Protein AF-A0A1L3LUX9-F1 (afdb_monomer)

Mean predicted aligned error: 16.47 Å

Organism: NCBI:txid194963

Nearest PDB structures (foldseek):
  7zr1-assembly1_C  TM=2.837E-01  e=5.314E-05  Thermochaetoides thermophila
  7zr1-assembly1_D  TM=2.438E-01  e=3.965E-04  Thermochaetoides thermophila
  5nnv-assembly4_D  TM=2.670E-01  e=2.788E-01  Bacillus subtilis subsp. subtilis str. 168
  8i4v-assembly1_B  TM=2.345E-01  e=3.376E-01  Saccharomyces cerevisiae S288C
  8i21-assembly1_B  TM=2.142E-01  e=3.542E-01  Saccharomyces cerevisiae S288C

Secondary structure (DSSP, 8-state):
-EETTEE--EEE-TT-TT-SS-EEETTEEE-HHHHHHHHHHHTTPPP-B--SS-GGG-----B--HHHHHHHHEE-TT--SSSSTT--HHHHHHHHHHHTT-HHHHT-HHHHHHHHHHHHHHHHHHHHHHHHHHHHHHHHTTS-HHHHTT-S-HHHHHHHHHHHHHHHHHHHHHHHHHHHHHHHHHS-HHHHHHHHHHHHHHHHHHHHHHHHHHHHHHHHHHHHHHHHHHHHHHHHHHHHHHHHHHHHHHHHS---B-TTT-PBPPS---TTB-TTT-PBPPS----TTHHHHHHHHHHHHHHHHHHHHHHHHHHHHHHHHHHHHHHHHHHHHHHHHHHHHHHHHHHHHHHHHHHHHHHHHHHHHHHHHHHHHHHHHHHHHHHHHHHHHHHHHHHHHHHHHHHHHHHHHT--HHHHHHHHHHHHHHHHHHHHHHSTTS--SPPEEEEE-SS-EEEEETTEEHHHH--THHHHHHHHHHHHHHHTTTT-TT----SEEEEE--SEETTEE-GGGHHHHHHHHHHHHTSGGGTT-EEEEE-S---S-TTS------S----

Radius of gyration: 42.06 Å; Cα contacts (8 Å, |Δi|>4): 542; chains: 1; bounding box: 92×68×116 Å

Sequence (559 aa):
MQIGEDSFRIERRWNEPGAKGKIFVGDEGLLARDFQHWLMSKLGIPVVNFPKGNPMSGQTWPELSFRSLLRHIHRQQRFWGGLVDQQPDAEFHAGLLSFLGLADRVYSEDYGTLVKLRLEAMNLKARRDQYSQTLNDLAIDLLDTDDVSLGVNEMTILGAQRRLRDAIDKLQEERVRVLEEASAKAIPYDRRSRIETLSLARAQALEALTAVNQRLEAANERLKEVLRYRKDLSDEIDRMARAADAGEILSDLRVTHCPACDQALKTAHAPDHCFVCHQHLPDEPDIEGLGAVRLRFEQDRLKAELKEADDLLDALRREVEKQVSEKRSTEEALRAIEVELGPARQAVAALAQADVSAIDVKLGQAAERAKQMGRVTAALELGKTLTSQVKALEDKIEPLAERVDESFRAIDFDGAAQWLEDGMNAYLEALNRERKHTWKHSRVEVDLTRTGVSFRIGRKKWQGALGGTDSLYFLMAYNYGLLSLSPRPQTHYPGVAIIDVPGEFSGESIGDKENFIVQPFIDLLKDEAFKGAQLIITGAAFTGLVGAHVQAMTKVHVA

pLDDT: mean 85.77, std 11.68, range [40.72, 98.69]

Structure (mmCIF, N/CA/C/O backbone):
data_AF-A0A1L3LUX9-F1
#
_entry.id   AF-A0A1L3LUX9-F1
#
loop_
_atom_site.group_PDB
_atom_site.id
_atom_site.type_symbol
_atom_site.label_atom_id
_atom_site.label_alt_id
_atom_site.label_comp_id
_atom_site.label_asym_id
_atom_site.label_entity_id
_atom_site.label_seq_id
_atom_site.pdbx_PDB_ins_code
_atom_site.Cartn_x
_atom_site.Cartn_y
_atom_site.Cartn_z
_atom_site.occupancy
_atom_site.B_iso_or_equiv
_atom_site.auth_seq_id
_atom_site.auth_comp_id
_atom_site.auth_asym_id
_atom_site.auth_atom_id
_atom_site.pdbx_PDB_model_num
ATOM 1 N N . MET A 1 1 ? 2.842 -6.587 -34.437 1.00 81.25 1 MET A N 1
ATOM 2 C CA . MET A 1 1 ? 3.886 -6.433 -33.407 1.00 81.25 1 MET A CA 1
ATOM 3 C C . MET A 1 1 ? 4.515 -7.793 -33.205 1.00 81.25 1 MET A C 1
ATOM 5 O O . MET A 1 1 ? 3.768 -8.742 -33.025 1.00 81.25 1 MET A O 1
ATOM 9 N N . GLN A 1 2 ? 5.837 -7.898 -33.281 1.00 82.81 2 GLN A N 1
ATOM 10 C CA . GLN A 1 2 ? 6.548 -9.146 -33.011 1.00 82.81 2 GLN A CA 1
ATOM 11 C C . GLN A 1 2 ? 7.146 -9.069 -31.604 1.00 82.81 2 GLN A C 1
ATOM 13 O O . GLN A 1 2 ? 7.744 -8.049 -31.265 1.00 82.81 2 GLN A O 1
ATOM 18 N N . ILE A 1 3 ? 6.936 -10.097 -30.783 1.00 82.88 3 ILE A N 1
ATOM 19 C CA . ILE A 1 3 ? 7.503 -10.208 -29.434 1.00 82.88 3 ILE A CA 1
ATOM 20 C C . ILE A 1 3 ? 8.095 -11.611 -29.319 1.00 82.88 3 ILE A C 1
ATOM 22 O O . ILE A 1 3 ? 7.358 -12.594 -29.306 1.00 82.88 3 ILE A O 1
ATOM 26 N N . GLY A 1 4 ? 9.425 -11.707 -29.284 1.00 79.75 4 GLY A N 1
ATOM 27 C CA . GLY A 1 4 ? 10.109 -12.993 -29.416 1.00 79.75 4 GLY A CA 1
ATOM 28 C C . GLY A 1 4 ? 9.791 -13.661 -30.760 1.00 79.75 4 GLY A C 1
ATOM 29 O O . GLY A 1 4 ? 9.929 -13.046 -31.821 1.00 79.75 4 GLY A O 1
ATOM 30 N N . GLU A 1 5 ? 9.352 -14.916 -30.710 1.00 83.38 5 GLU A N 1
ATOM 31 C CA . GLU A 1 5 ? 8.950 -15.692 -31.893 1.00 83.38 5 GLU A CA 1
ATOM 32 C C . GLU A 1 5 ? 7.481 -15.459 -32.293 1.00 83.38 5 GLU A C 1
ATOM 34 O O . GLU A 1 5 ? 7.079 -15.798 -33.407 1.00 83.38 5 GLU A O 1
ATOM 39 N N . ASP A 1 6 ? 6.692 -14.822 -31.424 1.00 87.69 6 ASP A N 1
ATOM 40 C CA . ASP A 1 6 ? 5.265 -14.609 -31.635 1.00 87.69 6 ASP A CA 1
ATOM 41 C C . ASP A 1 6 ? 4.985 -13.315 -32.417 1.00 87.69 6 ASP A C 1
ATOM 43 O O . ASP A 1 6 ? 5.603 -12.266 -32.202 1.00 87.69 6 ASP A O 1
ATOM 47 N N . SER A 1 7 ? 3.972 -13.356 -33.286 1.00 90.31 7 SER A N 1
ATOM 48 C CA . SER A 1 7 ? 3.455 -12.184 -33.998 1.00 90.31 7 SER A CA 1
ATOM 49 C C . SER A 1 7 ? 2.010 -11.904 -33.601 1.00 90.31 7 SER A C 1
ATOM 51 O O . SER A 1 7 ? 1.122 -12.736 -33.781 1.00 90.31 7 SER A O 1
ATOM 53 N N . PHE A 1 8 ? 1.767 -10.698 -33.091 1.00 91.12 8 PHE A N 1
ATOM 54 C CA . PHE A 1 8 ? 0.463 -10.231 -32.633 1.00 91.12 8 PHE A CA 1
ATOM 55 C C . PHE A 1 8 ? -0.046 -9.083 -33.506 1.00 91.12 8 PHE A C 1
ATOM 57 O O . PHE A 1 8 ? 0.647 -8.082 -33.733 1.00 91.12 8 PHE A O 1
ATOM 64 N N . ARG A 1 9 ? -1.296 -9.183 -33.962 1.00 92.25 9 ARG A N 1
ATOM 65 C CA . ARG A 1 9 ? -2.028 -8.063 -34.566 1.00 92.25 9 ARG A CA 1
ATOM 66 C C . ARG A 1 9 ? -2.624 -7.232 -33.437 1.00 92.25 9 ARG A C 1
ATOM 68 O O . ARG A 1 9 ? -3.453 -7.739 -32.703 1.00 92.25 9 ARG A O 1
ATOM 75 N N . ILE A 1 10 ? -2.187 -5.988 -33.272 1.00 91.62 10 ILE A N 1
ATOM 76 C CA . ILE A 1 10 ? -2.717 -5.096 -32.233 1.00 91.62 10 ILE A CA 1
ATOM 77 C C . ILE A 1 10 ? -3.428 -3.946 -32.925 1.00 91.62 10 ILE A C 1
ATOM 79 O O . ILE A 1 10 ? -2.832 -3.268 -33.762 1.00 91.62 10 ILE A O 1
ATOM 83 N N . GLU A 1 11 ? -4.692 -3.728 -32.584 1.00 91.25 11 GLU A N 1
ATOM 84 C CA . GLU A 1 11 ? -5.523 -2.704 -33.207 1.00 91.25 11 GLU A CA 1
ATOM 85 C C . GLU A 1 11 ? -6.271 -1.888 -32.169 1.00 91.25 11 GLU A C 1
ATOM 87 O O . GLU A 1 11 ? -6.692 -2.393 -31.130 1.00 91.25 11 GLU A O 1
ATOM 92 N N . ARG A 1 12 ? -6.493 -0.612 -32.487 1.00 89.25 12 ARG A N 1
ATOM 93 C CA . ARG A 1 12 ? -7.427 0.222 -31.740 1.00 89.25 12 ARG A CA 1
ATOM 94 C C . ARG A 1 12 ? -8.638 0.545 -32.606 1.00 89.25 12 ARG A C 1
ATOM 96 O O . ARG A 1 12 ? -8.556 1.373 -33.510 1.00 89.25 12 ARG A O 1
ATOM 103 N N . ARG A 1 13 ? -9.766 -0.107 -32.329 1.00 89.06 13 ARG A N 1
ATOM 104 C CA . ARG A 1 13 ? -11.002 -0.021 -33.119 1.00 89.06 13 ARG A CA 1
ATOM 105 C C . ARG A 1 13 ? -11.969 0.978 -32.482 1.00 89.06 13 ARG A C 1
ATOM 107 O O . ARG A 1 13 ? -12.920 0.618 -31.796 1.00 89.06 13 ARG A O 1
ATOM 114 N N . TRP A 1 14 ? -11.707 2.271 -32.686 1.00 83.94 14 TRP A N 1
ATOM 115 C CA . TRP A 1 14 ? -12.450 3.376 -32.055 1.00 83.94 14 TRP A CA 1
ATOM 116 C C . TRP A 1 14 ? -13.965 3.332 -32.303 1.00 83.94 14 TRP A C 1
ATOM 118 O O . TRP A 1 14 ? -14.760 3.531 -31.380 1.00 83.94 14 TRP A O 1
ATOM 128 N N . ASN A 1 15 ? -14.358 3.008 -33.534 1.00 85.88 15 ASN A N 1
ATOM 129 C CA . ASN A 1 15 ? -15.740 3.105 -34.002 1.00 85.88 15 ASN A CA 1
ATOM 130 C C . ASN A 1 15 ? -16.573 1.836 -33.759 1.00 85.88 15 ASN A C 1
ATOM 132 O O . ASN A 1 15 ? -17.743 1.822 -34.118 1.00 85.88 15 ASN A O 1
ATOM 136 N N . GLU A 1 16 ? -16.008 0.785 -33.158 1.00 82.19 16 GLU A N 1
ATOM 137 C CA . GLU A 1 16 ? -16.696 -0.501 -32.984 1.00 82.19 16 GLU A CA 1
ATOM 138 C C . GLU A 1 16 ? -17.746 -0.440 -31.857 1.00 82.19 16 GLU A C 1
ATOM 140 O O . GLU A 1 16 ? -17.369 -0.290 -30.689 1.00 82.19 16 GLU A O 1
ATOM 145 N N . PRO A 1 17 ? -19.058 -0.488 -32.150 1.00 73.62 17 PRO A N 1
ATOM 146 C CA . PRO A 1 17 ? -20.101 -0.337 -31.135 1.00 73.62 17 PRO A CA 1
ATOM 147 C C . PRO A 1 17 ? -20.049 -1.471 -30.100 1.00 73.62 17 PRO A C 1
ATOM 149 O O . PRO A 1 17 ? -19.780 -2.613 -30.444 1.00 73.62 17 PRO A O 1
ATOM 152 N N . GLY A 1 18 ? -20.298 -1.172 -28.821 1.00 73.31 18 GLY A N 1
ATOM 153 C CA . GLY A 1 18 ? -20.348 -2.183 -27.748 1.00 73.31 18 GLY A CA 1
ATOM 154 C C . GLY A 1 18 ? -18.993 -2.632 -27.173 1.00 73.31 18 GLY A C 1
ATOM 155 O O . GLY A 1 18 ? -18.939 -3.030 -26.011 1.00 73.31 18 GLY A O 1
ATOM 156 N N . ALA A 1 19 ? -17.883 -2.481 -27.904 1.00 75.31 19 ALA A N 1
ATOM 157 C CA . ALA A 1 19 ? -16.547 -2.831 -27.412 1.00 75.31 19 ALA A CA 1
ATOM 158 C C . ALA A 1 19 ? -16.025 -1.810 -26.377 1.00 75.31 19 ALA A C 1
ATOM 160 O O . ALA A 1 19 ? -15.553 -0.731 -26.740 1.00 75.31 19 ALA A O 1
ATOM 161 N N . LYS A 1 20 ? -16.086 -2.131 -25.074 1.00 73.75 20 LYS A N 1
ATOM 162 C CA . LYS A 1 20 ? -15.687 -1.214 -23.978 1.00 73.75 20 LYS A CA 1
ATOM 163 C C . LYS A 1 20 ? -14.210 -0.796 -24.021 1.00 73.75 20 LYS A C 1
ATOM 165 O O . LYS A 1 20 ? -13.901 0.360 -23.747 1.00 73.75 20 LYS A O 1
ATOM 170 N N . GLY A 1 21 ? -13.305 -1.718 -24.350 1.00 76.12 21 GLY A N 1
ATOM 171 C CA . GLY A 1 21 ? -11.857 -1.484 -24.300 1.00 76.12 21 GLY A CA 1
ATOM 172 C C . GLY A 1 21 ? -11.268 -0.822 -25.544 1.00 76.12 21 GLY A C 1
ATOM 173 O O . GLY A 1 21 ? -10.284 -0.089 -25.446 1.00 76.12 21 GLY A O 1
ATOM 174 N N . LYS A 1 22 ? -11.897 -1.034 -26.711 1.00 86.56 22 LYS A N 1
ATOM 175 C CA . LYS A 1 22 ? -11.464 -0.550 -28.039 1.00 86.56 22 LYS A CA 1
ATOM 176 C C . LYS A 1 22 ? -10.060 -0.997 -28.463 1.00 86.56 22 LYS A C 1
ATOM 178 O O . LYS A 1 22 ? -9.627 -0.595 -29.539 1.00 86.56 22 LYS A O 1
ATOM 183 N N . ILE A 1 23 ? -9.348 -1.768 -27.645 1.00 90.69 23 ILE A N 1
ATOM 184 C CA . ILE A 1 23 ? -8.020 -2.314 -27.915 1.00 90.69 23 ILE A CA 1
ATOM 185 C C . ILE A 1 23 ? -8.207 -3.798 -28.186 1.00 90.69 23 ILE A C 1
ATOM 187 O O . ILE A 1 23 ? -8.880 -4.473 -27.415 1.00 90.69 23 ILE A O 1
ATOM 191 N N . PHE A 1 24 ? -7.631 -4.282 -29.276 1.00 91.44 24 PHE A N 1
ATOM 192 C CA . PHE A 1 24 ? -7.757 -5.662 -29.711 1.00 91.44 24 PHE A CA 1
ATOM 193 C C . PHE A 1 24 ? -6.380 -6.270 -29.918 1.00 91.44 24 PHE A C 1
ATOM 195 O O . PHE A 1 24 ? -5.512 -5.638 -30.526 1.00 91.44 24 PHE A O 1
ATOM 202 N N . VAL A 1 25 ? -6.196 -7.490 -29.424 1.00 90.88 25 VAL A N 1
ATOM 203 C CA . VAL A 1 25 ? -5.034 -8.335 -29.706 1.00 90.88 25 VAL A CA 1
ATOM 204 C C . VAL A 1 25 ? -5.544 -9.544 -30.485 1.00 90.88 25 VAL A C 1
ATOM 206 O O . VAL A 1 25 ? -6.266 -10.385 -29.964 1.00 90.88 25 VAL A O 1
ATOM 209 N N . GLY A 1 26 ? -5.226 -9.597 -31.776 1.00 88.50 26 GLY A N 1
ATOM 210 C CA . GLY A 1 26 ? -5.923 -10.452 -32.728 1.00 88.50 26 GLY A CA 1
ATOM 211 C C . GLY A 1 26 ? -7.373 -9.997 -32.861 1.00 88.50 26 GLY A C 1
ATOM 212 O O . GLY A 1 26 ? -7.633 -8.863 -33.270 1.00 88.50 26 GLY A O 1
ATOM 213 N N . ASP A 1 27 ? -8.291 -10.880 -32.482 1.00 86.56 27 ASP A N 1
ATOM 214 C CA . ASP A 1 27 ? -9.730 -10.612 -32.455 1.00 86.56 27 ASP A CA 1
ATOM 215 C C . ASP A 1 27 ? -10.285 -10.473 -31.025 1.00 86.56 27 ASP A C 1
ATOM 217 O O . ASP A 1 27 ? -11.465 -10.189 -30.852 1.00 86.56 27 ASP A O 1
ATOM 221 N N . GLU A 1 28 ? -9.433 -10.592 -30.002 1.00 89.06 28 GLU A N 1
ATOM 222 C CA . GLU A 1 28 ? -9.818 -10.479 -28.594 1.00 89.06 28 GLU A CA 1
ATOM 223 C C . GLU A 1 28 ? -9.786 -9.017 -28.127 1.00 89.06 28 GLU A C 1
ATOM 225 O O . GLU A 1 28 ? -8.760 -8.339 -28.234 1.00 89.06 28 GLU A O 1
ATOM 230 N N . GLY A 1 29 ? -10.915 -8.521 -27.612 1.00 89.06 29 GLY A N 1
ATOM 231 C CA . GLY A 1 29 ? -11.050 -7.159 -27.099 1.00 89.06 29 GLY A CA 1
ATOM 232 C C . GLY A 1 29 ? -10.631 -7.043 -25.633 1.00 89.06 29 GLY A C 1
ATOM 233 O O . GLY A 1 29 ? -11.274 -7.610 -24.757 1.00 89.06 29 GLY A O 1
ATOM 234 N N . LEU A 1 30 ? -9.615 -6.229 -25.349 1.00 91.56 30 LEU A N 1
ATOM 235 C CA . LEU A 1 30 ? -9.071 -6.010 -24.007 1.00 91.56 30 LEU A CA 1
ATOM 236 C C . LEU A 1 30 ? -9.378 -4.600 -23.490 1.00 91.56 30 LEU A C 1
ATOM 238 O O . LEU A 1 30 ? -9.357 -3.618 -24.243 1.00 91.56 30 LEU A O 1
ATOM 242 N N . LEU A 1 31 ? -9.611 -4.465 -22.180 1.00 91.88 31 LEU A N 1
ATOM 243 C CA . LEU A 1 31 ? -9.580 -3.154 -21.526 1.00 91.88 31 LEU A CA 1
ATOM 244 C C . LEU A 1 31 ? -8.136 -2.636 -21.461 1.00 91.88 31 LEU A C 1
ATOM 246 O O . LEU A 1 31 ? -7.173 -3.391 -21.548 1.00 91.88 31 LEU A O 1
ATOM 250 N N . ALA A 1 32 ? -7.967 -1.327 -21.256 1.00 89.12 32 ALA A N 1
ATOM 251 C CA . ALA A 1 32 ? -6.638 -0.710 -21.224 1.00 89.12 32 ALA A CA 1
ATOM 252 C C . ALA A 1 32 ? -5.710 -1.299 -20.145 1.00 89.12 32 ALA A C 1
ATOM 254 O O . ALA A 1 32 ? -4.508 -1.415 -20.376 1.00 89.12 32 ALA A O 1
ATOM 255 N N . ARG A 1 33 ? -6.265 -1.673 -18.984 1.00 91.62 33 ARG A N 1
ATOM 256 C CA . ARG A 1 33 ? -5.507 -2.310 -17.900 1.00 91.62 33 ARG A CA 1
ATOM 257 C C . ARG A 1 33 ? -5.071 -3.725 -18.282 1.00 91.62 33 ARG A C 1
ATOM 259 O O . ARG A 1 33 ? -3.896 -4.042 -18.151 1.00 91.62 33 ARG A O 1
ATOM 266 N N . ASP A 1 34 ? -5.989 -4.520 -18.819 1.00 93.31 34 ASP A N 1
ATOM 267 C CA . ASP A 1 34 ? -5.719 -5.909 -19.204 1.00 93.31 34 ASP A CA 1
ATOM 268 C C . ASP A 1 34 ? -4.715 -5.968 -20.359 1.00 93.31 34 ASP A C 1
ATOM 270 O O . ASP A 1 34 ? -3.773 -6.753 -20.326 1.00 93.31 34 ASP A O 1
ATOM 274 N N . PHE A 1 35 ? -4.833 -5.057 -21.331 1.00 93.44 35 PHE A N 1
ATOM 275 C CA . PHE A 1 35 ? -3.841 -4.899 -22.392 1.00 93.44 35 PHE A CA 1
ATOM 276 C C . PHE A 1 35 ? -2.456 -4.532 -21.844 1.00 93.44 35 PHE A C 1
ATOM 278 O O . PHE A 1 35 ? -1.453 -5.063 -22.313 1.00 93.44 35 PHE A O 1
ATOM 285 N N . GLN A 1 36 ? -2.380 -3.640 -20.849 1.00 93.81 36 GLN A N 1
ATOM 286 C CA . GLN A 1 36 ? -1.112 -3.307 -20.198 1.00 93.81 36 GLN A CA 1
ATOM 287 C C . GLN A 1 36 ? -0.502 -4.528 -19.503 1.00 93.81 36 GLN A C 1
ATOM 289 O O . GLN A 1 36 ? 0.685 -4.781 -19.684 1.00 93.81 36 GLN A O 1
ATOM 294 N N . HIS A 1 37 ? -1.289 -5.278 -18.728 1.00 95.31 37 HIS A N 1
ATOM 295 C CA . HIS A 1 37 ? -0.815 -6.482 -18.033 1.00 95.31 37 HIS A CA 1
ATOM 296 C C . HIS A 1 37 ? -0.359 -7.551 -19.020 1.00 95.31 37 HIS A C 1
ATOM 298 O O . HIS A 1 37 ? 0.727 -8.104 -18.859 1.00 95.31 37 HIS A O 1
ATOM 304 N N . TRP A 1 38 ? -1.139 -7.777 -20.078 1.00 94.94 38 TRP A N 1
ATOM 305 C CA . TRP A 1 38 ? -0.782 -8.667 -21.177 1.00 94.94 38 TRP A CA 1
ATOM 306 C C . TRP A 1 38 ? 0.541 -8.250 -21.827 1.00 94.94 38 TRP A C 1
ATOM 308 O O . TRP A 1 38 ? 1.443 -9.074 -21.971 1.00 94.94 38 TRP A O 1
ATOM 318 N N . LEU A 1 39 ? 0.694 -6.967 -22.169 1.00 93.94 39 LEU A N 1
ATOM 319 C CA . LEU A 1 39 ? 1.897 -6.451 -22.817 1.00 93.94 39 LEU A CA 1
ATOM 320 C C . LEU A 1 39 ? 3.121 -6.575 -21.906 1.00 93.94 39 LEU A C 1
ATOM 322 O O . LEU A 1 39 ? 4.161 -7.054 -22.347 1.00 93.94 39 LEU A O 1
ATOM 326 N N . MET A 1 40 ? 3.005 -6.172 -20.639 1.00 94.50 40 MET A N 1
ATOM 327 C CA . MET A 1 40 ? 4.096 -6.279 -19.667 1.00 94.50 40 MET A CA 1
ATOM 328 C C . MET A 1 40 ? 4.498 -7.739 -19.445 1.00 94.50 40 MET A C 1
ATOM 330 O O . MET A 1 40 ? 5.682 -8.050 -19.508 1.00 94.50 40 MET A O 1
ATOM 334 N N . SER A 1 41 ? 3.526 -8.646 -19.310 1.00 94.44 41 SER A N 1
ATOM 335 C CA . SER A 1 41 ? 3.773 -10.087 -19.203 1.00 94.44 41 SER A CA 1
ATOM 336 C C . SER A 1 41 ? 4.491 -10.645 -20.436 1.00 94.44 41 SER A C 1
ATOM 338 O O . SER A 1 41 ? 5.492 -11.343 -20.291 1.00 94.44 41 SER A O 1
ATOM 340 N N . LYS A 1 42 ? 4.049 -10.288 -21.651 1.00 92.94 42 LYS A N 1
ATOM 341 C CA . LYS A 1 42 ? 4.701 -10.710 -22.903 1.00 92.94 42 LYS A CA 1
ATOM 342 C C . LYS A 1 42 ? 6.119 -10.165 -23.059 1.00 92.94 42 LYS A C 1
ATOM 344 O O . LYS A 1 42 ? 6.945 -10.820 -23.684 1.00 92.94 42 LYS A O 1
ATOM 349 N N . LEU A 1 43 ? 6.407 -9.001 -22.482 1.00 91.25 43 LEU A N 1
ATOM 350 C CA . LEU A 1 43 ? 7.746 -8.411 -22.444 1.00 91.25 43 LEU A CA 1
ATOM 351 C C . LEU A 1 43 ? 8.599 -8.912 -21.264 1.00 91.25 43 LEU A C 1
ATOM 353 O O . LEU A 1 43 ? 9.738 -8.477 -21.124 1.00 91.25 43 LEU A O 1
ATOM 357 N N . GLY A 1 44 ? 8.068 -9.789 -20.405 1.00 91.75 44 GLY A N 1
ATOM 358 C CA . GLY A 1 44 ? 8.764 -10.263 -19.207 1.00 91.75 44 GLY A CA 1
ATOM 359 C C . GLY A 1 44 ? 8.976 -9.180 -18.143 1.00 91.75 44 GLY A C 1
ATOM 360 O O . GLY A 1 44 ? 9.866 -9.316 -17.312 1.00 91.75 44 GLY A O 1
ATOM 361 N N . ILE A 1 45 ? 8.188 -8.102 -18.171 1.00 95.25 45 ILE A N 1
ATOM 362 C CA . ILE A 1 45 ? 8.270 -6.991 -17.220 1.00 95.25 45 ILE A CA 1
ATOM 363 C C . ILE A 1 45 ? 7.280 -7.253 -16.071 1.00 95.25 45 ILE A C 1
ATOM 365 O O . ILE A 1 45 ? 6.074 -7.338 -16.326 1.00 95.25 45 ILE A O 1
ATOM 369 N N . PRO A 1 46 ? 7.735 -7.349 -14.808 1.00 94.56 46 PRO A N 1
ATOM 370 C CA . PRO A 1 46 ? 6.845 -7.581 -13.678 1.00 94.56 46 PRO A CA 1
ATOM 371 C C . PRO A 1 46 ? 5.932 -6.373 -13.428 1.00 94.56 46 PRO A C 1
ATOM 373 O O . PRO A 1 46 ? 6.359 -5.217 -13.470 1.00 94.56 46 PRO A O 1
ATOM 376 N N . VAL A 1 47 ? 4.660 -6.646 -13.137 1.00 94.56 47 VAL A N 1
ATOM 377 C CA . VAL A 1 47 ? 3.700 -5.622 -12.708 1.00 94.56 47 VAL A CA 1
ATOM 378 C C . VAL A 1 47 ? 3.883 -5.398 -11.211 1.00 94.56 47 VAL A C 1
ATOM 380 O O . VAL A 1 47 ? 3.675 -6.310 -10.417 1.00 94.56 47 VAL A O 1
ATOM 383 N N . VAL A 1 48 ? 4.275 -4.183 -10.829 1.00 95.00 48 VAL A N 1
ATOM 384 C CA . VAL A 1 48 ? 4.575 -3.825 -9.436 1.00 95.00 48 VAL A CA 1
ATOM 385 C C . VAL A 1 48 ? 3.783 -2.603 -8.988 1.00 95.00 48 VAL A C 1
ATOM 387 O O . VAL A 1 48 ? 3.436 -1.732 -9.792 1.00 95.00 48 VAL A O 1
ATOM 390 N N . ASN A 1 49 ? 3.550 -2.501 -7.683 1.00 95.38 49 ASN A N 1
ATOM 391 C CA . ASN A 1 49 ? 2.989 -1.318 -7.042 1.00 95.38 49 ASN A CA 1
ATOM 392 C C . ASN A 1 49 ? 4.086 -0.608 -6.251 1.00 95.38 49 ASN A C 1
ATOM 394 O O . ASN A 1 49 ? 4.783 -1.247 -5.474 1.00 95.38 49 ASN A O 1
ATOM 398 N N . PHE A 1 50 ? 4.225 0.709 -6.402 1.00 94.19 50 PHE A N 1
ATOM 399 C CA . PHE A 1 50 ? 5.307 1.463 -5.757 1.00 94.19 50 PHE A CA 1
ATOM 400 C C . PHE A 1 50 ? 4.771 2.611 -4.886 1.00 94.19 50 PHE A C 1
ATOM 402 O O . PHE A 1 50 ? 3.752 3.220 -5.221 1.00 94.19 50 PHE A O 1
ATOM 409 N N . PRO A 1 51 ? 5.437 2.957 -3.770 1.00 92.12 51 PRO A N 1
ATOM 410 C CA . PRO A 1 51 ? 5.026 4.067 -2.921 1.00 92.12 51 PRO A CA 1
ATOM 411 C C . PRO A 1 51 ? 5.333 5.422 -3.573 1.00 92.12 51 PRO A C 1
ATOM 413 O O . PRO A 1 51 ? 6.454 5.694 -4.008 1.00 92.12 51 PRO A O 1
ATOM 416 N N . LYS A 1 52 ? 4.353 6.333 -3.566 1.00 88.31 52 LYS A N 1
ATOM 417 C CA . LYS A 1 52 ? 4.568 7.751 -3.889 1.00 88.31 52 LYS A CA 1
ATOM 418 C C . LYS A 1 52 ? 5.022 8.503 -2.635 1.00 88.31 52 LYS A C 1
ATOM 420 O O . LYS A 1 52 ? 4.216 9.088 -1.922 1.00 88.31 52 LYS A O 1
ATOM 425 N N . GLY A 1 53 ? 6.322 8.474 -2.355 1.00 86.38 53 GLY A N 1
ATOM 426 C CA . GLY A 1 53 ? 6.896 9.107 -1.165 1.00 86.38 53 GLY A CA 1
ATOM 427 C C . GLY A 1 53 ? 6.902 8.167 0.040 1.00 86.38 53 GLY A C 1
ATOM 428 O O . GLY A 1 53 ? 7.316 7.020 -0.091 1.00 86.38 53 GLY A O 1
ATOM 429 N N . ASN A 1 54 ? 6.487 8.648 1.220 1.00 87.75 54 ASN A N 1
ATOM 430 C CA . ASN A 1 54 ? 6.563 7.860 2.455 1.00 87.75 54 ASN A CA 1
ATOM 431 C C . ASN A 1 54 ? 5.586 6.659 2.414 1.00 87.75 54 ASN A C 1
ATOM 433 O O . ASN A 1 54 ? 4.369 6.883 2.413 1.00 87.75 54 ASN A O 1
ATOM 437 N N . PRO A 1 55 ? 6.083 5.406 2.470 1.00 88.81 55 PRO A N 1
ATOM 438 C CA . PRO A 1 55 ? 5.251 4.201 2.511 1.00 88.81 55 PRO A CA 1
ATOM 439 C C . PRO A 1 55 ? 4.262 4.174 3.687 1.00 88.81 55 PRO A C 1
ATOM 441 O O . PRO A 1 55 ? 3.162 3.646 3.561 1.00 88.81 55 PRO A O 1
ATOM 444 N N . MET A 1 56 ? 4.623 4.802 4.812 1.00 89.81 56 MET A N 1
ATOM 445 C CA . MET A 1 56 ? 3.824 4.865 6.043 1.00 89.81 56 MET A CA 1
ATOM 446 C C . MET A 1 56 ? 2.780 5.996 6.049 1.00 89.81 56 MET A C 1
ATOM 448 O O . MET A 1 56 ? 2.190 6.286 7.084 1.00 89.81 56 MET A O 1
ATOM 452 N N . SER A 1 57 ? 2.546 6.666 4.919 1.00 87.19 57 SER A N 1
ATOM 453 C CA . SER A 1 57 ? 1.549 7.744 4.818 1.00 87.19 57 SER A CA 1
ATOM 454 C C . SER A 1 57 ? 0.100 7.251 4.702 1.00 87.19 57 SER A C 1
ATOM 456 O O . SER A 1 57 ? -0.823 8.056 4.777 1.00 87.19 57 SER A O 1
ATOM 458 N N . GLY A 1 58 ? -0.111 5.949 4.478 1.00 82.19 58 GLY A N 1
ATOM 459 C CA . GLY A 1 58 ? -1.434 5.371 4.216 1.00 82.19 58 GLY A CA 1
ATOM 460 C C . GLY A 1 58 ? -1.946 5.582 2.785 1.00 82.19 58 GLY A C 1
ATOM 461 O O . GLY A 1 58 ? -3.051 5.147 2.466 1.00 82.19 58 GLY A O 1
ATOM 462 N N . GLN A 1 59 ? -1.162 6.217 1.907 1.00 86.62 59 GLN A N 1
ATOM 463 C CA . GLN A 1 59 ? -1.506 6.339 0.491 1.00 86.62 59 GLN A CA 1
ATOM 464 C C . GLN A 1 59 ? -1.408 4.986 -0.219 1.00 86.62 59 GLN A C 1
ATOM 466 O O . GLN A 1 59 ? -0.454 4.232 -0.023 1.00 86.62 59 GLN A O 1
ATOM 471 N N . THR A 1 60 ? -2.376 4.693 -1.088 1.00 86.56 60 THR A N 1
ATOM 472 C CA . THR A 1 60 ? -2.347 3.496 -1.935 1.00 86.56 60 THR A CA 1
ATOM 473 C C . THR A 1 60 ? -1.173 3.562 -2.904 1.00 86.56 60 THR A C 1
ATOM 475 O O . THR A 1 60 ? -0.944 4.591 -3.541 1.00 86.56 60 THR A O 1
ATOM 478 N N . TRP A 1 61 ? -0.446 2.457 -3.041 1.00 92.69 61 TRP A N 1
ATOM 479 C CA . TRP A 1 61 ? 0.668 2.359 -3.978 1.00 92.69 61 TRP A CA 1
ATOM 480 C C . TRP A 1 61 ? 0.120 2.139 -5.391 1.00 92.69 61 TRP A C 1
ATOM 482 O O . TRP A 1 61 ? -0.494 1.097 -5.642 1.00 92.69 61 TRP A O 1
ATOM 492 N N . PRO A 1 62 ? 0.268 3.103 -6.316 1.00 93.62 62 PRO A N 1
ATOM 493 C CA . PRO A 1 62 ? -0.171 2.914 -7.690 1.00 93.62 62 PRO A CA 1
ATOM 494 C C . PRO A 1 62 ? 0.633 1.818 -8.387 1.00 93.62 62 PRO A C 1
ATOM 496 O O . PRO A 1 62 ? 1.794 1.570 -8.070 1.00 93.62 62 PRO A O 1
ATOM 499 N N . GLU A 1 63 ? -0.003 1.207 -9.378 1.00 95.12 63 GLU A N 1
ATOM 500 C CA . GLU A 1 63 ? 0.631 0.267 -10.295 1.00 95.12 63 GLU A CA 1
ATOM 501 C C . GLU A 1 63 ? 1.578 1.019 -11.247 1.00 95.12 63 GLU A C 1
ATOM 503 O O . GLU A 1 63 ? 1.224 2.078 -11.783 1.00 95.12 63 GLU A O 1
ATOM 508 N N . LEU A 1 64 ? 2.783 0.487 -11.462 1.00 95.38 64 LEU A N 1
ATOM 509 C CA . LEU A 1 64 ? 3.720 1.012 -12.449 1.00 95.38 64 LEU A CA 1
ATOM 510 C C . LEU A 1 64 ? 3.214 0.689 -13.857 1.00 95.38 64 LEU A C 1
ATOM 512 O O . LEU A 1 64 ? 3.160 -0.465 -14.268 1.00 95.38 64 LEU A O 1
ATOM 516 N N . SER A 1 65 ? 2.832 1.727 -14.599 1.00 94.38 65 SER A N 1
ATOM 517 C CA . SER A 1 65 ? 2.204 1.561 -15.909 1.00 94.38 65 SER A CA 1
ATOM 518 C C . SER A 1 65 ? 3.222 1.399 -17.039 1.00 94.38 65 SER A C 1
ATOM 520 O O . SER A 1 65 ? 4.290 2.014 -17.015 1.00 94.38 65 SER A O 1
ATOM 522 N N . PHE A 1 66 ? 2.856 0.692 -18.115 1.00 94.00 66 PHE A N 1
ATOM 523 C CA . PHE A 1 66 ? 3.690 0.660 -19.325 1.00 94.00 66 PHE A CA 1
ATOM 524 C C . PHE A 1 66 ? 3.873 2.066 -19.913 1.00 94.00 66 PHE A C 1
ATOM 526 O O . PHE A 1 66 ? 4.916 2.381 -20.474 1.00 94.00 66 PHE A O 1
ATOM 533 N N . ARG A 1 67 ? 2.897 2.966 -19.729 1.00 91.88 67 ARG A N 1
ATOM 534 C CA . ARG A 1 67 ? 3.025 4.378 -20.121 1.00 91.88 67 ARG A CA 1
ATOM 535 C C . ARG A 1 67 ? 4.157 5.088 -19.372 1.00 91.88 67 ARG A C 1
ATOM 537 O O . ARG A 1 67 ? 4.804 5.951 -19.960 1.00 91.88 67 ARG A O 1
ATOM 544 N N . SER A 1 68 ? 4.376 4.754 -18.103 1.00 93.81 68 SER A N 1
ATOM 545 C CA . SER A 1 68 ? 5.479 5.276 -17.292 1.00 93.81 68 SER A CA 1
ATOM 546 C C . SER A 1 68 ? 6.818 4.812 -17.862 1.00 93.81 68 SER A C 1
ATOM 548 O O . SER A 1 68 ? 7.688 5.635 -18.133 1.00 93.81 68 SER A O 1
ATOM 550 N N . LEU A 1 69 ? 6.931 3.513 -18.152 1.00 96.19 69 LEU A N 1
ATOM 551 C CA . LEU A 1 69 ? 8.105 2.893 -18.775 1.00 96.19 69 LEU A CA 1
ATOM 552 C C . LEU A 1 69 ? 8.383 3.445 -20.180 1.00 96.19 69 LEU A C 1
ATOM 554 O O . LEU A 1 69 ? 9.527 3.736 -20.529 1.00 96.19 69 LEU A O 1
ATOM 558 N N . LEU A 1 70 ? 7.330 3.679 -20.967 1.00 94.81 70 LEU A N 1
ATOM 559 C CA . LEU A 1 70 ? 7.424 4.209 -22.323 1.00 94.81 70 LEU A CA 1
ATOM 560 C C . LEU A 1 70 ? 8.127 5.567 -22.369 1.00 94.81 70 LEU A C 1
ATOM 562 O O . LEU A 1 70 ? 8.749 5.874 -23.375 1.00 94.81 70 LEU A O 1
ATOM 566 N N . ARG A 1 71 ? 8.085 6.379 -21.306 1.00 94.06 71 ARG A N 1
ATOM 567 C CA . ARG A 1 71 ? 8.795 7.669 -21.285 1.00 94.06 71 ARG A CA 1
ATOM 568 C C . ARG A 1 71 ? 10.322 7.530 -21.229 1.00 94.06 71 ARG A C 1
ATOM 570 O O . ARG A 1 71 ? 11.019 8.456 -21.624 1.00 94.06 71 ARG A O 1
ATOM 577 N N . HIS A 1 72 ? 10.839 6.392 -20.768 1.00 96.06 72 HIS A N 1
ATOM 578 C CA . HIS A 1 72 ? 12.269 6.073 -20.828 1.00 96.06 72 HIS A CA 1
ATOM 579 C C . HIS A 1 72 ? 12.670 5.529 -22.209 1.00 96.06 72 HIS A C 1
ATOM 581 O O . HIS A 1 72 ? 13.793 5.735 -22.661 1.00 96.06 72 HIS A O 1
ATOM 587 N N . ILE A 1 73 ? 11.743 4.832 -22.874 1.00 96.19 73 ILE A N 1
ATOM 588 C CA . ILE A 1 73 ? 11.908 4.242 -24.211 1.00 96.19 73 ILE A CA 1
ATOM 589 C C . ILE A 1 73 ? 11.794 5.310 -25.302 1.00 96.19 73 ILE A C 1
ATOM 591 O O . ILE A 1 73 ? 12.586 5.326 -26.241 1.00 96.19 73 ILE A O 1
ATOM 595 N N . HIS A 1 74 ? 10.797 6.186 -25.181 1.00 95.25 74 HIS A N 1
ATOM 596 C CA . HIS A 1 74 ? 10.426 7.187 -26.167 1.00 95.25 74 HIS A CA 1
ATOM 597 C C . HIS A 1 74 ? 10.743 8.598 -25.670 1.00 95.25 74 HIS A C 1
ATOM 599 O O . HIS A 1 74 ? 10.006 9.176 -24.863 1.00 95.25 74 HIS A O 1
ATOM 605 N N . ARG A 1 75 ? 11.806 9.181 -26.224 1.00 93.38 75 ARG A N 1
ATOM 606 C CA . ARG A 1 75 ? 12.161 10.587 -26.040 1.00 93.38 75 ARG A CA 1
ATOM 607 C C . ARG A 1 75 ? 11.526 11.422 -27.149 1.00 93.38 75 ARG A C 1
ATOM 609 O O . ARG A 1 75 ? 11.880 11.265 -28.308 1.00 93.38 75 ARG A O 1
ATOM 616 N N . GLN A 1 76 ? 10.600 12.306 -26.787 1.00 91.69 76 GLN A N 1
ATOM 617 C CA . GLN A 1 76 ? 9.916 13.209 -27.725 1.00 91.69 76 GLN A CA 1
ATOM 618 C C . GLN A 1 76 ? 10.739 14.477 -27.978 1.00 91.69 76 GLN A C 1
ATOM 620 O O . GLN A 1 76 ? 11.395 14.962 -27.057 1.00 91.69 76 GLN A O 1
ATOM 625 N N . GLN A 1 77 ? 10.582 15.105 -29.150 1.00 89.50 77 GLN A N 1
ATOM 626 C CA . GLN A 1 77 ? 11.302 16.332 -29.525 1.00 89.50 77 GLN A CA 1
ATOM 627 C C . GLN A 1 77 ? 11.200 17.471 -28.500 1.00 89.50 77 GLN A C 1
ATOM 629 O O . GLN A 1 77 ? 12.139 18.231 -28.292 1.00 89.50 77 GLN A O 1
ATOM 634 N N . ARG A 1 78 ? 10.051 17.590 -27.830 1.00 88.25 78 ARG A N 1
ATOM 635 C CA . ARG A 1 78 ? 9.772 18.636 -26.829 1.00 88.25 78 ARG A CA 1
ATOM 636 C C . ARG A 1 78 ? 10.331 18.352 -25.428 1.00 88.25 78 ARG A C 1
ATOM 638 O O . ARG A 1 78 ? 10.186 19.197 -24.551 1.00 88.25 78 ARG A O 1
ATOM 645 N N . PHE A 1 79 ? 10.899 17.167 -25.193 1.00 89.00 79 PHE A N 1
ATOM 646 C CA . PHE A 1 79 ? 11.257 16.653 -23.865 1.00 89.00 79 PHE A CA 1
ATOM 647 C C . PHE A 1 79 ? 12.739 16.268 -23.776 1.00 89.00 79 PHE A C 1
ATOM 649 O O . PHE A 1 79 ? 13.114 15.093 -23.712 1.00 89.00 79 PHE A O 1
ATOM 656 N N . TRP A 1 80 ? 13.581 17.301 -23.779 1.00 90.69 80 TRP A N 1
ATOM 657 C CA . TRP A 1 80 ? 15.036 17.191 -23.658 1.00 90.69 80 TRP A CA 1
ATOM 658 C C . TRP A 1 80 ? 15.618 18.022 -22.499 1.00 90.69 80 TRP A C 1
ATOM 660 O O . TRP A 1 80 ? 16.824 18.255 -22.447 1.00 90.69 80 TRP A O 1
ATOM 670 N N . GLY A 1 81 ? 14.780 18.478 -21.563 1.00 87.19 81 GLY A N 1
ATOM 671 C CA . GLY A 1 81 ? 15.220 19.186 -20.355 1.00 87.19 81 GLY A CA 1
ATOM 672 C C . GLY A 1 81 ? 15.804 18.260 -19.279 1.00 87.19 81 GLY A C 1
ATOM 673 O O . GLY A 1 81 ? 16.474 18.723 -18.356 1.00 87.19 81 GLY A O 1
ATOM 674 N N . GLY A 1 82 ? 15.586 16.951 -19.408 1.00 91.06 82 GLY A N 1
ATOM 675 C CA . GLY A 1 82 ? 15.912 15.950 -18.403 1.00 91.06 82 GLY A CA 1
ATOM 676 C C . GLY A 1 82 ? 15.904 14.524 -18.951 1.00 91.06 82 GLY A C 1
ATOM 677 O O . GLY A 1 82 ? 15.564 14.264 -20.110 1.00 91.06 82 GLY A O 1
ATOM 678 N N . LEU A 1 83 ? 16.305 13.575 -18.098 1.00 93.12 83 LEU A N 1
ATOM 679 C CA . LEU A 1 83 ? 16.390 12.154 -18.454 1.00 93.12 83 LEU A CA 1
ATOM 680 C C . LEU A 1 83 ? 15.026 11.605 -18.876 1.00 93.12 83 LEU A C 1
ATOM 682 O O . LEU A 1 83 ? 14.923 11.004 -19.942 1.00 93.12 83 LEU A O 1
ATOM 686 N N . VAL A 1 84 ? 13.989 11.876 -18.082 1.00 92.31 84 VAL A N 1
ATOM 687 C CA . VAL A 1 84 ? 12.593 11.587 -18.414 1.00 92.31 84 VAL A CA 1
ATOM 688 C C . VAL A 1 84 ? 11.728 12.757 -17.953 1.00 92.31 84 VAL A C 1
ATOM 690 O O . VAL A 1 84 ? 11.331 12.847 -16.792 1.00 92.31 84 VAL A O 1
ATOM 693 N N . ASP A 1 85 ? 11.477 13.702 -18.858 1.00 81.62 85 ASP A N 1
ATOM 694 C CA . ASP A 1 85 ? 10.819 14.958 -18.496 1.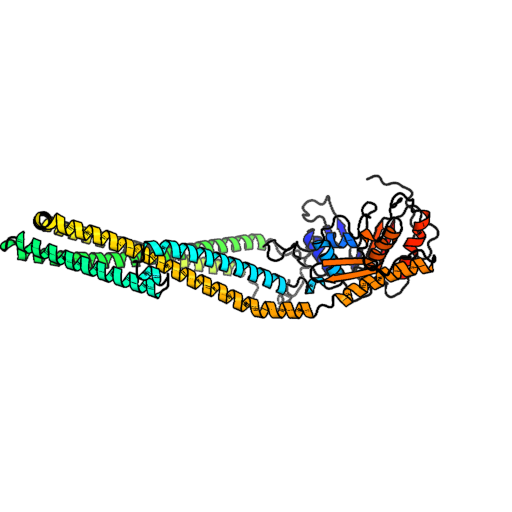00 81.62 85 ASP A CA 1
ATOM 695 C C . ASP A 1 85 ? 9.397 14.763 -17.955 1.00 81.62 85 ASP A C 1
ATOM 697 O O . ASP A 1 85 ? 8.602 13.940 -18.429 1.00 81.62 85 ASP A O 1
ATOM 701 N N . GLN A 1 86 ? 9.070 15.603 -16.967 1.00 84.12 86 GLN A N 1
ATOM 702 C CA . GLN A 1 86 ? 7.772 15.673 -16.287 1.00 84.12 86 GLN A CA 1
ATOM 703 C C . GLN A 1 86 ? 7.355 14.391 -15.549 1.00 84.12 86 GLN A C 1
ATOM 705 O O . GLN A 1 86 ? 6.201 14.284 -15.128 1.00 84.12 86 GLN A O 1
ATOM 710 N N . GLN A 1 87 ? 8.250 13.412 -15.400 1.00 91.56 87 GLN A N 1
ATOM 711 C CA . GLN A 1 87 ? 7.985 12.233 -14.587 1.00 91.56 87 GLN A CA 1
ATOM 712 C C . GLN A 1 87 ? 8.376 12.509 -13.126 1.00 91.56 87 GLN A C 1
ATOM 714 O O . GLN A 1 87 ? 9.482 12.986 -12.881 1.00 91.56 87 GLN A O 1
ATOM 719 N N . PRO A 1 88 ? 7.495 12.233 -12.148 1.00 93.06 88 PRO A N 1
ATOM 720 C CA . PRO A 1 88 ? 7.839 12.357 -10.733 1.00 93.06 88 PRO A CA 1
ATOM 721 C C . PRO A 1 88 ? 8.987 11.421 -10.334 1.00 93.06 88 PRO A C 1
ATOM 723 O O . PRO A 1 88 ? 9.021 10.276 -10.784 1.00 93.06 88 PRO A O 1
ATOM 726 N N . ASP A 1 89 ? 9.850 11.855 -9.412 1.00 93.38 89 ASP A N 1
ATOM 727 C CA . ASP A 1 89 ? 11.055 11.116 -8.993 1.00 93.38 89 ASP A CA 1
ATOM 728 C C . ASP A 1 89 ? 10.779 9.663 -8.577 1.00 93.38 89 ASP A C 1
ATOM 730 O O . ASP A 1 89 ? 11.503 8.756 -8.979 1.00 93.38 89 ASP A O 1
ATOM 734 N N . ALA A 1 90 ? 9.705 9.417 -7.815 1.00 93.81 90 ALA A N 1
ATOM 735 C CA . ALA A 1 90 ? 9.332 8.066 -7.386 1.00 93.81 90 ALA A CA 1
ATOM 736 C C . ALA A 1 90 ? 8.961 7.153 -8.569 1.00 93.81 90 ALA A C 1
ATOM 738 O O . ALA A 1 90 ? 9.276 5.968 -8.562 1.00 93.81 90 ALA A O 1
ATOM 739 N N . GLU A 1 91 ? 8.306 7.709 -9.591 1.00 95.56 91 GLU A N 1
ATOM 740 C CA . GLU A 1 91 ? 7.896 6.972 -10.788 1.00 95.56 91 GLU A CA 1
ATOM 741 C C . GLU A 1 91 ? 9.079 6.751 -11.738 1.00 95.56 91 GLU A C 1
ATOM 743 O O . GLU A 1 91 ? 9.220 5.662 -12.287 1.00 95.56 91 GLU A O 1
ATOM 748 N N . PHE A 1 92 ? 9.964 7.745 -11.873 1.00 96.06 92 PHE A N 1
ATOM 749 C CA . PHE A 1 92 ? 11.235 7.612 -12.590 1.00 96.06 92 PHE A CA 1
ATOM 750 C C . PHE A 1 92 ? 12.112 6.517 -11.971 1.00 96.06 92 PHE A C 1
ATOM 752 O O . PHE A 1 92 ? 12.633 5.653 -12.676 1.00 96.06 92 PHE A O 1
ATOM 759 N N . HIS A 1 93 ? 12.235 6.521 -10.643 1.00 96.81 93 HIS A N 1
ATOM 760 C CA . HIS A 1 93 ? 12.985 5.518 -9.899 1.00 96.81 93 HIS A CA 1
ATOM 761 C C . HIS A 1 93 ? 12.386 4.114 -10.058 1.00 96.81 93 HIS A C 1
ATOM 763 O O . HIS A 1 93 ? 13.111 3.179 -10.391 1.00 96.81 93 HIS A O 1
ATOM 769 N N . ALA A 1 94 ? 11.067 3.965 -9.893 1.00 97.06 94 ALA A N 1
ATOM 770 C CA . ALA A 1 94 ? 10.392 2.683 -10.080 1.00 97.06 94 ALA A CA 1
ATOM 771 C C . ALA A 1 94 ? 10.528 2.159 -11.521 1.00 97.06 94 ALA A C 1
ATOM 773 O O . ALA A 1 94 ? 10.787 0.973 -11.720 1.00 97.06 94 ALA A O 1
ATOM 774 N N . GLY A 1 95 ? 10.420 3.042 -12.520 1.00 97.06 95 GLY A N 1
ATOM 775 C CA . GLY A 1 95 ? 10.642 2.699 -13.924 1.00 97.06 95 GLY A CA 1
ATOM 776 C C . GLY A 1 95 ? 12.061 2.203 -14.192 1.00 97.06 95 GLY A C 1
ATOM 777 O O . GLY A 1 95 ? 12.249 1.183 -14.854 1.00 97.06 95 GLY A O 1
ATOM 778 N N . LEU A 1 96 ? 13.061 2.868 -13.612 1.00 97.75 96 LEU A N 1
ATOM 779 C CA . LEU A 1 96 ? 14.452 2.455 -13.751 1.00 97.75 96 LEU A CA 1
ATOM 780 C C . LEU A 1 96 ? 14.733 1.110 -13.066 1.00 97.75 96 LEU A C 1
ATOM 782 O O . LEU A 1 96 ? 15.329 0.233 -13.686 1.00 97.75 96 LEU A O 1
ATOM 786 N N . LEU A 1 97 ? 14.256 0.913 -11.832 1.00 97.94 97 LEU A N 1
ATOM 787 C CA . LEU A 1 97 ? 14.354 -0.378 -11.142 1.00 97.94 97 LEU A CA 1
ATOM 788 C C . LEU A 1 97 ? 13.669 -1.500 -11.928 1.00 97.94 97 LEU A C 1
ATOM 790 O O . LEU A 1 97 ? 14.145 -2.634 -11.909 1.00 97.94 97 LEU A O 1
ATOM 794 N N . SER A 1 98 ? 12.568 -1.195 -12.622 1.00 97.56 98 SER A N 1
ATOM 795 C CA . SER A 1 98 ? 11.861 -2.171 -13.450 1.00 97.56 98 SER A CA 1
ATOM 796 C C . SER A 1 98 ? 12.733 -2.628 -14.609 1.00 97.56 98 SER A C 1
ATOM 798 O O . SER A 1 98 ? 12.856 -3.828 -14.824 1.00 97.56 98 SER A O 1
ATOM 800 N N . PHE A 1 99 ? 13.386 -1.710 -15.325 1.00 97.88 99 PHE A N 1
ATOM 801 C CA . PHE A 1 99 ? 14.294 -2.102 -16.403 1.00 97.88 99 PHE A CA 1
ATOM 802 C C . PHE A 1 99 ? 15.547 -2.803 -15.899 1.00 97.88 99 PHE A C 1
ATOM 804 O O . PHE A 1 99 ? 16.015 -3.717 -16.563 1.00 97.88 99 PHE A O 1
ATOM 811 N N . LEU A 1 100 ? 16.053 -2.442 -14.722 1.00 97.88 100 LEU A N 1
ATOM 812 C CA . LEU A 1 100 ? 17.210 -3.093 -14.107 1.00 97.88 100 LEU A CA 1
ATOM 813 C C . LEU A 1 100 ? 16.892 -4.454 -13.456 1.00 97.88 100 LEU A C 1
ATOM 815 O O . LEU A 1 100 ? 17.798 -5.084 -12.922 1.00 97.88 100 LEU A O 1
ATOM 819 N N . GLY A 1 101 ? 15.631 -4.905 -13.482 1.00 96.44 101 GLY A N 1
ATOM 820 C CA . GLY A 1 101 ? 15.216 -6.192 -12.905 1.00 96.44 101 GLY A CA 1
ATOM 821 C C . GLY A 1 101 ? 15.281 -6.252 -11.379 1.00 96.44 101 GLY A C 1
ATOM 822 O O . GLY A 1 101 ? 15.554 -7.302 -10.794 1.00 96.44 101 GLY A O 1
ATOM 823 N N . LEU A 1 102 ? 15.080 -5.106 -10.724 1.00 97.12 102 LEU A N 1
ATOM 824 C CA . LEU A 1 102 ? 15.091 -4.978 -9.266 1.00 97.12 102 LEU A CA 1
ATOM 825 C C . LEU A 1 102 ? 13.710 -4.659 -8.676 1.00 97.12 102 LEU A C 1
ATOM 827 O O . LEU A 1 102 ? 13.521 -4.785 -7.468 1.00 97.12 102 LEU A O 1
ATOM 831 N N . ALA A 1 103 ? 12.757 -4.191 -9.486 1.00 95.88 103 ALA A N 1
ATOM 832 C CA . ALA A 1 103 ? 11.507 -3.623 -8.980 1.00 95.88 103 ALA A CA 1
ATOM 833 C C . ALA A 1 103 ? 10.621 -4.621 -8.219 1.00 95.88 103 ALA A C 1
ATOM 835 O O . ALA A 1 103 ? 10.022 -4.240 -7.221 1.00 95.88 103 ALA A O 1
ATOM 836 N N . ASP A 1 104 ? 10.546 -5.874 -8.654 1.00 93.56 104 ASP A N 1
ATOM 837 C CA . ASP A 1 104 ? 9.786 -6.949 -8.003 1.00 93.56 104 ASP A CA 1
ATOM 838 C C . ASP A 1 104 ? 10.343 -7.313 -6.616 1.00 93.56 104 ASP A C 1
ATOM 840 O O . ASP A 1 104 ? 9.592 -7.606 -5.688 1.00 93.56 104 ASP A O 1
ATOM 844 N N . ARG A 1 105 ? 11.667 -7.224 -6.455 1.00 94.44 105 ARG A N 1
ATOM 845 C CA . ARG A 1 105 ? 12.365 -7.438 -5.182 1.00 94.44 105 ARG A CA 1
ATOM 846 C C . ARG A 1 105 ? 12.263 -6.225 -4.260 1.00 94.44 105 ARG A C 1
ATOM 848 O O . ARG A 1 105 ? 12.039 -6.377 -3.062 1.00 94.44 105 ARG A O 1
ATOM 855 N N . VAL A 1 106 ? 12.393 -5.015 -4.807 1.00 94.81 106 VAL A N 1
ATOM 856 C CA . VAL A 1 106 ? 12.284 -3.761 -4.039 1.00 94.81 106 VAL A CA 1
ATOM 857 C C . VAL A 1 106 ? 10.842 -3.500 -3.588 1.00 94.81 106 VAL A C 1
ATOM 859 O O . VAL A 1 106 ? 10.612 -3.061 -2.460 1.00 94.81 106 VAL A O 1
ATOM 862 N N . TYR A 1 107 ? 9.869 -3.774 -4.453 1.00 94.69 107 TYR A N 1
ATOM 863 C CA . TYR A 1 107 ? 8.440 -3.578 -4.213 1.00 94.69 107 TYR A CA 1
ATOM 864 C C . TYR A 1 107 ? 7.713 -4.915 -4.046 1.00 94.69 107 TYR A C 1
ATOM 866 O O . TYR A 1 107 ? 6.647 -5.137 -4.622 1.00 94.69 107 TYR A O 1
ATOM 874 N N . SER A 1 108 ? 8.310 -5.808 -3.258 1.00 94.25 108 SER A N 1
ATOM 875 C CA . SER A 1 108 ? 7.774 -7.143 -3.018 1.00 94.25 108 SER A CA 1
ATOM 876 C C . SER A 1 108 ? 6.427 -7.113 -2.288 1.00 94.25 108 SER A C 1
ATOM 878 O O . SER A 1 108 ? 6.109 -6.189 -1.529 1.00 94.25 108 SER A O 1
ATOM 880 N N . GLU A 1 109 ? 5.634 -8.167 -2.482 1.00 92.56 109 GLU A N 1
ATOM 881 C CA . GLU A 1 109 ? 4.361 -8.355 -1.778 1.00 92.56 109 GLU A CA 1
ATOM 882 C C . GLU A 1 109 ? 4.555 -8.416 -0.253 1.00 92.56 109 GLU A C 1
ATOM 884 O O . GLU A 1 109 ? 3.776 -7.827 0.504 1.00 92.56 109 GLU A O 1
ATOM 889 N N . ASP A 1 110 ? 5.641 -9.050 0.198 1.00 93.94 110 ASP A N 1
ATOM 890 C CA . ASP A 1 110 ? 6.029 -9.109 1.609 1.00 93.94 110 ASP A CA 1
ATOM 891 C C . ASP A 1 110 ? 6.275 -7.707 2.183 1.00 93.94 110 ASP A C 1
ATOM 893 O O . ASP A 1 110 ? 5.790 -7.387 3.272 1.00 93.94 110 ASP A O 1
ATOM 897 N N . TYR A 1 111 ? 6.956 -6.828 1.438 1.00 94.62 111 TYR A N 1
ATOM 898 C CA . TYR A 1 111 ? 7.165 -5.447 1.867 1.00 94.62 111 TYR A CA 1
ATOM 899 C C . TYR A 1 111 ? 5.851 -4.654 1.923 1.00 94.62 111 TYR A C 1
ATOM 901 O O . TYR A 1 111 ? 5.601 -3.934 2.895 1.00 94.62 111 TYR A O 1
ATOM 909 N N . GLY A 1 112 ? 4.975 -4.818 0.927 1.00 93.19 112 GLY A N 1
ATOM 910 C CA . GLY A 1 112 ? 3.640 -4.212 0.934 1.00 93.19 112 GLY A CA 1
ATOM 911 C C . GLY A 1 112 ? 2.798 -4.666 2.133 1.00 93.19 112 GLY A C 1
ATOM 912 O O . GLY A 1 112 ? 2.183 -3.847 2.824 1.00 93.19 112 GLY A O 1
ATOM 913 N N . THR A 1 113 ? 2.832 -5.964 2.438 1.00 94.62 113 THR A N 1
ATOM 914 C CA . THR A 1 113 ? 2.148 -6.561 3.593 1.00 94.62 113 THR A CA 1
ATOM 915 C C . THR A 1 113 ? 2.715 -6.036 4.909 1.00 94.62 113 THR A C 1
ATOM 917 O O . THR A 1 113 ? 1.952 -5.663 5.802 1.00 94.62 113 THR A O 1
ATOM 920 N N . LEU A 1 114 ? 4.040 -5.916 5.017 1.00 95.75 114 LEU A N 1
ATOM 921 C CA . LEU A 1 114 ? 4.708 -5.360 6.191 1.00 95.75 114 LEU A CA 1
ATOM 922 C C . LEU A 1 114 ? 4.262 -3.922 6.465 1.00 95.75 114 LEU A C 1
ATOM 924 O O . LEU A 1 114 ? 3.940 -3.579 7.604 1.00 95.75 114 LEU A O 1
ATOM 928 N N . VAL A 1 115 ? 4.214 -3.080 5.431 1.00 94.94 115 VAL A N 1
ATOM 929 C CA . VAL A 1 115 ? 3.759 -1.688 5.558 1.00 94.94 115 VAL A CA 1
ATOM 930 C C . VAL A 1 115 ? 2.298 -1.632 6.003 1.00 94.94 115 VAL A C 1
ATOM 932 O O . VAL A 1 115 ? 1.973 -0.876 6.920 1.00 94.94 115 VAL A O 1
ATOM 935 N N . LYS A 1 116 ? 1.427 -2.472 5.428 1.00 94.19 116 LYS A N 1
ATOM 936 C CA . LYS A 1 116 ? 0.016 -2.568 5.830 1.00 94.19 116 LYS A CA 1
ATOM 937 C C . LYS A 1 116 ? -0.135 -2.953 7.305 1.00 94.19 116 LYS A C 1
ATOM 939 O O . LYS A 1 116 ? -0.859 -2.276 8.032 1.00 94.19 116 LYS A O 1
ATOM 944 N N . LEU A 1 117 ? 0.579 -3.985 7.761 1.00 95.94 117 LEU A N 1
ATOM 945 C CA . LEU A 1 117 ? 0.535 -4.432 9.156 1.00 95.94 117 LEU A CA 1
ATOM 946 C C . LEU A 1 117 ? 1.089 -3.371 10.115 1.00 95.94 117 LEU A C 1
ATOM 948 O O . LEU A 1 117 ? 0.492 -3.117 11.160 1.00 95.94 117 LEU A O 1
ATOM 952 N N . ARG A 1 118 ? 2.189 -2.695 9.756 1.00 95.88 118 ARG A N 1
ATOM 953 C CA . ARG A 1 118 ? 2.747 -1.600 10.567 1.00 95.88 118 ARG A CA 1
ATOM 954 C C . ARG A 1 118 ? 1.778 -0.424 10.690 1.00 95.88 118 ARG A C 1
ATOM 956 O O . ARG A 1 118 ? 1.660 0.138 11.776 1.00 95.88 118 ARG A O 1
ATOM 963 N N . LEU A 1 119 ? 1.076 -0.063 9.613 1.00 94.75 119 LEU A N 1
ATOM 964 C CA . LEU A 1 119 ? 0.038 0.973 9.641 1.00 94.75 119 LEU A CA 1
ATOM 965 C C . LEU A 1 119 ? -1.129 0.582 10.552 1.00 94.75 119 LEU A C 1
ATOM 967 O O . LEU A 1 119 ? -1.582 1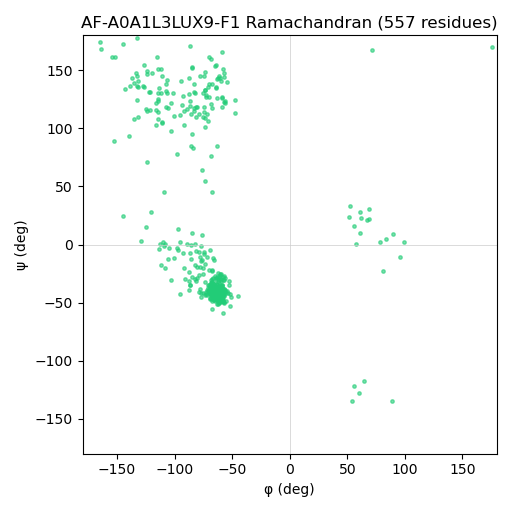.394 11.356 1.00 94.75 119 LEU A O 1
ATOM 971 N N . GLU A 1 120 ? -1.590 -0.664 10.463 1.00 95.38 120 GLU A N 1
ATOM 972 C CA . GLU A 1 120 ? -2.657 -1.182 11.319 1.00 95.38 120 GLU A CA 1
ATOM 973 C C . GLU A 1 120 ? -2.247 -1.175 12.799 1.00 95.38 120 GLU A C 1
ATOM 975 O O . GLU A 1 120 ? -2.978 -0.653 13.643 1.00 95.38 120 GLU A O 1
ATOM 980 N N . ALA A 1 121 ? -1.036 -1.647 13.110 1.00 95.12 121 ALA A N 1
ATOM 981 C CA . ALA A 1 121 ? -0.488 -1.621 14.462 1.00 95.12 121 ALA A CA 1
ATOM 982 C C . ALA A 1 121 ? -0.333 -0.187 14.992 1.00 95.12 121 ALA A C 1
ATOM 984 O O . ALA A 1 121 ? -0.677 0.084 16.142 1.00 95.12 121 ALA A O 1
ATOM 985 N N . MET A 1 122 ? 0.137 0.750 14.163 1.00 94.38 122 MET A N 1
ATOM 986 C CA . MET A 1 122 ? 0.250 2.165 14.527 1.00 94.38 122 MET A CA 1
ATOM 987 C C . MET A 1 122 ? -1.120 2.776 14.846 1.00 94.38 122 MET A C 1
ATOM 989 O O . MET A 1 122 ? -1.265 3.452 15.865 1.00 94.38 122 MET A O 1
ATOM 993 N N . ASN A 1 123 ? -2.138 2.492 14.030 1.00 93.75 123 ASN A N 1
ATOM 994 C CA . ASN A 1 123 ? -3.503 2.965 14.259 1.00 93.75 123 ASN A CA 1
ATOM 995 C C . ASN A 1 123 ? -4.103 2.383 15.545 1.00 93.75 123 ASN A C 1
ATOM 997 O O . ASN A 1 123 ? -4.729 3.111 16.315 1.00 93.75 123 ASN A O 1
ATOM 1001 N N . LEU A 1 124 ? -3.891 1.090 15.814 1.00 94.44 124 LEU A N 1
ATOM 1002 C CA . LEU A 1 124 ? -4.352 0.462 17.054 1.00 94.44 124 LEU A CA 1
ATOM 1003 C C . LEU A 1 124 ? -3.631 1.011 18.288 1.00 94.44 124 LEU A C 1
ATOM 1005 O O . LEU A 1 124 ? -4.284 1.246 19.302 1.00 94.44 124 LEU A O 1
ATOM 1009 N N . LYS A 1 125 ? -2.320 1.274 18.205 1.00 93.62 125 LYS A N 1
ATOM 1010 C CA . LYS A 1 125 ? -1.556 1.927 19.281 1.00 93.62 125 LYS A CA 1
ATOM 1011 C C . LYS A 1 125 ? -2.079 3.332 19.562 1.00 93.62 125 LYS A C 1
ATOM 1013 O O . LYS A 1 125 ? -2.403 3.626 20.706 1.00 93.62 125 LYS A O 1
ATOM 1018 N N . ALA A 1 126 ? -2.258 4.152 18.526 1.00 93.12 126 ALA A N 1
ATOM 1019 C CA . ALA A 1 126 ? -2.818 5.495 18.671 1.00 93.12 126 ALA A CA 1
ATOM 1020 C C . ALA A 1 126 ? -4.221 5.460 19.300 1.00 93.12 126 ALA A C 1
ATOM 1022 O O . ALA A 1 126 ? -4.517 6.218 20.223 1.00 93.12 126 ALA A O 1
ATOM 1023 N N . ARG A 1 127 ? -5.068 4.524 18.853 1.00 91.69 127 ARG A N 1
ATOM 1024 C CA . ARG A 1 127 ? -6.406 4.315 19.411 1.00 91.69 127 ARG A CA 1
ATOM 1025 C C . ARG A 1 127 ? -6.352 3.888 20.880 1.00 91.69 127 ARG A C 1
ATOM 1027 O O . ARG A 1 127 ? -7.110 4.420 21.684 1.00 91.69 127 ARG A O 1
ATOM 1034 N N . ARG A 1 128 ? -5.464 2.958 21.243 1.00 91.44 128 ARG A N 1
ATOM 1035 C CA . ARG A 1 128 ? -5.239 2.531 22.633 1.00 91.44 128 ARG A CA 1
ATOM 1036 C C . ARG A 1 128 ? -4.806 3.707 23.503 1.00 91.44 128 ARG A C 1
ATOM 1038 O O . ARG A 1 128 ? -5.389 3.901 24.560 1.00 91.44 128 ARG A O 1
ATOM 1045 N N . ASP A 1 129 ? -3.832 4.492 23.056 1.00 88.88 129 ASP A N 1
ATOM 1046 C CA . ASP A 1 129 ? -3.286 5.606 23.835 1.00 88.88 129 ASP A CA 1
ATOM 1047 C C . ASP A 1 129 ? -4.350 6.689 24.077 1.00 88.88 129 ASP A C 1
ATOM 1049 O O . ASP A 1 129 ? -4.515 7.153 25.206 1.00 88.88 129 ASP A O 1
ATOM 1053 N N . GLN A 1 130 ? -5.149 7.012 23.052 1.00 88.00 130 GLN A N 1
ATOM 1054 C CA . GLN A 1 130 ? -6.303 7.903 23.190 1.00 88.00 130 GLN A CA 1
ATOM 1055 C C . GLN A 1 130 ? -7.332 7.350 24.189 1.00 88.00 130 GLN A C 1
ATOM 1057 O O . GLN A 1 130 ? -7.814 8.084 25.053 1.00 88.00 130 GLN A O 1
ATOM 1062 N N . TYR A 1 131 ? -7.653 6.054 24.109 1.00 86.00 131 TYR A N 1
ATOM 1063 C CA . TYR A 1 131 ? -8.575 5.425 25.056 1.00 86.00 131 TYR A CA 1
ATOM 1064 C C . TYR A 1 131 ? -8.048 5.439 26.490 1.00 86.00 131 TYR A C 1
ATOM 1066 O O . TYR A 1 131 ? -8.818 5.719 27.405 1.00 86.00 131 TYR A O 1
ATOM 1074 N N . SER A 1 132 ? -6.760 5.162 26.701 1.00 84.19 132 SER A N 1
ATOM 1075 C CA . SER A 1 132 ? -6.144 5.191 28.029 1.00 84.19 132 SER A CA 1
ATOM 1076 C C . SER A 1 132 ? -6.212 6.582 28.662 1.00 84.19 132 SER A C 1
ATOM 1078 O O . SER A 1 132 ? -6.481 6.682 29.856 1.00 84.19 132 SER A O 1
ATOM 1080 N N . GLN A 1 133 ? -6.040 7.649 27.875 1.00 83.75 133 GLN A N 1
ATOM 1081 C CA . GLN A 1 133 ? -6.223 9.024 28.355 1.00 83.75 133 GLN A CA 1
ATOM 1082 C C . GLN A 1 133 ? -7.671 9.276 28.794 1.00 83.75 133 GLN A C 1
ATOM 1084 O O . GLN A 1 133 ? -7.905 9.668 29.932 1.00 83.75 133 GLN A O 1
ATOM 1089 N N . THR A 1 134 ? -8.650 8.952 27.941 1.00 83.81 134 THR A N 1
ATOM 1090 C CA . THR A 1 134 ? -10.076 9.144 28.266 1.00 83.81 134 THR A CA 1
ATOM 1091 C C . THR A 1 134 ? -10.517 8.327 29.485 1.00 83.81 134 THR A C 1
ATOM 1093 O O . THR A 1 134 ? -11.337 8.781 30.281 1.00 83.81 134 THR A O 1
ATOM 1096 N N . LEU A 1 135 ? -9.982 7.113 29.646 1.00 83.62 135 LEU A N 1
ATOM 1097 C CA . LEU A 1 135 ? -10.285 6.244 30.782 1.00 83.62 135 LEU A CA 1
ATOM 1098 C C . LEU A 1 135 ? -9.738 6.807 32.097 1.00 83.62 135 LEU A C 1
ATOM 1100 O O . LEU A 1 135 ? -10.433 6.740 33.108 1.00 83.62 135 LEU A O 1
ATOM 1104 N N . ASN A 1 136 ? -8.535 7.385 32.080 1.00 80.25 136 ASN A N 1
ATOM 1105 C CA . ASN A 1 136 ? -7.974 8.052 33.252 1.00 80.25 136 ASN A CA 1
ATOM 1106 C C . ASN A 1 136 ? -8.814 9.266 33.665 1.00 80.25 136 ASN A C 1
ATOM 1108 O O . ASN A 1 136 ? -9.149 9.378 34.842 1.00 80.25 136 ASN A O 1
ATOM 1112 N N . ASP A 1 137 ? -9.227 10.105 32.712 1.00 80.69 137 ASP A N 1
ATOM 1113 C CA . ASP A 1 137 ? -10.060 11.280 32.997 1.00 80.69 137 ASP A CA 1
ATOM 1114 C C . ASP A 1 137 ? -11.410 10.887 33.623 1.00 80.69 137 ASP A C 1
ATOM 1116 O O . ASP A 1 137 ? -11.824 11.455 34.629 1.00 80.69 137 ASP A O 1
ATOM 1120 N N . LEU A 1 138 ? -12.074 9.860 33.079 1.00 79.38 138 LEU A N 1
ATOM 1121 C CA . LEU A 1 138 ? -13.352 9.356 33.603 1.00 79.38 138 LEU A CA 1
ATOM 1122 C C . LEU A 1 138 ? -13.231 8.736 34.998 1.00 79.38 138 LEU A C 1
ATOM 1124 O O . LEU A 1 138 ? -14.179 8.778 35.779 1.00 79.38 138 LEU A O 1
ATOM 1128 N N . ALA A 1 139 ? -12.102 8.098 35.293 1.00 77.44 139 ALA A N 1
ATOM 1129 C CA . ALA A 1 139 ? -11.915 7.388 36.548 1.00 77.44 139 ALA A CA 1
ATOM 1130 C C . ALA A 1 139 ? -11.547 8.318 37.711 1.00 77.44 139 ALA A C 1
ATOM 1132 O O . ALA A 1 139 ? -11.897 8.004 38.846 1.00 77.44 139 ALA A O 1
ATOM 1133 N N . ILE A 1 140 ? -10.887 9.455 37.451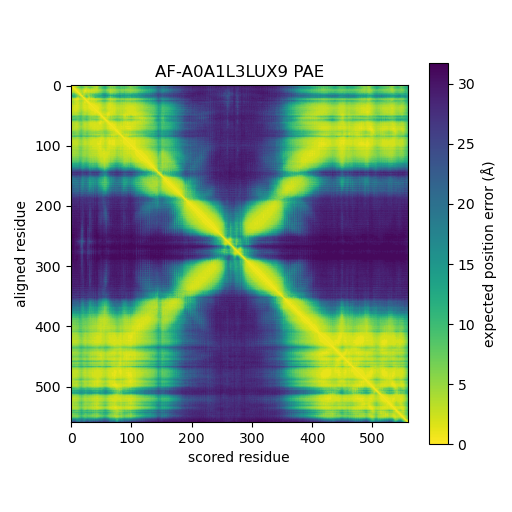 1.00 77.12 140 ILE A N 1
ATOM 1134 C CA . ILE A 1 140 ? -10.513 10.428 38.494 1.00 77.12 140 ILE A CA 1
ATOM 1135 C C . ILE A 1 140 ? -11.748 10.943 39.248 1.00 77.12 140 ILE A C 1
ATOM 1137 O O . ILE A 1 140 ? -11.699 11.065 40.468 1.00 77.12 140 ILE A O 1
ATOM 1141 N N . ASP A 1 141 ? -12.871 11.154 38.559 1.00 72.56 141 ASP A N 1
ATOM 1142 C CA . ASP A 1 141 ? -14.123 11.626 39.175 1.00 72.56 141 ASP A CA 1
ATOM 1143 C C . ASP A 1 141 ? -14.878 10.534 39.965 1.00 72.56 141 ASP A C 1
ATOM 1145 O O . ASP A 1 141 ? -15.822 10.825 40.706 1.00 72.56 141 ASP A O 1
ATOM 1149 N N . LEU A 1 142 ? -14.492 9.265 39.795 1.00 74.19 142 LEU A N 1
ATOM 1150 C CA . LEU A 1 142 ? -15.186 8.094 40.346 1.00 74.19 142 LEU A CA 1
ATOM 1151 C C . LEU A 1 142 ? -14.434 7.409 41.487 1.00 74.19 142 LEU A C 1
ATOM 1153 O O . LEU A 1 142 ? -15.038 6.630 42.230 1.00 74.19 142 LEU A O 1
ATOM 1157 N N . LEU A 1 143 ? -13.131 7.650 41.589 1.00 73.31 143 LEU A N 1
ATOM 1158 C CA . LEU A 1 143 ? -12.247 7.060 42.584 1.00 73.31 143 LEU A CA 1
ATOM 1159 C C . LEU A 1 143 ? -12.116 7.988 43.798 1.00 73.31 143 LEU A C 1
ATOM 1161 O O . LEU A 1 143 ? -12.020 9.205 43.658 1.00 73.31 143 LEU A O 1
ATOM 1165 N N . ASP A 1 144 ? -12.093 7.410 45.001 1.00 67.81 144 ASP A N 1
ATOM 1166 C CA . ASP A 1 144 ? -11.791 8.170 46.217 1.00 67.81 144 ASP A CA 1
ATOM 1167 C C . ASP A 1 144 ? -10.315 8.611 46.217 1.00 67.81 144 ASP A C 1
ATOM 1169 O O . ASP A 1 144 ? -9.468 8.017 45.544 1.00 67.81 144 ASP A O 1
ATOM 1173 N N . THR A 1 145 ? -9.978 9.636 47.006 1.00 63.06 145 THR A N 1
ATOM 1174 C CA . THR A 1 145 ? -8.634 10.254 47.043 1.00 63.06 145 THR A CA 1
ATOM 1175 C C . THR A 1 145 ? -7.491 9.261 47.261 1.00 63.06 145 THR A C 1
ATOM 1177 O O . THR A 1 145 ? -6.398 9.462 46.732 1.00 63.06 145 THR A O 1
ATOM 1180 N N . ASP A 1 146 ? -7.744 8.175 47.993 1.00 60.81 146 ASP A N 1
ATOM 1181 C CA . ASP A 1 146 ? -6.752 7.132 48.261 1.00 60.81 146 ASP A CA 1
ATOM 1182 C C . ASP A 1 146 ? -6.491 6.249 47.025 1.00 60.81 146 ASP A C 1
ATOM 1184 O O . ASP A 1 146 ? -5.359 5.822 46.792 1.00 60.81 146 ASP A O 1
ATOM 1188 N N . ASP A 1 147 ? -7.504 6.032 46.181 1.00 61.09 147 ASP A N 1
ATOM 1189 C CA . ASP A 1 147 ? -7.414 5.204 44.972 1.00 61.09 147 ASP A CA 1
ATOM 1190 C C . ASP A 1 147 ? -6.815 5.956 43.778 1.00 61.09 147 ASP A C 1
ATOM 1192 O O . ASP A 1 147 ? -6.141 5.355 42.940 1.00 61.09 147 ASP A O 1
ATOM 1196 N N . VAL A 1 148 ? -7.010 7.278 43.718 1.00 60.62 148 VAL A N 1
ATOM 1197 C CA . VAL A 1 148 ? -6.424 8.145 42.680 1.00 60.62 148 VAL A CA 1
ATOM 1198 C C . VAL A 1 148 ? -4.889 8.071 42.699 1.00 60.62 148 VAL A C 1
ATOM 1200 O O . VAL A 1 148 ? -4.251 8.135 41.649 1.00 60.62 148 VAL A O 1
ATOM 1203 N N . SER A 1 149 ? -4.286 7.854 43.875 1.00 59.56 149 SER A N 1
ATOM 1204 C CA . SER A 1 149 ? -2.829 7.749 44.044 1.00 59.56 149 SER A CA 1
ATOM 1205 C C . SER A 1 149 ? -2.198 6.506 43.392 1.00 59.56 149 SER A C 1
ATOM 1207 O O . SER A 1 149 ? -1.009 6.515 43.075 1.00 59.56 149 SER A O 1
ATOM 1209 N N . LEU A 1 150 ? -2.987 5.449 43.157 1.00 61.94 150 LEU A N 1
ATOM 1210 C CA . LEU A 1 150 ? -2.533 4.159 42.618 1.00 61.94 150 LEU A CA 1
ATOM 1211 C C . LEU A 1 150 ? -2.734 4.026 41.097 1.00 61.94 150 LEU A C 1
ATOM 1213 O O . LEU A 1 150 ? -2.301 3.035 40.501 1.00 61.94 150 LEU A O 1
ATOM 1217 N N . GLY A 1 151 ? -3.373 5.014 40.463 1.00 66.94 151 GLY A N 1
ATOM 1218 C CA . GLY A 1 151 ? -3.739 4.986 39.048 1.00 66.94 151 GLY A CA 1
ATOM 1219 C C . GLY A 1 151 ? -4.880 4.012 38.723 1.00 66.94 151 GLY A C 1
ATOM 1220 O O . GLY A 1 151 ? -5.279 3.162 39.525 1.00 66.94 151 GLY A O 1
ATOM 1221 N N . VAL A 1 152 ? -5.432 4.128 37.514 1.00 71.94 152 VAL A N 1
ATOM 1222 C CA . VAL A 1 152 ? -6.552 3.283 37.079 1.00 71.94 152 VAL A CA 1
ATOM 1223 C C . VAL A 1 152 ? -6.026 1.935 36.608 1.00 71.94 152 VAL A C 1
ATOM 1225 O O . VAL A 1 152 ? -5.374 1.825 35.571 1.00 71.94 152 VAL A O 1
ATOM 1228 N N . ASN A 1 153 ? -6.301 0.892 37.380 1.00 75.88 153 ASN A N 1
ATOM 1229 C CA . ASN A 1 153 ? -5.956 -0.479 37.049 1.00 75.88 153 ASN A CA 1
ATOM 1230 C C . ASN A 1 153 ? -7.047 -1.430 37.562 1.00 75.88 153 ASN A C 1
ATOM 1232 O O . ASN A 1 153 ? -7.985 -1.037 38.254 1.00 75.88 153 ASN A O 1
ATOM 1236 N N . GLU A 1 154 ? -6.948 -2.702 37.192 1.00 80.12 154 GLU A N 1
ATOM 1237 C CA . GLU A 1 154 ? -7.960 -3.704 37.537 1.00 80.12 154 GLU A CA 1
ATOM 1238 C C . GLU A 1 154 ? -8.158 -3.853 39.052 1.00 80.12 154 GLU A C 1
ATOM 1240 O O . GLU A 1 154 ? -9.287 -3.971 39.527 1.00 80.12 154 GLU A O 1
ATOM 1245 N N . MET A 1 155 ? -7.073 -3.770 39.825 1.00 80.75 155 MET A N 1
ATOM 1246 C CA . MET A 1 155 ? -7.121 -3.890 41.281 1.00 80.75 155 MET A CA 1
ATOM 1247 C C . MET A 1 155 ? -7.812 -2.691 41.934 1.00 80.75 155 MET A C 1
ATOM 1249 O O . MET A 1 155 ? -8.614 -2.883 42.851 1.00 80.75 155 MET A O 1
ATOM 1253 N N . THR A 1 156 ? -7.552 -1.469 41.457 1.00 82.00 156 THR A N 1
ATOM 1254 C CA . THR A 1 156 ? -8.186 -0.256 41.996 1.00 82.00 156 THR A CA 1
ATOM 1255 C C . THR A 1 156 ? -9.679 -0.214 41.675 1.00 82.00 156 THR A C 1
ATOM 1257 O O . THR A 1 156 ? -10.484 0.060 42.565 1.00 82.00 156 THR A O 1
ATOM 1260 N N . ILE A 1 157 ? -10.082 -0.612 40.463 1.00 82.50 157 ILE A N 1
ATOM 1261 C CA . ILE A 1 157 ? -11.499 -0.703 40.071 1.00 82.50 157 ILE A CA 1
ATOM 1262 C C . ILE A 1 157 ? -12.242 -1.770 40.888 1.00 82.50 157 ILE A C 1
ATOM 1264 O O . ILE A 1 157 ? -13.332 -1.505 41.400 1.00 82.50 157 ILE A O 1
ATOM 1268 N N . LEU A 1 158 ? -11.670 -2.970 41.051 1.00 82.56 158 LEU A N 1
ATOM 1269 C CA . LEU A 1 158 ? -12.288 -4.037 41.849 1.00 82.56 158 LEU A CA 1
ATOM 1270 C C . LEU A 1 158 ? -12.421 -3.645 43.327 1.00 82.56 158 LEU A C 1
ATOM 1272 O O . LEU A 1 158 ? -13.450 -3.925 43.949 1.00 82.56 158 LEU A O 1
ATOM 1276 N N . GLY A 1 159 ? -11.411 -2.969 43.882 1.00 82.94 159 GLY A N 1
ATOM 1277 C CA . GLY A 1 159 ? -11.450 -2.421 45.238 1.00 82.94 159 GLY A CA 1
ATOM 1278 C C . GLY A 1 159 ? -12.551 -1.374 45.412 1.00 82.94 159 GLY A C 1
ATOM 1279 O O . GLY A 1 159 ? -13.353 -1.468 46.346 1.00 82.94 159 GLY A O 1
ATOM 1280 N N . ALA A 1 160 ? -12.656 -0.427 44.477 1.00 83.06 160 ALA A N 1
ATOM 1281 C CA . ALA A 1 160 ? -13.688 0.606 44.485 1.00 83.06 160 ALA A CA 1
ATOM 1282 C C . ALA A 1 160 ? -15.102 0.016 44.334 1.00 83.06 160 ALA A C 1
ATOM 1284 O O . ALA A 1 160 ? -16.006 0.382 45.085 1.00 83.06 160 ALA A O 1
ATOM 1285 N N . GLN A 1 161 ? -15.295 -0.962 43.440 1.00 85.25 161 GLN A N 1
ATOM 1286 C CA . GLN A 1 161 ? -16.571 -1.671 43.308 1.00 85.25 161 GLN A CA 1
ATOM 1287 C C . GLN A 1 161 ? -16.974 -2.407 44.585 1.00 85.25 161 GLN A C 1
ATOM 1289 O O . GLN A 1 161 ? -18.159 -2.422 44.920 1.00 85.25 161 GLN A O 1
ATOM 1294 N N . ARG A 1 162 ? -16.019 -3.045 45.275 1.00 85.69 162 ARG A N 1
ATOM 1295 C CA . ARG A 1 162 ? -16.293 -3.750 46.531 1.00 85.69 162 ARG A CA 1
ATOM 1296 C C . ARG A 1 162 ? -16.720 -2.766 47.617 1.00 85.69 162 ARG A C 1
ATOM 1298 O O . ARG A 1 162 ? -17.776 -2.959 48.198 1.00 85.69 162 ARG A O 1
ATOM 1305 N N . ARG A 1 163 ? -15.984 -1.662 47.798 1.00 85.06 163 ARG A N 1
ATOM 1306 C CA . ARG A 1 163 ? -16.351 -0.601 48.754 1.00 85.06 163 ARG A CA 1
ATOM 1307 C C . ARG A 1 163 ? -17.721 0.012 48.464 1.00 85.06 163 ARG A C 1
ATOM 1309 O O . ARG A 1 163 ? -18.490 0.226 49.393 1.00 85.06 163 ARG A O 1
ATOM 1316 N N . LEU A 1 164 ? -18.041 0.268 47.193 1.00 86.44 164 LEU A N 1
ATOM 1317 C CA . LEU A 1 164 ? -19.360 0.770 46.795 1.00 86.44 164 LEU A CA 1
ATOM 1318 C C . LEU A 1 164 ? -20.472 -0.234 47.114 1.00 86.44 164 LEU A C 1
ATOM 1320 O O . LEU A 1 164 ? -21.523 0.176 47.598 1.00 86.44 164 LEU A O 1
ATOM 1324 N N . ARG A 1 165 ? -20.240 -1.534 46.890 1.00 86.75 165 ARG A N 1
ATOM 1325 C CA . ARG A 1 165 ? -21.179 -2.598 47.279 1.00 86.75 165 ARG A CA 1
ATOM 1326 C C . ARG A 1 165 ? -21.381 -2.642 48.789 1.00 86.75 165 ARG A C 1
ATOM 1328 O O . ARG A 1 165 ? -22.511 -2.517 49.236 1.00 86.75 165 ARG A O 1
ATOM 1335 N N . ASP A 1 166 ? -20.294 -2.680 49.556 1.00 87.75 166 ASP A N 1
ATOM 1336 C CA . ASP A 1 166 ? -20.351 -2.700 51.019 1.00 87.75 166 ASP A CA 1
ATOM 1337 C C . ASP A 1 166 ? -21.067 -1.452 51.576 1.00 87.75 166 ASP A C 1
ATOM 1339 O O . ASP A 1 166 ? -21.778 -1.525 52.577 1.00 87.75 166 ASP A O 1
ATOM 1343 N N . ALA A 1 167 ? -20.892 -0.288 50.940 1.00 86.81 167 ALA A N 1
ATOM 1344 C CA . ALA A 1 167 ? -21.588 0.942 51.310 1.00 86.81 167 ALA A CA 1
ATOM 1345 C C . ALA A 1 167 ? -23.088 0.891 50.978 1.00 86.81 167 ALA A C 1
ATOM 1347 O O . ALA A 1 167 ? -23.900 1.338 51.787 1.00 86.81 167 ALA A O 1
ATOM 1348 N N . ILE A 1 168 ? -23.463 0.341 49.817 1.00 87.00 168 ILE A N 1
ATOM 1349 C CA . ILE A 1 168 ? -24.866 0.119 49.440 1.00 87.00 168 ILE A CA 1
ATOM 1350 C C . ILE A 1 168 ? -25.526 -0.844 50.429 1.00 87.00 168 ILE A C 1
ATOM 1352 O O . ILE A 1 168 ? -26.597 -0.523 50.939 1.00 87.00 168 ILE A O 1
ATOM 1356 N N . ASP A 1 169 ? -24.877 -1.964 50.746 1.00 86.62 169 ASP A N 1
ATOM 1357 C CA . ASP A 1 169 ? -25.403 -2.975 51.665 1.00 86.62 169 ASP A CA 1
ATOM 1358 C C . ASP A 1 169 ? -25.590 -2.386 53.072 1.00 86.62 169 ASP A C 1
ATOM 1360 O O . ASP A 1 169 ? -26.667 -2.502 53.656 1.00 86.62 169 ASP A O 1
ATOM 1364 N N . LYS A 1 170 ? -24.609 -1.622 53.578 1.00 88.62 170 LYS A N 1
ATOM 1365 C CA . LYS A 1 170 ? -24.739 -0.893 54.854 1.00 88.62 170 LYS A CA 1
ATOM 1366 C C . LYS A 1 170 ? -25.892 0.108 54.855 1.00 88.62 170 LYS A C 1
ATOM 1368 O O . LYS A 1 170 ? -26.630 0.179 55.833 1.00 88.62 170 LYS A O 1
ATOM 1373 N N . LEU A 1 171 ? -26.063 0.882 53.781 1.00 87.62 171 LEU A N 1
ATOM 1374 C CA . LEU A 1 171 ? -27.178 1.828 53.663 1.00 87.62 171 LEU A CA 1
ATOM 1375 C C . LEU A 1 171 ? -28.527 1.100 53.592 1.00 87.62 171 LEU A C 1
ATOM 1377 O O . LEU A 1 171 ? -29.515 1.600 54.124 1.00 87.62 171 LEU A O 1
ATOM 1381 N N . GLN A 1 172 ? -28.589 -0.080 52.968 1.00 85.12 172 GLN A N 1
ATOM 1382 C CA . GLN A 1 172 ? -29.789 -0.919 52.959 1.00 85.12 172 GLN A CA 1
ATOM 1383 C C . GLN A 1 172 ? -30.106 -1.469 54.355 1.00 85.12 172 GLN A C 1
ATOM 1385 O O . GLN A 1 172 ? -31.258 -1.388 54.781 1.00 85.12 172 GLN A O 1
ATOM 1390 N N . GLU A 1 173 ? -29.108 -1.965 55.089 1.00 84.94 173 GLU A N 1
ATOM 1391 C CA . GLU A 1 173 ? -29.265 -2.411 56.480 1.00 84.94 173 GLU A CA 1
ATOM 1392 C C . GLU A 1 173 ? -29.725 -1.268 57.399 1.00 84.94 173 GLU A C 1
ATOM 1394 O O . GLU A 1 173 ? -30.638 -1.439 58.210 1.00 84.94 173 GLU A O 1
ATOM 1399 N N . GLU A 1 174 ? -29.133 -0.080 57.251 1.00 84.81 174 GLU A N 1
ATOM 1400 C CA . GLU A 1 174 ? -29.511 1.124 57.996 1.00 84.81 174 GLU A CA 1
ATOM 1401 C C . GLU A 1 174 ? -30.952 1.542 57.673 1.00 84.81 174 GLU A C 1
ATOM 1403 O O . GLU A 1 174 ? -31.745 1.813 58.577 1.00 84.81 174 GLU A O 1
ATOM 1408 N N . ARG A 1 175 ? -31.338 1.491 56.392 1.00 81.50 175 ARG A N 1
ATOM 1409 C CA . ARG A 1 175 ? -32.708 1.760 55.940 1.00 81.50 175 ARG A CA 1
ATOM 1410 C C . ARG A 1 175 ? -33.719 0.796 56.553 1.00 81.50 175 ARG A C 1
ATOM 1412 O O . ARG A 1 175 ? -34.788 1.232 56.976 1.00 81.50 175 ARG A O 1
ATOM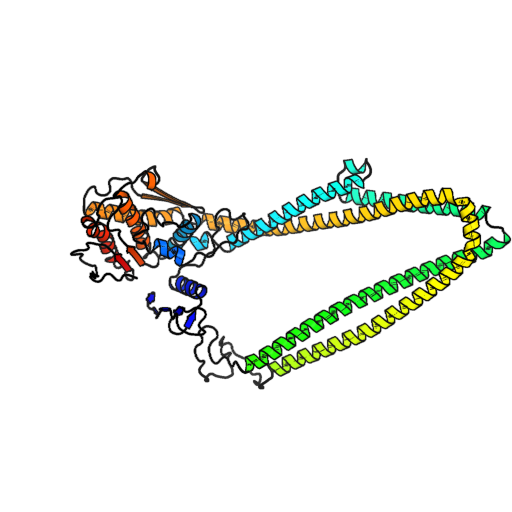 1419 N N . VAL A 1 176 ? -33.407 -0.502 56.584 1.00 82.31 176 VAL A N 1
ATOM 1420 C CA . VAL A 1 176 ? -34.270 -1.527 57.193 1.00 82.31 176 VAL A CA 1
ATOM 1421 C C . VAL A 1 176 ? -34.445 -1.248 58.683 1.00 82.31 176 VAL A C 1
ATOM 1423 O O . VAL A 1 176 ? -35.580 -1.198 59.148 1.00 82.31 176 VAL A O 1
ATOM 1426 N N . ARG A 1 177 ? -33.358 -0.950 59.403 1.00 83.12 177 ARG A N 1
ATOM 1427 C CA . ARG A 1 177 ? -33.401 -0.638 60.838 1.00 83.12 177 ARG A CA 1
ATOM 1428 C C . ARG A 1 177 ? -34.288 0.570 61.153 1.00 83.12 177 ARG A C 1
ATOM 1430 O O . ARG A 1 177 ? -35.145 0.491 62.029 1.00 83.12 177 ARG A O 1
ATOM 1437 N N . VAL A 1 178 ? -34.135 1.666 60.406 1.00 82.50 178 VAL A N 1
ATOM 1438 C CA . VAL A 1 178 ? -34.960 2.880 60.566 1.00 82.50 178 VAL A CA 1
ATOM 1439 C C . VAL A 1 178 ? -36.443 2.580 60.317 1.00 82.50 178 VAL A C 1
ATOM 1441 O O . VAL A 1 178 ? -37.314 3.041 61.059 1.00 82.50 178 VAL A O 1
ATOM 1444 N N . LEU A 1 179 ? -36.748 1.772 59.298 1.00 77.25 179 LEU A N 1
ATOM 1445 C CA . LEU A 1 179 ? -38.119 1.367 58.984 1.00 77.25 179 LEU A CA 1
ATOM 1446 C C . LEU A 1 179 ? -38.716 0.429 60.043 1.00 77.25 179 LEU A C 1
ATOM 1448 O O . LEU A 1 179 ? -39.899 0.558 60.356 1.00 77.25 179 LEU A O 1
ATOM 1452 N N . GLU A 1 180 ? -37.929 -0.482 60.614 1.00 77.38 180 GLU A N 1
ATOM 1453 C CA . GLU A 1 180 ? -38.349 -1.373 61.703 1.00 77.38 180 GLU A CA 1
ATOM 1454 C C . GLU A 1 180 ? -38.649 -0.599 62.994 1.00 77.38 180 GLU A C 1
ATOM 1456 O O . GLU A 1 180 ? -39.691 -0.814 63.617 1.00 77.38 180 GLU A O 1
ATOM 1461 N N . GLU A 1 181 ? -37.801 0.363 63.365 1.00 79.06 181 GLU A N 1
ATOM 1462 C CA . GLU A 1 181 ? -38.024 1.225 64.532 1.00 79.06 181 GLU A CA 1
ATOM 1463 C C . GLU A 1 181 ? -39.272 2.106 64.376 1.00 79.06 181 GLU A C 1
ATOM 1465 O O . GLU A 1 181 ? -40.054 2.276 65.320 1.00 79.06 181 GLU A O 1
ATOM 1470 N N . ALA A 1 182 ? -39.493 2.648 63.177 1.00 77.12 182 ALA A N 1
ATOM 1471 C CA . ALA A 1 182 ? -40.683 3.429 62.862 1.00 77.12 182 ALA A CA 1
ATOM 1472 C C . ALA A 1 182 ? -41.950 2.561 62.808 1.00 77.12 182 ALA A C 1
ATOM 1474 O O . ALA A 1 182 ? -42.991 2.961 63.327 1.00 77.12 182 ALA A O 1
ATOM 1475 N N . SER A 1 183 ? -41.855 1.346 62.262 1.00 70.94 183 SER A N 1
ATOM 1476 C CA . SER A 1 183 ? -42.909 0.322 62.275 1.00 70.94 183 SER A CA 1
ATOM 1477 C C . SER A 1 183 ? -43.330 -0.048 63.699 1.00 70.94 183 SER A C 1
ATOM 1479 O O . SER A 1 183 ? -44.520 -0.021 64.029 1.00 70.94 183 SER A O 1
ATOM 1481 N N . ALA A 1 184 ? -42.363 -0.282 64.589 1.00 73.19 184 ALA A N 1
ATOM 1482 C CA . ALA A 1 184 ? -42.621 -0.602 65.989 1.00 73.19 184 ALA A CA 1
ATOM 1483 C C . ALA A 1 184 ? -43.349 0.528 66.743 1.00 73.19 184 ALA A C 1
ATOM 1485 O O . ALA A 1 184 ? -44.151 0.247 67.637 1.00 73.19 184 ALA A O 1
ATOM 1486 N N . LYS A 1 185 ? -43.106 1.794 66.382 1.00 74.06 185 LYS A N 1
ATOM 1487 C CA . LYS A 1 185 ? -43.738 2.971 67.005 1.00 74.06 185 LYS A CA 1
ATOM 1488 C C . LYS A 1 185 ? -45.092 3.340 66.388 1.00 74.06 185 LYS A C 1
ATOM 1490 O O . LYS A 1 185 ? -45.974 3.793 67.109 1.00 74.06 185 LYS A O 1
ATOM 1495 N N . ALA A 1 186 ? -45.259 3.161 65.078 1.00 68.75 186 ALA A N 1
ATOM 1496 C CA . ALA A 1 186 ? -46.425 3.644 64.337 1.00 68.75 186 ALA A CA 1
ATOM 1497 C C . ALA A 1 186 ? -47.574 2.624 64.232 1.00 68.75 186 ALA A C 1
ATOM 1499 O O . ALA A 1 186 ? -48.709 3.017 63.962 1.00 68.75 186 ALA A O 1
ATOM 1500 N N . ILE A 1 187 ? -47.305 1.325 64.424 1.00 72.69 187 ILE A N 1
ATOM 1501 C CA . ILE A 1 187 ? -48.280 0.255 64.166 1.00 72.69 187 ILE A CA 1
ATOM 1502 C C . ILE A 1 187 ? -48.845 -0.330 65.479 1.00 72.69 187 ILE A C 1
ATOM 1504 O O . ILE A 1 187 ? -48.095 -0.952 66.246 1.00 72.69 187 ILE A O 1
ATOM 1508 N N . PRO A 1 188 ? -50.170 -0.206 65.717 1.00 72.31 188 PRO A N 1
ATOM 1509 C CA . PRO A 1 188 ? -50.877 -0.822 66.843 1.00 72.31 188 PRO A CA 1
ATOM 1510 C C . PRO A 1 188 ? -50.726 -2.352 66.905 1.00 72.31 188 PRO A C 1
ATOM 1512 O O . PRO A 1 188 ? -50.691 -3.023 65.872 1.00 72.31 188 PRO A O 1
ATOM 1515 N N . TYR A 1 189 ? -50.649 -2.912 68.119 1.00 67.56 189 TYR A N 1
ATOM 1516 C CA . TYR A 1 189 ? -50.325 -4.330 68.362 1.00 67.56 189 TYR A CA 1
ATOM 1517 C C . TYR A 1 189 ? -51.310 -5.309 67.694 1.00 67.56 189 TYR A C 1
ATOM 1519 O O . TYR A 1 189 ? -50.900 -6.347 67.182 1.00 67.56 189 TYR A O 1
ATOM 1527 N N . ASP A 1 190 ? -52.589 -4.943 67.621 1.00 71.31 190 ASP A N 1
ATOM 1528 C CA . ASP A 1 190 ? -53.677 -5.698 66.987 1.00 71.31 190 ASP A CA 1
ATOM 1529 C C . ASP A 1 190 ? -53.549 -5.804 65.457 1.00 71.31 190 ASP A C 1
ATOM 1531 O O . ASP A 1 190 ? -54.080 -6.736 64.854 1.00 71.31 190 ASP A O 1
ATOM 1535 N N . ARG A 1 191 ? -52.808 -4.891 64.813 1.00 71.31 191 ARG A N 1
ATOM 1536 C CA . ARG A 1 191 ? -52.593 -4.890 63.355 1.00 71.31 191 ARG A CA 1
ATOM 1537 C C . ARG A 1 191 ? -51.247 -5.465 62.920 1.00 71.31 191 ARG A C 1
ATOM 1539 O O . ARG A 1 191 ? -51.081 -5.750 61.733 1.00 71.31 191 ARG A O 1
ATOM 1546 N N . ARG A 1 192 ? -50.307 -5.682 63.848 1.00 71.62 192 ARG A N 1
ATOM 1547 C CA . ARG A 1 192 ? -48.946 -6.167 63.541 1.00 71.62 192 ARG A CA 1
ATOM 1548 C C . ARG A 1 192 ? -48.943 -7.524 62.846 1.00 71.62 192 ARG A C 1
ATOM 1550 O O . ARG A 1 192 ? -48.348 -7.640 61.784 1.00 71.62 192 ARG A O 1
ATOM 1557 N N . SER A 1 193 ? -49.694 -8.498 63.360 1.00 76.81 193 SER A N 1
ATOM 1558 C CA . SER A 1 193 ? -49.774 -9.842 62.763 1.00 76.81 193 SER A CA 1
ATOM 1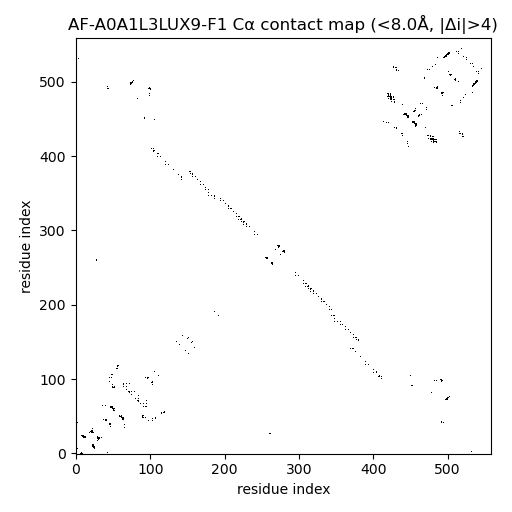559 C C . SER A 1 193 ? -50.321 -9.821 61.324 1.00 76.81 193 SER A C 1
ATOM 1561 O O . SER A 1 193 ? -49.799 -10.501 60.436 1.00 76.81 193 SER A O 1
ATOM 1563 N N . ARG A 1 194 ? -51.332 -8.984 61.040 1.00 81.38 194 ARG A N 1
ATOM 1564 C CA . ARG A 1 194 ? -51.869 -8.822 59.678 1.00 81.38 194 ARG A CA 1
ATOM 1565 C C . ARG A 1 194 ? -50.858 -8.146 58.750 1.00 81.38 194 ARG A C 1
ATOM 1567 O O . ARG A 1 194 ? -50.745 -8.545 57.595 1.00 81.38 194 ARG A O 1
ATOM 1574 N N . ILE A 1 195 ? -50.113 -7.161 59.247 1.00 80.75 195 ILE A N 1
ATOM 1575 C CA . ILE A 1 195 ? -49.086 -6.452 58.476 1.00 80.75 195 ILE A CA 1
ATOM 1576 C C . ILE A 1 195 ? -47.864 -7.339 58.217 1.00 80.75 195 ILE A C 1
ATOM 1578 O O . ILE A 1 195 ? -47.342 -7.309 57.108 1.00 80.75 195 ILE A O 1
ATOM 1582 N N . GLU A 1 196 ? -47.448 -8.177 59.165 1.00 78.25 196 GLU A N 1
ATOM 1583 C CA . GLU A 1 196 ? -46.418 -9.205 58.955 1.00 78.25 196 GLU A CA 1
ATOM 1584 C C . GLU A 1 196 ? -46.852 -10.211 57.886 1.00 78.25 196 GLU A C 1
ATOM 1586 O O . GLU A 1 196 ? -46.096 -10.490 56.959 1.00 78.25 196 GLU A O 1
ATOM 1591 N N . THR A 1 197 ? -48.105 -10.673 57.945 1.00 82.50 197 THR A N 1
ATOM 1592 C CA . THR A 1 197 ? -48.672 -11.583 56.935 1.00 82.50 197 THR A CA 1
ATOM 1593 C C . THR A 1 197 ? -48.674 -10.941 55.543 1.00 82.50 197 THR A C 1
ATOM 1595 O O . THR A 1 197 ? -48.252 -11.562 54.569 1.00 82.50 197 THR A O 1
ATOM 1598 N N . LEU A 1 198 ? -49.103 -9.678 55.438 1.00 83.81 198 LEU A N 1
ATOM 1599 C CA . LEU A 1 198 ? -49.088 -8.923 54.181 1.00 83.81 198 LEU A CA 1
ATOM 1600 C C . LEU A 1 198 ? -47.663 -8.609 53.700 1.00 83.81 198 LEU A C 1
ATOM 1602 O O . LEU A 1 198 ? -47.419 -8.575 52.498 1.00 83.81 198 LEU A O 1
ATOM 1606 N N . SER A 1 199 ? -46.712 -8.409 54.613 1.00 80.12 199 SER A N 1
ATOM 1607 C CA . SER A 1 199 ? -45.301 -8.168 54.284 1.00 80.12 199 SER A CA 1
ATOM 1608 C C . SER A 1 199 ? -44.623 -9.430 53.755 1.00 80.12 199 SER A C 1
ATOM 1610 O O . SER A 1 199 ? -43.893 -9.356 52.767 1.00 80.12 199 SER A O 1
ATOM 1612 N N . LEU A 1 200 ? -44.925 -10.593 54.341 1.00 82.50 200 LEU A N 1
ATOM 1613 C CA . LEU A 1 200 ? -44.496 -11.895 53.833 1.00 82.50 200 LEU A CA 1
ATOM 1614 C C . LEU A 1 200 ? -45.103 -12.173 52.451 1.00 82.50 200 LEU A C 1
ATOM 1616 O O . LEU A 1 200 ? -44.377 -12.517 51.521 1.00 82.50 200 LEU A O 1
ATOM 1620 N N . ALA A 1 201 ? -46.409 -11.941 52.288 1.00 84.06 201 ALA A N 1
ATOM 1621 C CA . ALA A 1 201 ? -47.085 -12.075 50.998 1.00 84.06 201 ALA A CA 1
ATOM 1622 C C . ALA A 1 201 ? -46.494 -11.127 49.939 1.00 84.06 201 ALA A C 1
ATOM 1624 O O . ALA A 1 201 ? -46.329 -11.509 48.782 1.00 84.06 201 ALA A O 1
ATOM 1625 N N . ARG A 1 202 ? -46.104 -9.905 50.332 1.00 85.19 202 ARG A N 1
ATOM 1626 C CA . ARG A 1 202 ? -45.406 -8.956 49.456 1.00 85.19 202 ARG A CA 1
ATOM 1627 C C . ARG A 1 202 ? -44.027 -9.466 49.038 1.00 85.19 202 ARG A C 1
ATOM 1629 O O . ARG A 1 202 ? -43.675 -9.329 47.870 1.00 85.19 202 ARG A O 1
ATOM 1636 N N . ALA A 1 203 ? -43.243 -10.016 49.965 1.00 79.06 203 ALA A N 1
ATOM 1637 C CA . ALA A 1 203 ? -41.927 -10.574 49.657 1.00 79.06 203 ALA A CA 1
ATOM 1638 C C . ALA A 1 203 ? -42.039 -11.738 48.659 1.00 79.06 203 ALA A C 1
ATOM 1640 O O . ALA A 1 203 ? -41.354 -11.734 47.640 1.00 79.06 203 ALA A O 1
ATOM 1641 N N . GLN A 1 204 ? -42.988 -12.651 48.885 1.00 86.00 204 GLN A N 1
ATOM 1642 C CA . GLN A 1 204 ? -43.289 -13.755 47.969 1.00 86.00 204 GLN A CA 1
ATOM 1643 C C . GLN A 1 204 ? -43.757 -13.259 46.592 1.00 86.00 204 GLN A C 1
ATOM 1645 O O . GLN A 1 204 ? -43.318 -13.775 45.567 1.00 86.00 204 GLN A O 1
ATOM 1650 N N . ALA A 1 205 ? -44.602 -12.223 46.542 1.00 85.00 205 ALA A N 1
ATOM 1651 C CA . ALA A 1 205 ? -45.050 -11.624 45.284 1.00 85.00 205 ALA A CA 1
ATOM 1652 C C . ALA A 1 205 ? -43.905 -10.938 44.512 1.00 85.00 205 ALA A C 1
ATOM 1654 O O . ALA A 1 205 ? -43.875 -10.997 43.285 1.00 85.00 205 ALA A O 1
ATOM 1655 N N . LEU A 1 206 ? -42.944 -10.315 45.205 1.00 81.81 206 LEU A N 1
ATOM 1656 C CA . LEU A 1 206 ? -41.747 -9.731 44.586 1.00 81.81 206 LEU A CA 1
ATOM 1657 C C . LEU A 1 206 ? -40.786 -10.798 44.055 1.00 81.81 206 LEU A C 1
ATOM 1659 O O . LEU A 1 206 ? -40.228 -10.633 42.969 1.00 81.81 206 LEU A O 1
ATOM 1663 N N . GLU A 1 207 ? -40.605 -11.892 44.789 1.00 82.81 207 GLU A N 1
ATOM 1664 C CA . GLU A 1 207 ? -39.814 -13.037 44.338 1.00 82.81 207 GLU A CA 1
ATOM 1665 C C . GLU A 1 207 ? -40.449 -13.679 43.096 1.00 82.81 207 GLU A C 1
ATOM 1667 O O . GLU A 1 207 ? -39.775 -13.869 42.082 1.00 82.81 207 GLU A O 1
ATOM 1672 N N . ALA A 1 208 ? -41.770 -13.884 43.114 1.00 86.06 208 ALA A N 1
ATOM 1673 C CA . ALA A 1 208 ? -42.531 -14.349 41.959 1.00 86.06 208 ALA A CA 1
ATOM 1674 C C . ALA A 1 208 ? -42.405 -13.390 40.763 1.00 86.06 208 ALA A C 1
ATOM 1676 O O . ALA A 1 208 ? -42.151 -13.836 39.646 1.00 86.06 208 ALA A O 1
ATOM 1677 N N . LEU A 1 209 ? -42.503 -12.073 40.985 1.00 86.19 209 LEU A N 1
ATOM 1678 C CA . LEU A 1 209 ? -42.339 -11.066 39.933 1.00 86.19 209 LEU A CA 1
ATOM 1679 C C . LEU A 1 209 ? -40.923 -11.084 39.339 1.00 86.19 209 LEU A C 1
ATOM 1681 O O . LEU A 1 209 ? -40.757 -10.948 38.128 1.00 86.19 209 LEU A O 1
ATOM 1685 N N . THR A 1 210 ? -39.902 -11.283 40.174 1.00 82.94 210 THR A N 1
ATOM 1686 C CA . THR A 1 210 ? -38.507 -11.413 39.732 1.00 82.94 210 THR A CA 1
ATOM 1687 C C . THR A 1 210 ? -38.327 -12.669 38.883 1.00 82.94 210 THR A C 1
ATOM 1689 O O . THR A 1 210 ? -37.768 -12.594 37.790 1.00 82.94 210 THR A O 1
ATOM 1692 N N . ALA A 1 211 ? -38.881 -13.801 39.323 1.00 88.06 211 ALA A N 1
ATOM 1693 C CA . ALA A 1 211 ? -38.855 -15.052 38.575 1.00 88.06 211 ALA A CA 1
ATOM 1694 C C . ALA A 1 211 ? -39.615 -14.956 37.237 1.00 88.06 211 ALA A C 1
ATOM 1696 O O . ALA A 1 211 ? -39.154 -15.490 36.229 1.00 88.06 211 ALA A O 1
ATOM 1697 N N . VAL A 1 212 ? -40.761 -14.267 37.194 1.00 90.25 212 VAL A N 1
ATOM 1698 C CA . VAL A 1 212 ? -41.508 -14.011 35.949 1.00 90.25 212 VAL A CA 1
ATOM 1699 C C . VAL A 1 212 ? -40.729 -13.075 35.022 1.00 90.25 212 VAL A C 1
ATOM 1701 O O . VAL A 1 212 ? -40.663 -13.336 33.825 1.00 90.25 212 VAL A O 1
ATOM 1704 N N . ASN A 1 213 ? -40.087 -12.022 35.540 1.00 86.00 213 ASN A N 1
ATOM 1705 C CA . ASN A 1 213 ? -39.251 -11.132 34.726 1.00 86.00 213 ASN A CA 1
ATOM 1706 C C . ASN A 1 213 ? -38.051 -11.873 34.123 1.00 86.00 213 ASN A C 1
ATOM 1708 O O . ASN A 1 213 ? -37.807 -11.729 32.930 1.00 86.00 213 ASN A O 1
ATOM 1712 N N . GLN A 1 214 ? -37.358 -12.715 34.895 1.00 87.44 214 GLN A N 1
ATOM 1713 C CA . GLN A 1 214 ? -36.267 -13.549 34.378 1.00 87.44 214 GLN A CA 1
ATOM 1714 C C . GLN A 1 214 ? -36.757 -14.511 33.286 1.00 87.44 214 GLN A C 1
ATOM 1716 O O . GLN A 1 214 ? -36.118 -14.643 32.242 1.00 87.44 214 GLN A O 1
ATOM 1721 N N . ARG A 1 215 ? -37.918 -15.155 33.486 1.00 91.31 215 ARG A N 1
ATOM 1722 C CA . ARG A 1 215 ? -38.550 -16.010 32.465 1.00 91.31 215 ARG A CA 1
ATOM 1723 C C . ARG A 1 215 ? -38.916 -15.221 31.206 1.00 91.31 215 ARG A C 1
ATOM 1725 O O . ARG A 1 215 ? -38.654 -15.695 30.104 1.00 91.31 215 ARG A O 1
ATOM 1732 N N . LEU A 1 216 ? -39.469 -14.019 31.361 1.00 89.81 216 LEU A N 1
ATOM 1733 C CA . LEU A 1 216 ? -39.845 -13.128 30.264 1.00 89.81 216 LEU A CA 1
ATOM 1734 C C . LEU A 1 216 ? -38.622 -12.611 29.492 1.00 89.81 216 LEU A C 1
ATOM 1736 O O . LEU A 1 216 ? -38.653 -12.576 28.265 1.00 89.81 216 LEU A O 1
ATOM 1740 N N . GLU A 1 217 ? -37.543 -12.225 30.172 1.00 87.38 217 GLU A N 1
ATOM 1741 C CA . GLU A 1 217 ? -36.279 -11.834 29.537 1.00 87.38 217 GLU A CA 1
ATOM 1742 C C . GLU A 1 217 ? -35.672 -13.004 28.765 1.00 87.38 217 GLU A C 1
ATOM 1744 O O . GLU A 1 217 ? -35.358 -12.859 27.585 1.00 87.38 217 GLU A O 1
ATOM 1749 N N . ALA A 1 218 ? -35.601 -14.189 29.378 1.00 88.69 218 ALA A N 1
ATOM 1750 C CA . ALA A 1 218 ? -35.094 -15.389 28.720 1.00 88.69 218 ALA A CA 1
ATOM 1751 C C . ALA A 1 218 ? -35.953 -15.820 27.516 1.00 88.69 218 ALA A C 1
ATOM 1753 O O . ALA A 1 218 ? -35.418 -16.362 26.548 1.00 88.69 218 ALA A O 1
ATOM 1754 N N . ALA A 1 219 ? -37.273 -15.610 27.565 1.00 90.25 219 ALA A N 1
ATOM 1755 C CA . ALA A 1 219 ? -38.177 -15.867 26.444 1.00 90.25 219 ALA A CA 1
ATOM 1756 C C . ALA A 1 219 ? -38.013 -14.826 25.324 1.00 90.25 219 ALA A C 1
ATOM 1758 O O . ALA A 1 219 ? -37.972 -15.191 24.152 1.00 90.25 219 ALA A O 1
ATOM 1759 N N . ASN A 1 220 ? -37.854 -13.544 25.669 1.00 90.50 220 ASN A N 1
ATOM 1760 C CA . ASN A 1 220 ? -37.605 -12.475 24.699 1.00 90.50 220 ASN A CA 1
ATOM 1761 C C . ASN A 1 220 ? -36.245 -12.611 24.012 1.00 90.50 220 ASN A C 1
ATOM 1763 O O . ASN A 1 220 ? -36.142 -12.334 22.820 1.00 90.50 220 ASN A O 1
ATOM 1767 N N . GLU A 1 221 ? -35.206 -13.030 24.731 1.00 90.44 221 GLU A N 1
ATOM 1768 C CA . GLU A 1 221 ? -33.886 -13.218 24.133 1.00 90.44 221 GLU A CA 1
ATOM 1769 C C . GLU A 1 221 ? -33.893 -14.387 23.142 1.00 90.44 221 GLU A C 1
ATOM 1771 O O . GLU A 1 221 ? -33.464 -14.220 22.002 1.00 90.44 221 GLU A O 1
ATOM 1776 N N . ARG A 1 222 ? -34.531 -15.508 23.510 1.00 92.25 222 ARG A N 1
ATOM 1777 C CA . ARG A 1 222 ? -34.811 -16.614 22.579 1.00 92.25 222 ARG A CA 1
ATOM 1778 C C . ARG A 1 222 ? -35.631 -16.156 21.371 1.00 92.25 222 ARG A C 1
ATOM 1780 O O . ARG A 1 222 ? -35.313 -16.515 20.243 1.00 92.25 222 ARG A O 1
ATOM 1787 N N . LEU A 1 223 ? -36.657 -15.327 21.576 1.00 92.44 223 LEU A N 1
ATOM 1788 C CA . LEU A 1 223 ? -37.465 -14.779 20.483 1.00 92.44 223 LEU A CA 1
ATOM 1789 C C . LEU A 1 223 ? -36.623 -13.928 19.517 1.00 92.44 223 LEU A C 1
ATOM 1791 O O . LEU A 1 223 ? -36.769 -14.062 18.304 1.00 92.44 223 LEU A O 1
ATOM 1795 N N . LYS A 1 224 ? -35.729 -13.070 20.027 1.00 91.44 224 LYS A N 1
ATOM 1796 C CA . LYS A 1 224 ? -34.813 -12.274 19.190 1.00 91.44 224 LYS A CA 1
ATOM 1797 C C . LYS A 1 224 ? -33.835 -13.149 18.413 1.00 91.44 224 LYS A C 1
ATOM 1799 O O . LYS A 1 224 ? -33.581 -12.865 17.245 1.00 91.44 224 LYS A O 1
ATOM 1804 N N . GLU A 1 225 ? -33.287 -14.179 19.052 1.00 92.44 225 GLU A N 1
ATOM 1805 C CA . GLU A 1 225 ? -32.364 -15.121 18.419 1.00 92.44 225 GLU A CA 1
ATOM 1806 C C . GLU A 1 225 ? -33.034 -15.826 17.235 1.00 92.44 225 GLU A C 1
ATOM 1808 O O . GLU A 1 225 ? -32.510 -15.793 16.122 1.00 92.44 225 GLU A O 1
ATOM 1813 N N . VAL A 1 226 ? -34.251 -16.345 17.430 1.00 92.75 226 VAL A N 1
ATOM 1814 C CA . VAL A 1 226 ? -35.015 -16.994 16.355 1.00 92.75 226 VAL A CA 1
ATOM 1815 C C . VAL A 1 226 ? -35.448 -15.987 15.280 1.00 92.75 226 VAL A C 1
ATOM 1817 O O . VAL A 1 226 ? -35.412 -16.312 14.097 1.00 92.75 226 VAL A O 1
ATOM 1820 N N . LEU A 1 227 ? -35.786 -14.738 15.631 1.00 91.75 227 LEU A N 1
ATOM 1821 C CA . LEU A 1 227 ? -36.069 -13.683 14.642 1.00 91.75 227 LEU A CA 1
ATOM 1822 C C . LEU A 1 227 ? -34.855 -13.372 13.759 1.00 91.75 227 LEU A C 1
ATOM 1824 O O . LEU A 1 227 ? -35.014 -13.129 12.561 1.00 91.75 227 LEU A O 1
ATOM 1828 N N . ARG A 1 228 ? -33.651 -13.371 14.342 1.00 93.25 228 ARG A N 1
ATOM 1829 C CA . ARG A 1 228 ? -32.404 -13.197 13.597 1.00 93.25 228 ARG A CA 1
ATOM 1830 C C . ARG A 1 228 ? -32.142 -14.397 12.691 1.00 93.25 228 ARG A C 1
ATOM 1832 O O . ARG A 1 228 ? -31.929 -14.191 11.504 1.00 93.25 228 ARG A O 1
ATOM 1839 N N . TYR A 1 229 ? -32.249 -15.615 13.219 1.00 92.75 229 TYR A N 1
ATOM 1840 C CA . TYR A 1 229 ? -32.088 -16.843 12.439 1.00 92.75 229 TYR A CA 1
ATOM 1841 C C . TYR A 1 229 ? -33.069 -16.912 11.259 1.00 92.75 229 TYR A C 1
ATOM 1843 O O . TYR A 1 229 ? -32.659 -17.161 10.130 1.00 92.75 229 TYR A O 1
ATOM 1851 N N . ARG A 1 230 ? -34.347 -16.571 11.476 1.00 94.94 230 ARG A N 1
ATOM 1852 C CA . ARG A 1 230 ? -35.355 -16.449 10.412 1.00 94.94 230 ARG A CA 1
ATOM 1853 C C . ARG A 1 230 ? -34.948 -15.447 9.333 1.00 94.94 230 ARG A C 1
ATOM 1855 O O . ARG A 1 230 ? -35.154 -15.704 8.150 1.00 94.94 230 ARG A O 1
ATOM 1862 N N . LYS A 1 231 ? -34.412 -14.287 9.727 1.00 92.56 231 LYS A N 1
ATOM 1863 C CA . LYS A 1 231 ? -33.935 -13.281 8.772 1.00 92.56 231 LYS A CA 1
ATOM 1864 C C . LYS A 1 231 ? -32.765 -13.826 7.952 1.00 92.56 231 LYS A C 1
ATOM 1866 O O . LYS A 1 231 ? -32.789 -13.693 6.736 1.00 92.56 231 LYS A O 1
ATOM 1871 N N . ASP A 1 232 ? -31.801 -14.470 8.602 1.00 91.88 232 ASP A N 1
ATOM 1872 C CA . ASP A 1 232 ? -30.642 -15.058 7.930 1.00 91.88 232 ASP A CA 1
ATOM 1873 C C . ASP A 1 232 ? -31.080 -16.153 6.931 1.00 91.88 232 ASP A C 1
ATOM 1875 O O . ASP A 1 232 ? -30.595 -16.173 5.800 1.00 91.88 232 ASP A O 1
ATOM 1879 N N . LEU A 1 233 ? -32.061 -16.995 7.294 1.00 92.06 233 LEU A N 1
ATOM 1880 C CA . LEU A 1 233 ? -32.690 -17.966 6.385 1.00 92.06 233 LEU A CA 1
ATOM 1881 C C . LEU A 1 233 ? -33.387 -17.287 5.197 1.00 92.06 233 LEU A C 1
ATOM 1883 O O . LEU A 1 233 ? -33.230 -17.731 4.063 1.00 92.06 233 LEU A O 1
ATOM 1887 N N . SER A 1 234 ? -34.134 -16.204 5.430 1.00 92.25 234 SER A N 1
ATOM 1888 C CA . SER A 1 234 ? -34.780 -15.433 4.358 1.00 92.25 234 SER A CA 1
ATOM 1889 C C . SER A 1 234 ? -33.752 -14.840 3.392 1.00 92.25 234 SER A C 1
ATOM 1891 O O . SER A 1 234 ? -33.902 -14.970 2.179 1.00 92.25 234 SER A O 1
ATOM 1893 N N . ASP A 1 235 ? -32.683 -14.240 3.918 1.00 91.56 235 ASP A N 1
ATOM 1894 C CA . ASP A 1 235 ? -31.604 -13.657 3.118 1.00 91.56 235 ASP A CA 1
ATOM 1895 C C . ASP A 1 235 ? -30.850 -14.735 2.308 1.00 91.56 235 ASP A C 1
ATOM 1897 O O . ASP A 1 235 ? -30.319 -14.452 1.227 1.00 91.56 235 ASP A O 1
ATOM 1901 N N . GLU A 1 236 ? -30.771 -15.970 2.818 1.00 91.44 236 GLU A N 1
ATOM 1902 C CA . GLU A 1 236 ? -30.203 -17.122 2.108 1.00 91.44 236 GLU A CA 1
ATOM 1903 C C . GLU A 1 236 ? -31.154 -17.657 1.026 1.00 91.44 236 GLU A C 1
ATOM 1905 O O . GLU A 1 236 ? -30.718 -17.910 -0.095 1.00 91.44 236 GLU A O 1
ATOM 1910 N N . ILE A 1 237 ? -32.461 -17.745 1.302 1.00 90.62 237 ILE A N 1
ATOM 1911 C CA . ILE A 1 237 ? -33.483 -18.102 0.303 1.00 90.62 237 ILE A CA 1
ATOM 1912 C C . ILE A 1 237 ? -33.474 -17.103 -0.857 1.00 90.62 237 ILE A C 1
ATOM 1914 O O . ILE A 1 237 ? -33.505 -17.522 -2.014 1.00 90.62 237 ILE A O 1
ATOM 1918 N N . ASP A 1 238 ? -33.369 -15.804 -0.573 1.00 88.12 238 ASP A N 1
ATOM 1919 C CA . ASP A 1 238 ? -33.274 -14.759 -1.596 1.00 88.12 238 ASP A CA 1
ATOM 1920 C C . ASP A 1 238 ? -31.977 -14.878 -2.408 1.00 88.12 238 ASP A C 1
ATOM 1922 O O . ASP A 1 238 ? -31.961 -14.655 -3.621 1.00 88.12 238 ASP A O 1
ATOM 1926 N N . ARG A 1 239 ? -30.867 -15.259 -1.763 1.00 89.12 239 ARG A N 1
ATOM 1927 C CA . ARG A 1 239 ? -29.611 -15.568 -2.462 1.00 89.12 239 ARG A CA 1
ATOM 1928 C C . ARG A 1 239 ? -29.759 -16.775 -3.382 1.00 89.12 239 ARG A C 1
ATOM 1930 O O . ARG A 1 239 ? -29.317 -16.689 -4.525 1.00 89.12 239 ARG A O 1
ATOM 1937 N N . MET A 1 240 ? -30.398 -17.847 -2.922 1.00 85.06 240 MET A N 1
ATOM 1938 C CA . MET A 1 240 ? -30.660 -19.038 -3.733 1.00 85.06 240 MET A CA 1
ATOM 1939 C C . MET A 1 240 ? -31.618 -18.744 -4.888 1.00 85.06 240 MET A C 1
ATOM 1941 O O . MET A 1 240 ? -31.372 -19.204 -5.998 1.00 85.06 240 MET A O 1
ATOM 1945 N N . ALA A 1 241 ? -32.654 -17.929 -4.672 1.00 83.81 241 ALA A N 1
ATOM 1946 C CA . ALA A 1 241 ? -33.557 -17.481 -5.730 1.00 83.81 241 ALA A CA 1
ATOM 1947 C C . ALA A 1 241 ? -32.799 -16.693 -6.806 1.00 83.81 241 ALA A C 1
ATOM 1949 O O . ALA A 1 241 ? -32.881 -17.033 -7.978 1.00 83.81 241 ALA A O 1
ATOM 1950 N N . ARG A 1 242 ? -31.947 -15.735 -6.410 1.00 84.12 242 ARG A N 1
ATOM 1951 C CA . ARG A 1 242 ? -31.079 -15.019 -7.362 1.00 84.12 242 ARG A CA 1
ATOM 1952 C C . ARG A 1 242 ? -30.112 -15.944 -8.098 1.00 84.12 242 ARG A C 1
ATOM 1954 O O . ARG A 1 242 ? -29.835 -15.706 -9.266 1.00 84.12 242 ARG A O 1
ATOM 1961 N N . ALA A 1 243 ? -29.573 -16.961 -7.429 1.00 81.62 243 ALA A N 1
ATOM 1962 C CA . ALA A 1 243 ? -28.700 -17.946 -8.061 1.00 81.62 243 ALA A CA 1
ATOM 1963 C C . ALA A 1 243 ? -29.465 -18.843 -9.049 1.00 81.62 243 ALA A C 1
ATOM 1965 O O . ALA A 1 243 ? -28.913 -19.190 -10.088 1.00 81.62 243 ALA A O 1
ATOM 1966 N N . ALA A 1 244 ? -30.724 -19.179 -8.759 1.00 78.38 244 ALA A N 1
ATOM 1967 C CA . ALA A 1 244 ? -31.606 -19.907 -9.666 1.00 78.38 244 ALA A CA 1
ATOM 1968 C C . ALA A 1 244 ? -32.009 -19.051 -10.879 1.00 78.38 244 ALA A C 1
ATOM 1970 O O . ALA A 1 244 ? -31.867 -19.524 -12.001 1.00 78.38 244 ALA A O 1
ATOM 1971 N N . ASP A 1 245 ? -32.399 -17.789 -10.672 1.00 78.50 245 ASP A N 1
ATOM 1972 C CA . ASP A 1 245 ? -32.718 -16.833 -11.744 1.00 78.50 245 ASP A CA 1
ATOM 1973 C C . ASP A 1 245 ? -31.493 -16.576 -12.633 1.00 78.50 245 ASP A C 1
ATOM 1975 O O . ASP A 1 245 ? -31.572 -16.599 -13.861 1.00 78.50 245 ASP A O 1
ATOM 1979 N N . ALA A 1 246 ? -30.324 -16.369 -12.013 1.00 72.50 246 ALA A N 1
ATOM 1980 C CA . ALA A 1 246 ? -29.063 -16.276 -12.733 1.00 72.50 246 ALA A CA 1
ATOM 1981 C C . ALA A 1 246 ? -28.767 -17.585 -13.465 1.00 72.50 246 ALA A C 1
ATOM 1983 O O . ALA A 1 246 ? -28.331 -17.531 -14.600 1.00 72.50 246 ALA A O 1
ATOM 1984 N N . GLY A 1 247 ? -29.029 -18.743 -12.860 1.00 68.25 247 GLY A N 1
ATOM 1985 C CA . GLY A 1 247 ? -28.872 -20.052 -13.486 1.00 68.25 247 GLY A CA 1
ATOM 1986 C C . GLY A 1 247 ? -29.775 -20.262 -14.702 1.00 68.25 247 GLY A C 1
ATOM 1987 O O . GLY A 1 247 ? -29.311 -20.846 -15.668 1.00 68.25 247 GLY A O 1
ATOM 1988 N N . GLU A 1 248 ? -31.010 -19.756 -14.699 1.00 70.00 248 GLU A N 1
ATOM 1989 C CA . GLU A 1 248 ? -31.952 -19.824 -15.830 1.00 70.00 248 GLU A CA 1
ATOM 1990 C C . GLU A 1 248 ? -31.551 -18.861 -16.963 1.00 70.00 248 GLU A C 1
ATOM 1992 O O . GLU A 1 248 ? -31.491 -19.243 -18.131 1.00 70.00 248 GLU A O 1
ATOM 1997 N N . ILE A 1 249 ? -31.159 -17.628 -16.624 1.00 65.69 249 ILE A N 1
ATOM 1998 C CA . ILE A 1 249 ? -30.615 -16.667 -17.600 1.00 65.69 249 ILE A CA 1
ATOM 1999 C C . ILE A 1 249 ? -29.282 -17.174 -18.175 1.00 65.69 249 ILE A C 1
ATOM 2001 O O . ILE A 1 249 ? -29.013 -17.043 -19.370 1.00 65.69 249 ILE A O 1
ATOM 2005 N N . LEU A 1 250 ? -28.430 -17.750 -17.324 1.00 58.53 250 LEU A N 1
ATOM 2006 C CA . LEU A 1 250 ? -27.117 -18.258 -17.705 1.00 58.53 250 LEU A CA 1
ATOM 2007 C C . LEU A 1 250 ? -27.185 -19.644 -18.353 1.00 58.53 250 LEU A C 1
ATOM 2009 O O . LEU A 1 250 ? -26.251 -19.999 -19.059 1.00 58.53 250 LEU A O 1
ATOM 2013 N N . SER A 1 251 ? -28.260 -20.418 -18.174 1.00 58.75 251 SER A N 1
ATOM 2014 C CA . SER A 1 251 ? -28.433 -21.699 -18.875 1.00 58.75 251 SER A CA 1
ATOM 2015 C C . SER A 1 251 ? -28.654 -21.500 -20.372 1.00 58.75 251 SER A C 1
ATOM 2017 O O . SER A 1 251 ? -28.204 -22.323 -21.170 1.00 58.75 251 SER A O 1
ATOM 2019 N N . ASP A 1 252 ? -29.271 -20.375 -20.751 1.00 50.53 252 ASP A N 1
ATOM 2020 C CA . ASP A 1 252 ? -29.379 -19.941 -22.148 1.00 50.53 252 ASP A CA 1
ATOM 2021 C C . ASP A 1 252 ? -28.081 -19.296 -22.653 1.00 50.53 252 ASP A C 1
ATOM 2023 O O . ASP A 1 252 ? -27.746 -19.409 -23.836 1.00 50.53 252 ASP A O 1
ATOM 2027 N N . LEU A 1 253 ? -27.273 -18.715 -21.758 1.00 49.09 253 LEU A N 1
ATOM 2028 C CA . LEU A 1 253 ? -25.854 -18.462 -22.015 1.00 49.09 253 LEU A CA 1
ATOM 2029 C C . LEU A 1 253 ? -25.076 -19.772 -21.889 1.00 49.09 253 LEU A C 1
ATOM 2031 O O . LEU A 1 253 ? -24.158 -19.908 -21.078 1.00 49.09 253 LEU A O 1
ATOM 2035 N N . ARG A 1 254 ? -25.372 -20.730 -22.777 1.00 53.38 254 ARG A N 1
ATOM 2036 C CA . ARG A 1 254 ? -24.356 -21.721 -23.127 1.00 53.38 254 ARG A CA 1
ATOM 2037 C C . ARG A 1 254 ? -23.094 -20.922 -23.401 1.00 53.38 254 ARG A C 1
ATOM 2039 O O . ARG A 1 254 ? -23.126 -19.987 -24.209 1.00 53.38 254 ARG A O 1
ATOM 2046 N N . VAL A 1 255 ? -22.015 -21.259 -22.699 1.00 55.69 255 VAL A N 1
ATOM 2047 C CA . VAL A 1 255 ? -20.684 -20.739 -22.993 1.00 55.69 255 VAL A CA 1
ATOM 2048 C C . VAL A 1 255 ? -20.382 -21.270 -24.391 1.00 55.69 255 VAL A C 1
ATOM 2050 O O . VAL A 1 255 ? -19.907 -22.378 -24.588 1.00 55.69 255 VAL A O 1
ATOM 2053 N N . THR A 1 256 ? -20.857 -20.532 -25.385 1.00 57.09 256 THR A N 1
ATOM 2054 C CA . THR A 1 256 ? -20.636 -20.767 -26.804 1.00 57.09 256 THR A CA 1
ATOM 2055 C C . THR A 1 256 ? -19.294 -20.194 -27.175 1.00 57.09 256 THR A C 1
ATOM 2057 O O . THR A 1 256 ? -18.772 -20.563 -28.213 1.00 57.09 256 THR A O 1
ATOM 2060 N N . HIS A 1 257 ? -18.756 -19.312 -26.328 1.00 59.78 257 HIS A N 1
ATOM 2061 C CA . HIS A 1 257 ? -17.507 -18.613 -26.497 1.00 59.78 257 HIS A CA 1
ATOM 2062 C C . HIS A 1 257 ? -16.772 -18.566 -25.154 1.00 59.78 257 HIS A C 1
ATOM 2064 O O . HIS A 1 257 ? -17.391 -18.361 -24.112 1.00 59.78 257 HIS A O 1
ATOM 2070 N N . CYS A 1 258 ? -15.465 -18.819 -25.155 1.00 57.34 258 CYS A N 1
ATOM 2071 C CA . CYS A 1 258 ? -14.659 -18.833 -23.933 1.00 57.34 258 CYS A CA 1
ATOM 2072 C C . CYS A 1 258 ? -14.732 -17.468 -23.217 1.00 57.34 258 CYS A C 1
ATOM 2074 O O . CYS A 1 258 ? -14.369 -16.472 -23.828 1.00 57.34 258 CYS A O 1
ATOM 2076 N N . PRO A 1 259 ? -15.084 -17.372 -21.925 1.00 53.59 259 PRO A N 1
ATOM 2077 C CA . PRO A 1 259 ? -15.204 -16.081 -21.240 1.00 53.59 259 PRO A CA 1
ATOM 2078 C C . PRO A 1 259 ? -13.865 -15.341 -21.079 1.00 53.59 259 PRO A C 1
ATOM 2080 O O . PRO A 1 259 ? -13.862 -14.171 -20.705 1.00 53.59 259 PRO A O 1
ATOM 2083 N N . ALA A 1 260 ? -12.738 -16.011 -21.348 1.00 51.88 260 ALA A N 1
ATOM 2084 C CA . ALA A 1 260 ? -11.414 -15.399 -21.348 1.00 51.88 260 ALA A CA 1
ATOM 2085 C C . ALA A 1 260 ? -11.035 -14.776 -22.701 1.00 51.88 260 ALA A C 1
ATOM 2087 O O . ALA A 1 260 ? -10.428 -13.718 -22.698 1.00 51.88 260 ALA A O 1
ATOM 2088 N N . CYS A 1 261 ? -11.382 -15.401 -23.834 1.00 66.75 261 CYS A N 1
ATOM 2089 C CA . CYS A 1 261 ? -10.921 -14.967 -25.166 1.00 66.75 261 CYS A CA 1
ATOM 2090 C C . CYS A 1 261 ? -12.032 -14.801 -26.218 1.00 66.75 261 CYS A C 1
ATOM 2092 O O . CYS A 1 261 ? -11.750 -14.548 -27.387 1.00 66.75 261 CYS A O 1
ATOM 2094 N N . ASP A 1 262 ? -13.287 -14.994 -25.813 1.00 62.94 262 ASP A N 1
ATOM 2095 C CA . ASP A 1 262 ? -14.528 -14.887 -26.589 1.00 62.94 262 ASP A CA 1
ATOM 2096 C C . ASP A 1 262 ? -14.541 -15.689 -27.906 1.00 62.94 262 ASP A C 1
ATOM 2098 O O . ASP A 1 262 ? -15.290 -15.384 -28.827 1.00 62.94 262 ASP A O 1
ATOM 2102 N N . GLN A 1 263 ? -13.722 -16.744 -28.021 1.00 61.66 263 GLN A N 1
ATOM 2103 C CA . GLN A 1 263 ? -13.700 -17.634 -29.188 1.00 61.66 263 GLN A CA 1
ATOM 2104 C C . GLN A 1 263 ? -14.772 -18.713 -29.114 1.00 61.66 263 GLN A C 1
ATOM 2106 O O . GLN A 1 263 ? -14.912 -19.357 -28.073 1.00 61.66 263 GLN A O 1
ATOM 2111 N N . ALA A 1 264 ? -15.426 -18.979 -30.252 1.00 63.69 264 ALA A N 1
ATOM 2112 C CA . ALA A 1 264 ? -16.474 -19.984 -30.379 1.00 63.69 264 ALA A CA 1
ATOM 2113 C C . ALA A 1 264 ? -15.965 -21.382 -29.996 1.00 63.69 264 ALA A C 1
ATOM 2115 O O . ALA A 1 264 ? -15.065 -21.941 -30.628 1.00 63.69 264 ALA A O 1
ATOM 2116 N N . LEU A 1 265 ? -16.566 -21.961 -28.968 1.00 62.75 265 LEU A N 1
ATOM 2117 C CA . LEU A 1 265 ? -16.283 -23.288 -28.460 1.00 62.75 265 LEU A CA 1
ATOM 2118 C C . LEU A 1 265 ? -16.874 -24.329 -29.419 1.00 62.75 265 LEU A C 1
ATOM 2120 O O . LEU A 1 265 ? -18.081 -24.372 -29.661 1.00 62.75 265 LEU A O 1
ATOM 2124 N N . LYS A 1 266 ? -16.010 -25.164 -30.010 1.00 60.12 266 LYS A N 1
ATOM 2125 C CA . LYS A 1 266 ? -16.422 -26.237 -30.930 1.00 60.12 266 LYS A CA 1
ATOM 2126 C C . LYS A 1 266 ? -17.151 -27.339 -30.148 1.00 60.12 266 LYS A C 1
ATOM 2128 O O . LYS A 1 266 ? -16.601 -27.880 -29.195 1.00 60.12 266 LYS A O 1
ATOM 2133 N N . THR A 1 267 ? -18.358 -27.710 -30.580 1.00 53.91 267 THR A N 1
ATOM 2134 C CA . THR A 1 267 ? -19.237 -28.735 -29.974 1.00 53.91 267 THR A CA 1
ATOM 2135 C C . THR A 1 267 ? -18.765 -30.175 -30.214 1.00 53.91 267 THR A C 1
ATOM 2137 O O . THR A 1 267 ? -19.503 -31.010 -30.733 1.00 53.91 267 THR A O 1
ATOM 2140 N N . ALA A 1 268 ? -17.523 -30.494 -29.857 1.00 51.53 268 ALA A N 1
ATOM 2141 C CA . ALA A 1 268 ? -17.030 -31.863 -29.935 1.00 51.53 268 ALA A CA 1
ATOM 2142 C C . ALA A 1 268 ? -15.917 -32.112 -28.914 1.00 51.53 268 ALA A C 1
ATOM 2144 O O . ALA A 1 268 ? -14.751 -31.953 -29.252 1.00 51.53 268 ALA A O 1
ATOM 2145 N N . HIS A 1 269 ? -16.263 -32.534 -27.694 1.00 52.59 269 HIS A N 1
ATOM 2146 C CA . HIS A 1 269 ? -15.379 -33.384 -26.893 1.00 52.59 269 HIS A CA 1
ATOM 2147 C C . HIS A 1 269 ? -16.146 -34.235 -25.879 1.00 52.59 269 HIS A C 1
ATOM 2149 O O . HIS A 1 269 ? -17.327 -34.007 -25.630 1.00 52.59 269 HIS A O 1
ATOM 2155 N N . ALA A 1 270 ? -15.463 -35.285 -25.417 1.00 55.38 270 ALA A N 1
ATOM 2156 C CA . ALA A 1 270 ? -16.018 -36.403 -24.673 1.00 55.38 270 ALA A CA 1
ATOM 2157 C C . ALA A 1 270 ? -16.691 -35.952 -23.357 1.00 55.38 270 ALA A C 1
ATOM 2159 O O . ALA A 1 270 ? -16.181 -35.047 -22.696 1.00 55.38 270 ALA A O 1
ATOM 2160 N N . PRO A 1 271 ? -17.834 -36.561 -22.993 1.00 58.53 271 PRO A N 1
ATOM 2161 C CA . PRO A 1 271 ? -18.687 -36.128 -21.879 1.00 58.53 271 PRO A CA 1
ATOM 2162 C C . PRO A 1 271 ? -18.079 -36.333 -20.480 1.00 58.53 271 PRO A C 1
ATOM 2164 O O . PRO A 1 271 ? -18.672 -35.920 -19.493 1.00 58.53 271 PRO A O 1
ATOM 2167 N N . ASP A 1 272 ? -16.906 -36.955 -20.382 1.00 63.50 272 ASP A N 1
ATOM 2168 C CA . ASP A 1 272 ? -16.247 -37.362 -19.139 1.00 63.50 272 ASP A CA 1
ATOM 2169 C C . ASP A 1 272 ? -15.210 -36.344 -18.625 1.00 63.50 272 ASP A C 1
ATOM 2171 O O . ASP A 1 272 ? -14.573 -36.587 -17.604 1.00 63.50 272 ASP A O 1
ATOM 2175 N N . HIS A 1 273 ? -15.023 -35.194 -19.287 1.00 66.44 273 HIS A N 1
ATOM 2176 C CA . HIS A 1 273 ? -14.060 -34.162 -18.878 1.00 66.44 273 HIS A CA 1
ATOM 2177 C C . HIS A 1 273 ? -14.650 -32.746 -18.949 1.00 66.44 273 HIS A C 1
ATOM 2179 O O . HIS A 1 273 ? -15.336 -32.371 -19.897 1.00 66.44 273 HIS A O 1
ATOM 2185 N N . CYS A 1 274 ? -14.348 -31.922 -17.945 1.00 62.31 274 CYS A N 1
ATOM 2186 C CA . CYS A 1 274 ? -14.792 -30.537 -17.857 1.00 62.31 274 CYS A CA 1
ATOM 2187 C C . CYS A 1 274 ? -14.219 -29.712 -19.011 1.00 62.31 274 CYS A C 1
ATOM 2189 O O . CYS A 1 274 ? -13.006 -29.628 -19.191 1.00 62.31 274 CYS A O 1
ATOM 2191 N N . PHE A 1 275 ? -15.093 -29.038 -19.753 1.00 62.53 275 PHE A N 1
ATOM 2192 C CA . PHE A 1 275 ? -14.733 -28.290 -20.954 1.00 62.53 275 PHE A CA 1
ATOM 2193 C C . PHE A 1 275 ? -13.734 -27.139 -20.705 1.00 62.53 275 PHE A C 1
ATOM 2195 O O . PHE A 1 275 ? -12.975 -26.773 -21.597 1.00 62.53 275 PHE A O 1
ATOM 2202 N N . VAL A 1 276 ? -13.723 -26.566 -19.495 1.00 58.69 276 VAL A N 1
ATOM 2203 C CA . VAL A 1 276 ? -12.913 -25.380 -19.162 1.00 58.69 276 VAL A CA 1
ATOM 2204 C C . VAL A 1 276 ? -11.578 -25.749 -18.517 1.00 58.69 276 VAL A C 1
ATOM 2206 O O . VAL A 1 276 ? -10.555 -25.155 -18.839 1.00 58.69 276 VAL A O 1
ATOM 2209 N N . CYS A 1 277 ? -11.569 -26.713 -17.594 1.00 66.06 277 CYS A N 1
ATOM 2210 C CA . CYS A 1 277 ? -10.360 -27.081 -16.847 1.00 66.06 277 CYS A CA 1
ATOM 2211 C C . CYS A 1 277 ? -9.786 -28.451 -17.227 1.00 66.06 277 CYS A C 1
ATOM 2213 O O . CYS A 1 277 ? -8.774 -28.855 -16.659 1.00 66.06 277 CYS A O 1
ATOM 2215 N N . HIS A 1 278 ? -10.428 -29.166 -18.156 1.00 64.94 278 HIS A N 1
ATOM 2216 C CA . HIS A 1 278 ? -10.055 -30.501 -18.632 1.00 64.94 278 HIS A CA 1
ATOM 2217 C C . HIS A 1 278 ? -9.924 -31.573 -17.538 1.00 64.94 278 HIS A C 1
ATOM 2219 O O . HIS A 1 278 ? -9.348 -32.628 -17.781 1.00 64.94 278 HIS A O 1
ATOM 2225 N N . GLN A 1 279 ? -10.454 -31.336 -16.335 1.00 61.66 279 GLN A N 1
ATOM 2226 C CA . GLN A 1 279 ? -10.488 -32.347 -15.279 1.00 61.66 279 GLN A CA 1
ATOM 2227 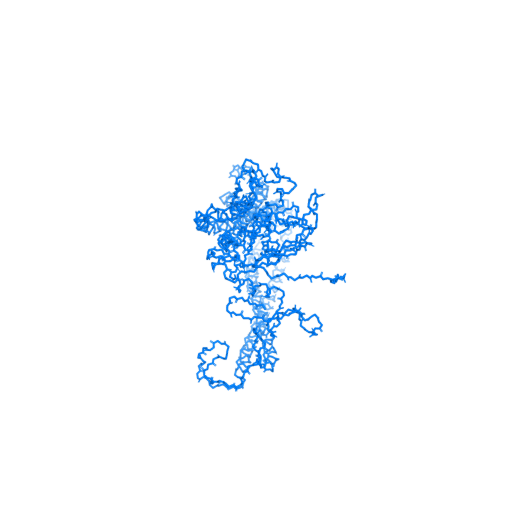C C . GLN A 1 279 ? -11.603 -33.358 -15.532 1.00 61.66 279 GLN A C 1
ATOM 2229 O O . GLN A 1 279 ? -12.667 -32.985 -16.020 1.00 61.66 279 GLN A O 1
ATOM 2234 N N . HIS A 1 280 ? -11.363 -34.619 -15.178 1.00 65.31 280 HIS A N 1
ATOM 2235 C CA . HIS A 1 280 ? -12.350 -35.691 -15.288 1.00 65.31 280 HIS A CA 1
ATOM 2236 C C . HIS A 1 280 ? -13.615 -35.331 -14.488 1.00 65.31 280 HIS A C 1
ATOM 2238 O O . HIS A 1 280 ? -13.546 -35.062 -13.287 1.00 65.31 280 HIS A O 1
ATOM 2244 N N . LEU A 1 281 ? -14.762 -35.303 -15.164 1.00 59.59 281 LEU A N 1
ATOM 2245 C CA . LEU A 1 281 ? -16.087 -35.184 -14.562 1.00 59.59 281 LEU A CA 1
ATOM 2246 C C . LEU A 1 281 ? -16.536 -36.584 -14.123 1.00 59.59 281 LEU A C 1
ATOM 2248 O O . LEU A 1 281 ? -16.396 -37.515 -14.911 1.00 59.59 281 LEU A O 1
ATOM 2252 N N . PRO A 1 282 ? -17.017 -36.780 -12.886 1.00 58.81 282 PRO A N 1
ATOM 2253 C CA . PRO A 1 282 ? -17.511 -38.086 -12.452 1.00 58.81 282 PRO A CA 1
ATOM 2254 C C . PRO A 1 282 ? -18.633 -38.594 -13.376 1.00 58.81 282 PRO A C 1
ATOM 2256 O O . PRO A 1 282 ? -19.405 -37.783 -13.882 1.00 58.81 282 PRO A O 1
ATOM 2259 N N . ASP A 1 283 ? -18.729 -39.922 -13.556 1.00 53.88 283 ASP A N 1
ATOM 2260 C CA . ASP A 1 283 ? -19.759 -40.636 -14.345 1.00 53.88 283 ASP A CA 1
ATOM 2261 C C . ASP A 1 283 ? -21.166 -40.537 -13.709 1.00 53.88 283 ASP A C 1
ATOM 2263 O O . ASP A 1 283 ? -21.889 -41.524 -13.546 1.00 53.88 283 ASP A O 1
ATOM 2267 N N . GLU A 1 284 ? -21.565 -39.347 -13.276 1.00 52.03 284 GLU A N 1
ATOM 2268 C CA . GLU A 1 284 ? -22.942 -39.067 -12.912 1.00 52.03 284 GLU A CA 1
ATOM 2269 C C . GLU A 1 284 ? -23.704 -38.757 -14.204 1.00 52.03 284 GLU A C 1
ATOM 2271 O O . GLU A 1 284 ? -23.223 -37.971 -15.024 1.00 52.03 284 GLU A O 1
ATOM 2276 N N . PRO A 1 285 ? -24.872 -39.380 -14.445 1.00 50.03 285 PRO A N 1
ATOM 2277 C CA . PRO A 1 285 ? -25.665 -39.053 -15.617 1.00 50.03 285 PRO A CA 1
ATOM 2278 C C . PRO A 1 285 ? -25.951 -37.551 -15.600 1.00 50.03 285 PRO A C 1
ATOM 2280 O O . PRO A 1 285 ? -26.504 -37.042 -14.624 1.00 50.03 285 PRO A O 1
ATOM 2283 N N . ASP A 1 286 ? -25.575 -36.858 -16.675 1.00 47.88 286 ASP A N 1
ATOM 2284 C CA . ASP A 1 286 ? -25.905 -35.454 -16.908 1.00 47.88 286 ASP A CA 1
ATOM 2285 C C . ASP A 1 286 ? -27.419 -35.369 -17.158 1.00 47.88 286 ASP A C 1
ATOM 2287 O O . ASP A 1 286 ? -27.911 -35.354 -18.287 1.00 47.88 286 ASP A O 1
ATOM 2291 N N . ILE A 1 287 ? -28.201 -35.481 -16.081 1.00 52.56 287 ILE A N 1
ATOM 2292 C CA . ILE A 1 287 ? -29.642 -35.276 -16.128 1.00 52.56 287 ILE A CA 1
ATOM 2293 C C . ILE A 1 287 ? -29.806 -33.780 -16.328 1.00 52.56 287 ILE A C 1
ATOM 2295 O O . ILE A 1 287 ? -29.577 -32.994 -15.409 1.00 52.56 287 ILE A O 1
ATOM 2299 N N . GLU A 1 288 ? -30.188 -33.393 -17.538 1.00 49.50 288 GLU A N 1
ATOM 2300 C CA . GLU A 1 288 ? -30.489 -32.014 -17.897 1.00 49.50 288 GLU A CA 1
ATOM 2301 C C . GLU A 1 288 ? -31.417 -31.405 -16.824 1.00 49.50 288 GLU A C 1
ATOM 2303 O O . GLU A 1 288 ? -32.536 -31.869 -16.595 1.00 49.50 288 GLU A O 1
ATOM 2308 N N . GLY A 1 289 ? -30.900 -30.424 -16.076 1.00 58.72 289 GLY A N 1
ATOM 2309 C CA . GLY A 1 289 ? -31.597 -29.814 -14.942 1.00 58.72 289 GLY A CA 1
ATOM 2310 C C . GLY A 1 289 ? -31.208 -30.306 -13.539 1.00 58.72 289 GLY A C 1
ATOM 2311 O O . GLY A 1 289 ? -31.758 -29.772 -12.584 1.00 58.72 289 GLY A O 1
ATOM 2312 N N . LEU A 1 290 ? -30.250 -31.223 -13.348 1.00 61.41 290 LEU A N 1
ATOM 2313 C CA . LEU A 1 290 ? -29.789 -31.694 -12.022 1.00 61.41 290 LEU A CA 1
ATOM 2314 C C . LEU A 1 290 ? -29.336 -30.549 -11.102 1.00 61.41 290 LEU A C 1
ATOM 2316 O O . LEU A 1 290 ? -29.668 -30.538 -9.920 1.00 61.41 290 LEU A O 1
ATOM 2320 N N . GLY A 1 291 ? -28.636 -29.547 -11.645 1.00 63.66 291 GLY A N 1
ATOM 2321 C CA . GLY A 1 291 ? -28.250 -28.340 -10.905 1.00 63.66 291 GLY A CA 1
ATOM 2322 C C . GLY A 1 291 ? -29.454 -27.498 -10.469 1.00 63.66 291 GLY A C 1
ATOM 2323 O O . GLY A 1 291 ? -29.515 -27.053 -9.325 1.00 63.66 291 GLY A O 1
ATOM 2324 N N . ALA A 1 292 ? -30.456 -27.355 -11.341 1.00 68.38 292 ALA A N 1
ATOM 2325 C CA . ALA A 1 292 ? -31.714 -26.686 -11.015 1.00 68.38 292 ALA A CA 1
ATOM 2326 C C . ALA A 1 292 ? -32.546 -27.499 -10.010 1.00 68.38 292 ALA A C 1
ATOM 2328 O O . ALA A 1 292 ? -33.154 -26.927 -9.111 1.00 68.38 292 ALA A O 1
ATOM 2329 N N . VAL A 1 293 ? -32.539 -28.830 -10.111 1.00 73.38 293 VAL A N 1
ATOM 2330 C CA . VAL A 1 293 ? -33.186 -29.747 -9.163 1.00 73.38 293 VAL A CA 1
ATOM 2331 C C . VAL A 1 293 ? -32.501 -29.680 -7.799 1.00 73.38 293 VAL A C 1
ATOM 2333 O O . VAL A 1 293 ? -33.190 -29.629 -6.787 1.00 73.38 293 VAL A O 1
ATOM 2336 N N . ARG A 1 294 ? -31.168 -29.604 -7.751 1.00 76.50 294 ARG A N 1
ATOM 2337 C CA . ARG A 1 294 ? -30.396 -29.449 -6.511 1.00 76.50 294 ARG A CA 1
ATOM 2338 C C . ARG A 1 294 ? -30.628 -28.088 -5.859 1.00 76.50 294 ARG A C 1
ATOM 2340 O O . ARG A 1 294 ? -30.859 -28.036 -4.658 1.00 76.50 294 ARG A O 1
ATOM 2347 N N . LEU A 1 295 ? -30.623 -27.006 -6.640 1.00 77.56 295 LEU A N 1
ATOM 2348 C CA . LEU A 1 295 ? -30.969 -25.666 -6.152 1.00 77.56 295 LEU A CA 1
ATOM 2349 C C . LEU A 1 295 ? -32.409 -25.611 -5.636 1.00 77.56 295 LEU A C 1
ATOM 2351 O O . LEU A 1 295 ? -32.641 -25.059 -4.568 1.00 77.56 295 LEU A O 1
ATOM 2355 N N . ARG A 1 296 ? -33.364 -26.229 -6.345 1.00 80.00 296 ARG A N 1
ATOM 2356 C CA . ARG A 1 296 ? -34.754 -26.359 -5.880 1.00 80.00 296 ARG A CA 1
ATOM 2357 C C . ARG A 1 296 ? -34.842 -27.164 -4.590 1.00 80.00 296 ARG A C 1
ATOM 2359 O O . ARG A 1 296 ? -35.513 -26.723 -3.672 1.00 80.00 296 ARG A O 1
ATOM 2366 N N . PHE A 1 297 ? -34.131 -28.285 -4.489 1.00 83.38 297 PHE A N 1
ATOM 2367 C CA . PHE A 1 297 ? -34.110 -29.108 -3.281 1.00 83.38 297 PHE A CA 1
ATOM 2368 C C . PHE A 1 297 ? -33.555 -28.343 -2.074 1.00 83.38 297 PHE A C 1
ATOM 2370 O O . PHE A 1 297 ? -34.163 -28.361 -1.009 1.00 83.38 297 PHE A O 1
ATOM 2377 N N . GLU A 1 298 ? -32.442 -27.624 -2.238 1.00 85.00 298 GLU A N 1
ATOM 2378 C CA . GLU A 1 298 ? -31.885 -26.780 -1.173 1.00 85.00 298 GLU A CA 1
ATOM 2379 C C . GLU A 1 298 ? -32.808 -25.604 -0.835 1.00 85.00 298 GLU A C 1
ATOM 2381 O O . GLU A 1 298 ? -33.006 -25.287 0.335 1.00 85.00 298 GLU A O 1
ATOM 2386 N N . GLN A 1 299 ? -33.445 -24.988 -1.833 1.00 86.94 299 GLN A N 1
ATOM 2387 C CA . GLN A 1 299 ? -34.425 -23.930 -1.603 1.00 86.94 299 GLN A CA 1
ATOM 2388 C C . GLN A 1 299 ? -35.657 -24.456 -0.851 1.00 86.94 299 GLN A C 1
ATOM 2390 O O . GLN A 1 299 ? -36.157 -23.781 0.046 1.00 86.94 299 GLN A O 1
ATOM 2395 N N . ASP A 1 300 ? -36.142 -25.649 -1.189 1.00 88.44 300 ASP A N 1
ATOM 2396 C CA . ASP A 1 300 ? -37.263 -26.301 -0.514 1.00 88.44 300 ASP A CA 1
ATOM 2397 C C . ASP A 1 300 ? -36.885 -26.719 0.911 1.00 88.44 300 ASP A C 1
ATOM 2399 O O . ASP A 1 300 ? -37.690 -26.544 1.827 1.00 88.44 300 ASP A O 1
ATOM 2403 N N . ARG A 1 301 ? -35.642 -27.169 1.130 1.00 91.88 301 ARG A N 1
ATOM 2404 C CA . ARG A 1 301 ? -35.093 -27.427 2.466 1.00 91.88 301 ARG A CA 1
ATOM 2405 C C . ARG A 1 301 ? -35.052 -26.153 3.306 1.00 91.88 301 ARG A C 1
ATOM 2407 O O . ARG A 1 301 ? -35.586 -26.145 4.408 1.00 91.88 301 ARG A O 1
ATOM 2414 N N . LEU A 1 302 ? -34.498 -25.062 2.774 1.00 91.25 302 LEU A N 1
ATOM 2415 C CA . LEU A 1 302 ? -34.447 -23.770 3.465 1.00 91.25 302 LEU A CA 1
ATOM 2416 C C . LEU A 1 302 ? -35.847 -23.203 3.729 1.00 91.25 302 LEU A C 1
ATOM 2418 O O . LEU A 1 302 ? -36.080 -22.623 4.784 1.00 91.25 302 LEU A O 1
ATOM 2422 N N . LYS A 1 303 ? -36.805 -23.390 2.813 1.00 91.94 303 LYS A N 1
ATOM 2423 C CA . LYS A 1 303 ? -38.215 -23.026 3.038 1.00 91.94 303 LYS A CA 1
ATOM 2424 C C . LYS A 1 303 ? -38.859 -23.874 4.137 1.00 91.94 303 LYS A C 1
ATOM 2426 O O . LYS A 1 303 ? -39.671 -23.347 4.894 1.00 91.94 303 LYS A O 1
ATOM 2431 N N . ALA A 1 304 ? -38.521 -25.160 4.228 1.00 92.44 304 ALA A N 1
ATOM 2432 C CA . ALA A 1 304 ? -38.971 -26.021 5.317 1.00 92.44 304 ALA A CA 1
ATOM 2433 C C . ALA A 1 304 ? -38.365 -25.575 6.660 1.00 92.44 304 ALA A C 1
ATOM 2435 O O . ALA A 1 304 ? -39.119 -25.371 7.607 1.00 92.44 304 ALA A O 1
ATOM 2436 N N . GLU A 1 305 ? -37.056 -25.304 6.714 1.00 92.25 305 GLU A N 1
ATOM 2437 C CA . GLU A 1 305 ? -36.380 -24.737 7.895 1.00 92.25 305 GLU A CA 1
ATOM 2438 C C . GLU A 1 305 ? -36.975 -23.369 8.289 1.00 92.25 305 GLU A C 1
ATOM 2440 O O . GLU A 1 305 ? -37.200 -23.097 9.467 1.00 92.25 305 GLU A O 1
ATOM 2445 N N . LEU A 1 306 ? -37.311 -22.516 7.313 1.00 93.31 306 LEU A N 1
ATOM 2446 C CA . LEU A 1 306 ? -37.974 -21.230 7.555 1.00 93.31 306 LEU A CA 1
ATOM 2447 C C . LEU A 1 306 ? -39.360 -21.421 8.178 1.00 93.31 306 LEU A C 1
ATOM 2449 O O . LEU A 1 306 ? -39.724 -20.693 9.100 1.00 93.31 306 LEU A O 1
ATOM 2453 N N . LYS A 1 307 ? -40.123 -22.407 7.697 1.00 93.19 307 LYS A N 1
ATOM 2454 C CA . LYS A 1 307 ? -41.432 -22.748 8.259 1.00 93.19 307 LYS A CA 1
ATOM 2455 C C . LYS A 1 307 ? -41.308 -23.266 9.694 1.00 93.19 307 LYS A C 1
ATOM 2457 O O . LYS A 1 307 ? -42.091 -22.863 10.545 1.00 93.19 307 LYS A O 1
ATOM 2462 N N . GLU A 1 308 ? -40.314 -24.104 9.979 1.00 92.94 308 GLU A N 1
ATOM 2463 C CA . GLU A 1 308 ? -40.026 -24.559 11.345 1.00 92.94 308 GLU A CA 1
ATOM 2464 C C . GLU A 1 308 ? -39.638 -23.389 12.262 1.00 92.94 308 GLU A C 1
ATOM 2466 O O . GLU A 1 308 ? -40.093 -23.314 13.406 1.00 92.94 308 GLU A O 1
ATOM 2471 N N . ALA A 1 309 ? -38.851 -22.434 11.756 1.00 92.62 309 ALA A N 1
ATOM 2472 C CA . ALA A 1 309 ? -38.523 -21.211 12.478 1.00 92.62 309 ALA A CA 1
ATOM 2473 C C . ALA A 1 309 ? -39.769 -20.344 12.741 1.00 92.62 309 ALA A C 1
ATOM 2475 O O . ALA A 1 309 ? -39.902 -19.799 13.837 1.00 92.62 309 ALA A O 1
ATOM 2476 N N . ASP A 1 310 ? -40.698 -20.239 11.786 1.00 94.19 310 ASP A N 1
ATOM 2477 C CA . ASP A 1 310 ? -41.981 -19.544 11.964 1.00 94.19 310 ASP A CA 1
ATOM 2478 C C . ASP A 1 310 ? -42.865 -20.229 13.025 1.00 94.19 310 ASP A C 1
ATOM 2480 O O . ASP A 1 310 ? -43.380 -19.555 13.921 1.00 94.19 310 ASP A O 1
ATOM 2484 N N . ASP A 1 311 ? -42.975 -21.561 13.002 1.00 92.94 311 ASP A N 1
ATOM 2485 C CA . ASP A 1 311 ? -43.722 -22.331 14.009 1.00 92.94 311 ASP A CA 1
ATOM 2486 C C . ASP A 1 311 ? -43.120 -22.143 15.419 1.00 92.94 311 ASP A C 1
ATOM 2488 O O . ASP A 1 311 ? -43.840 -21.964 16.411 1.00 92.94 311 ASP A O 1
ATOM 2492 N N . LEU A 1 312 ? -41.785 -22.117 15.518 1.00 93.50 312 LEU A N 1
ATOM 2493 C CA . LEU A 1 312 ? -41.069 -21.834 16.762 1.00 93.50 312 LEU A CA 1
ATOM 2494 C C . LEU A 1 312 ? -41.289 -20.391 17.236 1.00 93.50 312 LEU A C 1
ATOM 2496 O O . LEU A 1 312 ? -41.467 -20.164 18.436 1.00 93.50 312 LEU A O 1
ATOM 2500 N N . LEU A 1 313 ? -41.313 -19.413 16.324 1.00 94.06 313 LEU A N 1
ATOM 2501 C CA . LEU A 1 313 ? -41.633 -18.024 16.658 1.00 94.06 313 LEU A CA 1
ATOM 2502 C C . LEU A 1 313 ? -43.042 -17.891 17.219 1.00 94.06 313 LEU A C 1
ATOM 2504 O O . LEU A 1 313 ? -43.230 -17.167 18.194 1.00 94.06 313 LEU A O 1
ATOM 2508 N N . ASP A 1 314 ? -44.023 -18.583 16.648 1.00 93.56 314 ASP A N 1
ATOM 2509 C CA . ASP A 1 314 ? -45.397 -18.541 17.141 1.00 93.56 314 ASP A CA 1
ATOM 2510 C C . ASP A 1 314 ? -45.525 -19.187 18.526 1.00 93.56 314 ASP A C 1
ATOM 2512 O O . ASP A 1 314 ? -46.196 -18.637 19.407 1.00 93.56 314 ASP A O 1
ATOM 2516 N N . ALA A 1 315 ? -44.828 -20.300 18.770 1.00 93.06 315 ALA A N 1
ATOM 2517 C CA . ALA A 1 315 ? -44.745 -20.898 20.101 1.00 93.06 315 ALA A CA 1
ATOM 2518 C C . ALA A 1 315 ? -44.087 -19.947 21.120 1.00 93.06 315 ALA A C 1
ATOM 2520 O O . ALA A 1 315 ? -44.620 -19.747 22.215 1.00 93.06 315 ALA A O 1
ATOM 2521 N N . LEU A 1 316 ? -42.967 -19.312 20.756 1.00 93.00 316 LEU A N 1
ATOM 2522 C CA . LEU A 1 316 ? -42.262 -18.356 21.615 1.00 93.00 316 LEU A CA 1
ATOM 2523 C C . LEU A 1 316 ? -43.078 -17.084 21.866 1.00 93.00 316 LEU A C 1
ATOM 2525 O O . LEU A 1 316 ? -43.076 -16.580 22.985 1.00 93.00 316 LEU A O 1
ATOM 2529 N N . ARG A 1 317 ? -43.816 -16.580 20.871 1.00 94.50 317 ARG A N 1
ATOM 2530 C CA . ARG A 1 317 ? -44.731 -15.439 21.035 1.00 94.50 317 ARG A CA 1
ATOM 2531 C C . ARG A 1 317 ? -45.837 -15.748 22.032 1.00 94.50 317 ARG A C 1
ATOM 2533 O O . ARG A 1 317 ? -46.070 -14.942 22.926 1.00 94.50 317 ARG A O 1
ATOM 2540 N N . ARG A 1 318 ? -46.462 -16.926 21.935 1.00 93.94 318 ARG A N 1
ATOM 2541 C CA . ARG A 1 318 ? -47.471 -17.371 22.911 1.00 93.94 318 ARG A CA 1
ATOM 2542 C C . ARG A 1 318 ? -46.884 -17.507 24.313 1.00 93.94 318 ARG A C 1
ATOM 2544 O O . ARG A 1 318 ? -47.542 -17.145 25.284 1.00 93.94 318 ARG A O 1
ATOM 2551 N N . GLU A 1 319 ? -45.649 -17.994 24.434 1.00 93.06 319 GLU A N 1
ATOM 2552 C CA . GLU A 1 319 ? -44.963 -18.059 25.727 1.00 93.06 319 GLU A CA 1
ATOM 2553 C C . GLU A 1 319 ? -44.672 -16.657 26.281 1.00 93.06 319 GLU A C 1
ATOM 2555 O O . GLU A 1 319 ? -44.940 -16.399 27.451 1.00 93.06 319 GLU A O 1
ATOM 2560 N N . VAL A 1 320 ? -44.211 -15.716 25.450 1.00 94.06 320 VAL A N 1
ATOM 2561 C CA . VAL A 1 320 ? -44.031 -14.310 25.847 1.00 94.06 320 VAL A CA 1
ATOM 2562 C C . VAL A 1 320 ? -45.359 -13.697 26.296 1.00 94.06 320 VAL A C 1
ATOM 2564 O O . VAL A 1 320 ? -45.409 -13.101 27.368 1.00 94.06 320 VAL A O 1
ATOM 2567 N N . GLU A 1 321 ? -46.446 -13.876 25.545 1.00 93.44 321 GLU A N 1
ATOM 2568 C CA . GLU A 1 321 ? -47.783 -13.394 25.922 1.00 93.44 321 GLU A CA 1
ATOM 2569 C C . GLU A 1 321 ? -48.258 -13.986 27.252 1.00 93.44 321 GLU A C 1
ATOM 2571 O O . GLU A 1 321 ? -48.774 -13.266 28.111 1.00 93.44 321 GLU A O 1
ATOM 2576 N N . LYS A 1 322 ? -48.029 -15.285 27.464 1.00 93.44 322 LYS A N 1
ATOM 2577 C CA . LYS A 1 322 ? -48.325 -15.962 28.728 1.00 93.44 322 LYS A CA 1
ATOM 2578 C C . LYS A 1 322 ? -47.527 -15.359 29.883 1.00 93.44 322 LYS A C 1
ATOM 2580 O O . LYS A 1 322 ? -48.124 -15.026 30.905 1.00 93.44 322 LYS A O 1
ATOM 2585 N N . GLN A 1 323 ? -46.217 -15.161 29.719 1.00 93.31 323 GLN A N 1
ATOM 2586 C CA . GLN A 1 323 ? -45.372 -14.538 30.744 1.00 93.31 323 GLN A CA 1
ATOM 2587 C C . GLN A 1 323 ? -45.766 -13.073 30.998 1.00 93.31 323 GLN A C 1
ATOM 2589 O O . GLN A 1 323 ? -45.760 -12.627 32.142 1.00 93.31 323 GLN A O 1
ATOM 2594 N N . VAL A 1 324 ? -46.179 -12.325 29.970 1.00 92.00 324 VAL A N 1
ATOM 2595 C CA . VAL A 1 324 ? -46.715 -10.959 30.114 1.00 92.00 324 VAL A CA 1
ATOM 2596 C C . VAL A 1 324 ? -48.024 -10.960 30.909 1.00 92.00 324 VAL A C 1
ATOM 2598 O O . VAL A 1 324 ? -48.206 -10.119 31.788 1.00 92.00 324 VAL A O 1
ATOM 2601 N N . SER A 1 325 ? -48.927 -11.910 30.653 1.00 92.00 325 SER A N 1
ATOM 2602 C CA . SER A 1 325 ? -50.165 -12.055 31.427 1.00 92.00 325 SER A CA 1
ATOM 2603 C C . SER A 1 325 ? -49.891 -12.458 32.879 1.00 92.00 325 SER A C 1
ATOM 2605 O O . SER A 1 325 ? -50.499 -11.907 33.797 1.00 92.00 325 SER A O 1
ATOM 2607 N N . GLU A 1 326 ? -48.967 -13.395 33.104 1.00 91.94 326 GLU A N 1
ATOM 2608 C CA . GLU A 1 326 ? -48.542 -13.828 34.441 1.00 91.94 326 GLU A CA 1
ATOM 2609 C C . GLU A 1 326 ? -47.913 -12.657 35.209 1.00 91.94 326 GLU A C 1
ATOM 2611 O O . GLU A 1 326 ? -48.292 -12.385 36.353 1.00 91.94 326 GLU A O 1
ATOM 2616 N N . LYS A 1 327 ? -47.056 -11.873 34.545 1.00 92.06 327 LYS A N 1
ATOM 2617 C CA . LYS A 1 327 ? -46.491 -10.630 35.079 1.00 92.06 327 LYS A CA 1
ATOM 2618 C C . LYS A 1 327 ? -47.589 -9.656 35.481 1.00 92.06 327 LYS A C 1
ATOM 2620 O O . LYS A 1 327 ? -47.586 -9.198 36.618 1.00 92.06 327 LYS A O 1
ATOM 2625 N N . ARG A 1 328 ? -48.557 -9.399 34.595 1.00 90.62 328 ARG A N 1
ATOM 2626 C CA . ARG A 1 328 ? -49.672 -8.487 34.880 1.00 90.62 328 ARG A CA 1
ATOM 2627 C C . ARG A 1 328 ? -50.474 -8.941 36.099 1.00 90.62 328 ARG A C 1
ATOM 2629 O O . ARG A 1 328 ? -50.735 -8.133 36.980 1.00 90.62 328 ARG A O 1
ATOM 2636 N N . SER A 1 329 ? -50.807 -10.229 36.193 1.00 90.62 329 SER A N 1
ATOM 2637 C CA . SER A 1 329 ? -51.532 -10.773 37.353 1.00 90.62 329 SER A CA 1
ATOM 2638 C C . SER A 1 329 ? -50.737 -10.660 38.661 1.00 90.62 329 SER A C 1
ATOM 2640 O O . SER A 1 329 ? -51.298 -10.336 39.706 1.00 90.62 329 SER A O 1
ATOM 2642 N N . THR A 1 330 ? -49.416 -10.853 38.601 1.00 88.94 330 THR A N 1
ATOM 2643 C CA . THR A 1 330 ? -48.523 -10.720 39.760 1.00 88.94 330 THR A CA 1
ATOM 2644 C C . THR A 1 330 ? -48.392 -9.257 40.183 1.00 88.94 330 THR A C 1
ATOM 2646 O O . THR A 1 330 ? -48.423 -8.953 41.372 1.00 88.94 330 THR A O 1
ATOM 2649 N N . GLU A 1 331 ? -48.310 -8.332 39.224 1.00 87.06 331 GLU A N 1
ATOM 2650 C CA . GLU A 1 331 ? -48.326 -6.886 39.467 1.00 87.06 331 GLU A CA 1
ATOM 2651 C C . GLU A 1 331 ? -49.666 -6.415 40.052 1.00 87.06 331 GLU A C 1
ATOM 2653 O O . GLU A 1 331 ? -49.678 -5.576 40.950 1.00 87.06 331 GLU A O 1
ATOM 2658 N N . GLU A 1 332 ? -50.795 -6.961 39.592 1.00 89.31 332 GLU A N 1
ATOM 2659 C CA . GLU A 1 332 ? -52.130 -6.688 40.143 1.00 89.31 332 GLU A CA 1
ATOM 2660 C C . GLU A 1 332 ? -52.258 -7.196 41.589 1.00 89.31 332 GLU A C 1
ATOM 2662 O O . GLU A 1 332 ? -52.714 -6.455 42.464 1.00 89.31 332 GLU A O 1
ATOM 2667 N N . ALA A 1 333 ? -51.792 -8.417 41.871 1.00 86.88 333 ALA A N 1
ATOM 2668 C CA . ALA A 1 333 ? -51.748 -8.968 43.226 1.00 86.88 333 ALA A CA 1
ATOM 2669 C C . ALA A 1 333 ? -50.832 -8.145 44.146 1.00 86.88 333 ALA A C 1
ATOM 2671 O O . ALA A 1 333 ? -51.208 -7.816 45.273 1.00 86.88 333 ALA A O 1
ATOM 2672 N N . LEU A 1 334 ? -49.658 -7.745 43.648 1.00 86.19 334 LEU A N 1
ATOM 2673 C CA . LEU A 1 334 ? -48.739 -6.871 44.366 1.00 86.19 334 LEU A CA 1
ATOM 2674 C C . LEU A 1 334 ? -49.395 -5.517 44.660 1.00 86.19 334 LEU A C 1
ATOM 2676 O O . LEU A 1 334 ? -49.341 -5.062 45.797 1.00 86.19 334 LEU A O 1
ATOM 2680 N N . ARG A 1 335 ? -50.084 -4.907 43.686 1.00 83.50 335 ARG A N 1
ATOM 2681 C CA . ARG A 1 335 ? -50.837 -3.659 43.893 1.00 83.50 335 ARG A CA 1
ATOM 2682 C C . ARG A 1 335 ? -51.911 -3.802 44.965 1.00 83.50 335 ARG A C 1
ATOM 2684 O O . ARG A 1 335 ? -52.028 -2.907 45.794 1.00 83.50 335 ARG A O 1
ATOM 2691 N N . ALA A 1 336 ? -52.673 -4.895 44.984 1.00 86.31 336 ALA A N 1
ATOM 2692 C CA . ALA A 1 336 ? -53.688 -5.126 46.015 1.00 86.31 336 ALA A CA 1
ATOM 2693 C C . ALA A 1 336 ? -53.065 -5.195 47.423 1.00 86.31 336 ALA A C 1
ATOM 2695 O O . ALA A 1 336 ? -53.545 -4.541 48.351 1.00 86.31 336 ALA A O 1
ATOM 2696 N N . ILE A 1 337 ? -51.940 -5.907 47.560 1.00 86.88 337 ILE A N 1
ATOM 2697 C CA . ILE A 1 337 ? -51.165 -5.965 48.807 1.00 86.88 337 ILE A CA 1
ATOM 2698 C C . ILE A 1 337 ? -50.624 -4.575 49.176 1.00 86.88 337 ILE A C 1
ATOM 2700 O O . ILE A 1 337 ? -50.658 -4.187 50.342 1.00 86.88 337 ILE A O 1
ATOM 2704 N N . GLU A 1 338 ? -50.146 -3.794 48.205 1.00 80.12 338 GLU A N 1
ATOM 2705 C CA . GLU A 1 338 ? -49.639 -2.440 48.443 1.00 80.12 338 GLU A CA 1
ATOM 2706 C C . GLU A 1 338 ? -50.727 -1.443 48.848 1.00 80.12 338 GLU A C 1
ATOM 2708 O O . GLU A 1 338 ? -50.455 -0.570 49.671 1.00 80.12 338 GLU A O 1
ATOM 2713 N N . VAL A 1 339 ? -51.954 -1.596 48.342 1.00 81.62 339 VAL A N 1
ATOM 2714 C CA . VAL A 1 339 ? -53.123 -0.816 48.776 1.00 81.62 339 VAL A CA 1
ATOM 2715 C C . VAL A 1 339 ? -53.474 -1.136 50.232 1.00 81.62 339 VAL A C 1
ATOM 2717 O O . VAL A 1 339 ? -53.669 -0.210 51.019 1.00 81.62 339 VAL A O 1
ATOM 2720 N N . GLU A 1 340 ? -53.485 -2.414 50.629 1.00 81.31 340 GLU A N 1
ATOM 2721 C CA . GLU A 1 340 ? -53.728 -2.815 52.028 1.00 81.31 340 GLU A CA 1
ATOM 2722 C C . GLU A 1 340 ? -52.591 -2.403 52.976 1.00 81.31 340 GLU A C 1
ATOM 2724 O O . GLU A 1 340 ? -52.843 -1.988 54.109 1.00 81.31 340 GLU A O 1
ATOM 2729 N N . LEU A 1 341 ? -51.337 -2.470 52.522 1.00 80.56 341 LEU A N 1
ATOM 2730 C CA . LEU A 1 341 ? -50.180 -1.977 53.275 1.00 80.56 341 LEU A CA 1
ATOM 2731 C C . LEU A 1 341 ? -50.106 -0.444 53.305 1.00 80.56 341 LEU A C 1
ATOM 2733 O O . LEU A 1 341 ? -49.392 0.105 54.143 1.00 80.56 341 LEU A O 1
ATOM 2737 N N . GLY A 1 342 ? -50.825 0.251 52.420 1.00 76.69 342 GLY A N 1
ATOM 2738 C CA . GLY A 1 342 ? -50.780 1.701 52.228 1.00 76.69 342 GLY A CA 1
ATOM 2739 C C . GLY A 1 342 ? -50.963 2.515 53.515 1.00 76.69 342 GLY A C 1
ATOM 2740 O O . GLY A 1 342 ? -50.089 3.323 53.822 1.00 76.69 342 GLY A O 1
ATOM 2741 N N . PRO A 1 343 ? -52.021 2.288 54.317 1.00 76.12 343 PRO A N 1
ATOM 2742 C CA . PRO A 1 343 ? -52.240 3.013 55.572 1.00 76.12 343 PRO A CA 1
ATOM 2743 C C . PRO A 1 343 ? -51.136 2.785 56.614 1.00 76.12 343 PRO A C 1
ATOM 2745 O O . PRO A 1 343 ? -50.710 3.722 57.286 1.00 76.12 343 PRO A O 1
ATOM 2748 N N . ALA A 1 344 ? -50.629 1.552 56.727 1.00 71.50 344 ALA A N 1
ATOM 2749 C CA . ALA A 1 344 ? -49.516 1.232 57.621 1.00 71.50 344 ALA A CA 1
ATOM 2750 C C . ALA A 1 344 ? -48.214 1.887 57.138 1.00 71.50 344 ALA A C 1
ATOM 2752 O O . ALA A 1 344 ? -47.485 2.485 57.925 1.00 71.50 344 ALA A O 1
ATOM 2753 N N . ARG A 1 345 ? -47.959 1.851 55.826 1.00 70.38 345 ARG A N 1
ATOM 2754 C CA . ARG A 1 345 ? -46.830 2.528 55.183 1.00 70.38 345 ARG A CA 1
ATOM 2755 C C . ARG A 1 345 ? -46.904 4.040 55.323 1.00 70.38 345 ARG A C 1
ATOM 2757 O O . ARG A 1 345 ? -45.866 4.637 55.541 1.00 70.38 345 ARG A O 1
ATOM 2764 N N . GLN A 1 346 ? -48.080 4.657 55.241 1.00 69.50 346 GLN A N 1
ATOM 2765 C CA . GLN A 1 346 ? -48.257 6.096 55.466 1.00 69.50 346 GLN A CA 1
ATOM 2766 C C . GLN A 1 346 ? -47.987 6.483 56.922 1.00 69.50 346 GLN A C 1
ATOM 2768 O O . GLN A 1 346 ? -47.339 7.497 57.158 1.00 69.50 346 GLN A O 1
ATOM 2773 N N . ALA A 1 347 ? -48.416 5.667 57.888 1.00 68.19 347 ALA A N 1
ATOM 2774 C CA . ALA A 1 347 ? -48.125 5.892 59.304 1.00 68.19 347 ALA A CA 1
ATOM 2775 C C . ALA A 1 347 ? -46.623 5.752 59.621 1.00 68.19 347 ALA A C 1
ATOM 2777 O O . ALA A 1 347 ? -46.062 6.572 60.344 1.00 68.19 347 ALA A O 1
ATOM 2778 N N . VAL A 1 348 ? -45.958 4.750 59.035 1.00 70.06 348 VAL A N 1
ATOM 2779 C CA . VAL A 1 348 ? -44.503 4.550 59.151 1.00 70.06 348 VAL A CA 1
ATOM 2780 C C . VAL A 1 348 ? -43.727 5.633 58.401 1.00 70.06 348 VAL A C 1
ATOM 2782 O O . VAL A 1 348 ? -42.768 6.180 58.938 1.00 70.06 348 VAL A O 1
ATOM 2785 N N . ALA A 1 349 ? -44.160 5.993 57.191 1.00 63.84 349 ALA A N 1
ATOM 2786 C CA . ALA A 1 349 ? -43.559 7.053 56.392 1.00 63.84 349 ALA A CA 1
ATOM 2787 C C . ALA A 1 349 ? -43.658 8.392 57.119 1.00 63.84 349 ALA A C 1
ATOM 2789 O O . ALA A 1 349 ? -42.638 9.042 57.268 1.00 63.84 349 ALA A O 1
ATOM 2790 N N . ALA A 1 350 ? -44.814 8.758 57.678 1.00 68.44 350 ALA A N 1
ATOM 2791 C CA . ALA A 1 350 ? -44.966 9.990 58.453 1.00 68.44 350 ALA A CA 1
ATOM 2792 C C . ALA A 1 350 ? -43.986 10.092 59.640 1.00 68.44 350 ALA A C 1
ATOM 2794 O O . ALA A 1 350 ? -43.602 11.198 60.015 1.00 68.44 350 ALA A O 1
ATOM 2795 N N . LEU A 1 351 ? -43.560 8.956 60.207 1.00 68.19 351 LEU A N 1
ATOM 2796 C CA . LEU A 1 351 ? -42.597 8.899 61.308 1.00 68.19 351 LEU A CA 1
ATOM 2797 C C . LEU A 1 351 ? -41.128 8.875 60.847 1.00 68.19 351 LEU A C 1
ATOM 2799 O O . LEU A 1 351 ? -40.269 9.371 61.566 1.00 68.19 351 LEU A O 1
ATOM 2803 N N . ALA A 1 352 ? -40.842 8.281 59.683 1.00 70.75 352 ALA A N 1
ATOM 2804 C CA . ALA A 1 352 ? -39.486 7.992 59.202 1.00 70.75 352 ALA A CA 1
ATOM 2805 C C . ALA A 1 352 ? -39.064 8.803 57.962 1.00 70.75 352 ALA A C 1
ATOM 2807 O O . ALA A 1 352 ? -37.966 8.602 57.445 1.00 70.75 352 ALA A O 1
ATOM 2808 N N . GLN A 1 353 ? -39.927 9.688 57.441 1.00 74.50 353 GLN A N 1
ATOM 2809 C CA . GLN A 1 353 ? -39.761 10.303 56.117 1.00 74.50 353 GLN A CA 1
ATOM 2810 C C . GLN A 1 353 ? -38.431 11.040 55.954 1.00 74.50 353 GLN A C 1
ATOM 2812 O O . GLN A 1 353 ? -37.812 10.947 54.898 1.00 74.50 353 GLN A O 1
ATOM 2817 N N . ALA A 1 354 ? -37.992 11.762 56.988 1.00 72.75 354 ALA A N 1
ATOM 2818 C CA . ALA A 1 354 ? -36.749 12.524 56.945 1.00 72.75 354 ALA A CA 1
ATOM 2819 C C . ALA A 1 354 ? -35.518 11.604 56.870 1.00 72.75 354 ALA A C 1
ATOM 2821 O O . ALA A 1 354 ? -34.660 11.794 56.007 1.00 72.75 354 ALA A O 1
ATOM 2822 N N . ASP A 1 355 ? -35.474 10.570 57.711 1.00 75.62 355 ASP A N 1
ATOM 2823 C CA . ASP A 1 355 ? -34.332 9.658 57.814 1.00 75.62 355 ASP A CA 1
ATOM 2824 C C . ASP A 1 355 ? -34.241 8.728 56.594 1.00 75.62 355 ASP A C 1
ATOM 2826 O O . ASP A 1 355 ? -33.174 8.570 55.998 1.00 75.62 355 ASP A O 1
ATOM 2830 N N . VAL A 1 356 ? -35.376 8.186 56.138 1.00 79.81 356 VAL A N 1
ATOM 2831 C CA . VAL A 1 356 ? -35.435 7.323 54.947 1.00 79.81 356 VAL A CA 1
ATOM 2832 C C . VAL A 1 356 ? -35.116 8.112 53.678 1.00 79.81 356 VAL A C 1
ATOM 2834 O O . VAL A 1 356 ? -34.382 7.612 52.831 1.00 79.81 356 VAL A O 1
ATOM 2837 N N . SER A 1 357 ? -35.582 9.362 53.552 1.00 74.31 357 SER A N 1
ATOM 2838 C CA . SER A 1 357 ? -35.253 10.201 52.393 1.00 74.31 357 SER A CA 1
ATOM 2839 C C . SER A 1 357 ? -33.759 10.526 52.321 1.00 74.31 357 SER A C 1
ATOM 2841 O O . SER A 1 357 ? -33.205 10.575 51.224 1.00 74.31 357 SER A O 1
ATOM 2843 N N . ALA A 1 358 ? -33.092 10.742 53.460 1.00 81.00 358 ALA A N 1
ATOM 2844 C CA . ALA A 1 358 ? -31.650 10.968 53.488 1.00 81.00 358 ALA A CA 1
ATOM 2845 C C . ALA A 1 358 ? -30.867 9.711 53.066 1.00 81.00 358 ALA A C 1
ATOM 2847 O O . ALA A 1 358 ? -29.883 9.816 52.329 1.00 81.00 358 ALA A O 1
ATOM 2848 N N . ILE A 1 359 ? -31.316 8.525 53.490 1.00 83.19 359 ILE A N 1
ATOM 2849 C CA . ILE A 1 359 ? -30.712 7.243 53.102 1.00 83.19 359 ILE A CA 1
ATOM 2850 C C . ILE A 1 359 ? -30.969 6.933 51.618 1.00 83.19 359 ILE A C 1
ATOM 2852 O O . ILE A 1 359 ? -30.040 6.536 50.919 1.00 83.19 359 ILE A O 1
ATOM 2856 N N . ASP A 1 360 ? -32.176 7.185 51.102 1.00 78.88 360 ASP A N 1
ATOM 2857 C CA . ASP A 1 360 ? -32.526 6.962 49.691 1.00 78.88 360 ASP A CA 1
ATOM 2858 C C . ASP A 1 360 ? -31.713 7.865 48.744 1.00 78.88 360 ASP A C 1
ATOM 2860 O O . ASP A 1 360 ? -31.267 7.411 47.689 1.00 78.88 360 ASP A O 1
ATOM 2864 N N . VAL A 1 361 ? -31.430 9.117 49.134 1.00 82.81 361 VAL A N 1
ATOM 2865 C CA . VAL A 1 361 ? -30.516 10.000 48.381 1.00 82.81 361 VAL A CA 1
ATOM 2866 C C . VAL A 1 361 ? -29.101 9.418 48.336 1.00 82.81 361 VAL A C 1
ATOM 2868 O O . VAL A 1 361 ? -28.496 9.367 47.263 1.00 82.81 361 VAL A O 1
ATOM 2871 N N . LYS A 1 362 ? -28.577 8.938 49.472 1.00 84.88 362 LYS A N 1
ATOM 2872 C CA . LYS A 1 362 ? -27.250 8.301 49.532 1.00 84.88 362 LYS A CA 1
ATOM 2873 C C . LYS A 1 362 ? -27.202 7.010 48.708 1.00 84.88 362 LYS A C 1
ATOM 2875 O O . LYS A 1 362 ? -26.229 6.791 47.990 1.00 84.88 362 LYS A O 1
ATOM 2880 N N . LEU A 1 363 ? -28.256 6.192 48.753 1.00 82.00 363 LEU A N 1
ATOM 2881 C CA . LEU A 1 363 ? -28.398 4.987 47.928 1.00 82.00 363 LEU A CA 1
ATOM 2882 C C . LEU A 1 363 ? -28.419 5.323 46.438 1.00 82.00 363 LEU A C 1
ATOM 2884 O O . LEU A 1 363 ? -27.718 4.677 45.666 1.00 82.00 363 LEU A O 1
ATOM 2888 N N . GLY A 1 364 ? -29.170 6.351 46.031 1.00 80.38 364 GLY A N 1
ATOM 2889 C CA . GLY A 1 364 ? -29.208 6.812 44.643 1.00 80.38 364 GLY A CA 1
ATOM 2890 C C . GLY A 1 364 ? -27.837 7.274 44.144 1.00 80.38 364 GLY A C 1
ATOM 2891 O O . GLY A 1 364 ? -27.409 6.880 43.060 1.00 80.38 364 GLY A O 1
ATOM 2892 N N . GLN A 1 365 ? -27.110 8.043 44.960 1.00 86.00 365 GLN A N 1
ATOM 2893 C CA . GLN A 1 365 ? -25.742 8.471 44.650 1.00 86.00 365 GLN A CA 1
ATOM 2894 C C . GLN A 1 365 ? -24.776 7.281 44.539 1.00 86.00 365 GLN A C 1
ATOM 2896 O O . GLN A 1 365 ? -23.992 7.211 43.591 1.00 86.00 365 GLN A O 1
ATOM 2901 N N . ALA A 1 366 ? -24.842 6.326 45.472 1.00 85.50 366 ALA A N 1
ATOM 2902 C CA . ALA A 1 366 ? -23.992 5.137 45.463 1.00 85.50 366 ALA A CA 1
ATOM 2903 C C . ALA A 1 366 ? -24.300 4.205 44.277 1.00 85.50 366 ALA A C 1
ATOM 2905 O O . ALA A 1 366 ? -23.378 3.697 43.638 1.00 85.50 366 ALA A O 1
ATOM 2906 N N . ALA A 1 367 ? -25.577 4.025 43.931 1.00 81.19 367 ALA A N 1
ATOM 2907 C CA . ALA A 1 367 ? -26.007 3.220 42.791 1.00 81.19 367 ALA A CA 1
ATOM 2908 C C . ALA A 1 367 ? -25.575 3.835 41.449 1.00 81.19 367 ALA A C 1
ATOM 2910 O O . ALA A 1 367 ? -25.097 3.115 40.570 1.00 81.19 367 ALA A O 1
ATOM 2911 N N . GLU A 1 368 ? -25.683 5.159 41.293 1.00 84.31 368 GLU A N 1
ATOM 2912 C CA . GLU A 1 368 ? -25.198 5.840 40.088 1.00 84.31 368 GLU A CA 1
ATOM 2913 C C . GLU A 1 368 ? -23.670 5.732 39.965 1.00 84.31 368 GLU A C 1
ATOM 2915 O O . GLU A 1 368 ? -23.170 5.375 38.897 1.00 84.31 368 GLU A O 1
ATOM 2920 N N . ARG A 1 369 ? -22.919 5.911 41.064 1.00 84.25 369 ARG A N 1
ATOM 2921 C CA . ARG A 1 369 ? -21.464 5.668 41.078 1.00 84.25 369 ARG A CA 1
ATOM 2922 C C . ARG A 1 369 ? -21.112 4.227 40.706 1.00 84.25 369 ARG A C 1
ATOM 2924 O O . ARG A 1 369 ? -20.211 4.010 39.900 1.00 84.25 369 ARG A O 1
ATOM 2931 N N . ALA A 1 370 ? -21.839 3.235 41.222 1.00 84.06 370 ALA A N 1
ATOM 2932 C CA . ALA A 1 370 ? -21.627 1.828 40.875 1.00 84.06 370 ALA A CA 1
ATOM 2933 C C . ALA A 1 370 ? -21.877 1.554 39.380 1.00 84.06 370 ALA A C 1
ATOM 2935 O O . ALA A 1 370 ? -21.096 0.856 38.730 1.00 84.06 370 ALA A O 1
ATOM 2936 N N . LYS A 1 371 ? -22.924 2.154 38.802 1.00 84.31 371 LYS A N 1
ATOM 2937 C CA . LYS A 1 371 ? -23.215 2.071 37.364 1.00 84.31 371 LYS A CA 1
ATOM 2938 C C . LYS A 1 371 ? -22.109 2.707 36.519 1.00 84.31 371 LYS A C 1
ATOM 2940 O O . LYS A 1 371 ? -21.704 2.133 35.507 1.00 84.31 371 LYS A O 1
ATOM 2945 N N . GLN A 1 372 ? -21.607 3.869 36.929 1.00 84.38 372 GLN A N 1
ATOM 2946 C CA . GLN A 1 372 ? -20.491 4.543 36.265 1.00 84.38 372 GLN A CA 1
ATOM 2947 C C . GLN A 1 372 ? -19.200 3.714 36.364 1.00 84.38 372 GLN A C 1
ATOM 2949 O O . GLN A 1 372 ? -18.522 3.527 35.355 1.00 84.38 372 GLN A O 1
ATOM 2954 N N . MET A 1 373 ? -18.932 3.081 37.510 1.00 83.19 373 MET A N 1
ATOM 2955 C CA . MET A 1 373 ? -17.807 2.153 37.688 1.00 83.19 373 MET A CA 1
ATOM 2956 C C . MET A 1 373 ? -17.907 0.909 36.786 1.00 83.19 373 MET A C 1
ATOM 2958 O O . MET A 1 373 ? -16.902 0.423 36.258 1.00 83.19 373 MET A O 1
ATOM 2962 N N . GLY A 1 374 ? -19.122 0.411 36.538 1.00 82.00 374 GLY A N 1
ATOM 2963 C CA . GLY A 1 374 ? -19.366 -0.646 35.551 1.00 82.00 374 GLY A CA 1
ATOM 2964 C C . GLY A 1 374 ? -18.940 -0.247 34.131 1.00 82.00 374 GLY A C 1
ATOM 2965 O O . GLY A 1 374 ? -18.354 -1.055 33.411 1.00 82.00 374 GLY A O 1
ATOM 2966 N N . ARG A 1 375 ? -19.144 1.021 33.741 1.00 82.88 375 ARG A N 1
ATOM 2967 C CA . ARG A 1 375 ? -18.684 1.548 32.442 1.00 82.88 375 ARG A CA 1
ATOM 2968 C C . ARG A 1 375 ? -17.160 1.625 32.357 1.00 82.88 375 ARG A C 1
ATOM 2970 O O . ARG A 1 375 ? -16.603 1.242 31.332 1.00 82.88 375 ARG A O 1
ATOM 2977 N N . VAL A 1 376 ? -16.492 2.062 33.428 1.00 84.56 376 VAL A N 1
ATOM 2978 C CA . VAL A 1 376 ? -15.017 2.087 33.502 1.00 84.56 376 VAL A CA 1
ATOM 2979 C C . VAL A 1 376 ? -14.442 0.675 33.374 1.00 84.56 376 VAL A C 1
ATOM 2981 O O . VAL A 1 376 ? -13.471 0.465 32.655 1.00 84.56 376 VAL A O 1
ATOM 2984 N N . THR A 1 377 ? -15.091 -0.316 33.990 1.00 84.44 377 THR A N 1
ATOM 2985 C CA . THR A 1 377 ? -14.687 -1.730 33.893 1.00 84.44 377 THR A CA 1
ATOM 2986 C C . THR A 1 377 ? -14.767 -2.242 32.453 1.00 84.44 377 THR A C 1
ATOM 2988 O O . THR A 1 377 ? -13.807 -2.812 31.943 1.00 84.44 377 THR A O 1
ATOM 2991 N N . ALA A 1 378 ? -15.883 -1.988 31.761 1.00 82.31 378 ALA A N 1
ATOM 2992 C CA . ALA A 1 378 ? -16.032 -2.363 30.354 1.00 82.31 378 ALA A CA 1
ATOM 2993 C C . ALA A 1 378 ? -14.990 -1.672 29.453 1.00 82.31 378 ALA A C 1
ATOM 2995 O O . ALA A 1 378 ? -14.471 -2.275 28.513 1.00 82.31 378 ALA A O 1
ATOM 2996 N N . ALA A 1 379 ? -14.651 -0.417 29.754 1.00 83.50 379 ALA A N 1
ATOM 2997 C CA . ALA A 1 379 ? -13.616 0.318 29.036 1.00 83.50 379 ALA A CA 1
ATOM 2998 C C . ALA A 1 379 ? -12.202 -0.248 29.293 1.00 83.50 379 ALA A C 1
ATOM 3000 O O . ALA A 1 379 ? -11.394 -0.307 28.365 1.00 83.50 379 ALA A O 1
ATOM 3001 N N . LEU A 1 380 ? -11.914 -0.729 30.508 1.00 84.62 380 LEU A N 1
ATOM 3002 C CA . LEU A 1 380 ? -10.658 -1.412 30.835 1.00 84.62 380 LEU A CA 1
ATOM 3003 C C . LEU A 1 380 ? -10.496 -2.708 30.020 1.00 84.62 380 LEU A C 1
ATOM 3005 O O . LEU A 1 380 ? -9.432 -2.955 29.450 1.00 84.62 380 LEU A O 1
ATOM 3009 N N . GLU A 1 381 ? -11.562 -3.504 29.904 1.00 85.94 381 GLU A N 1
ATOM 3010 C CA . GLU A 1 381 ? -11.575 -4.731 29.091 1.00 85.94 381 GLU A CA 1
ATOM 3011 C C . GLU A 1 381 ? -11.365 -4.450 27.595 1.00 85.94 381 GLU A C 1
ATOM 3013 O O . GLU A 1 381 ? -10.632 -5.168 26.904 1.00 85.94 381 GLU A O 1
ATOM 3018 N N . LEU A 1 382 ? -11.926 -3.349 27.087 1.00 86.75 382 LEU A N 1
ATOM 3019 C CA . LEU A 1 382 ? -11.629 -2.888 25.731 1.00 86.75 382 LEU A CA 1
ATOM 3020 C C . LEU A 1 382 ? -10.137 -2.542 25.570 1.00 86.75 382 LEU A C 1
ATOM 3022 O O . LEU A 1 382 ? -9.523 -2.923 24.574 1.00 86.75 382 LEU A O 1
ATOM 3026 N N . GLY A 1 383 ? -9.533 -1.872 26.557 1.00 87.00 383 GLY A N 1
ATOM 3027 C CA . GLY A 1 383 ? -8.098 -1.570 26.576 1.00 87.00 383 GLY A CA 1
ATOM 3028 C C . GLY A 1 383 ? -7.214 -2.825 26.556 1.00 87.00 383 GLY A C 1
ATOM 3029 O O . GLY A 1 383 ? -6.229 -2.878 25.809 1.00 87.00 383 GLY A O 1
ATOM 3030 N N . LYS A 1 384 ? -7.592 -3.870 27.305 1.00 88.81 384 LYS A N 1
ATOM 3031 C CA . LYS A 1 384 ? -6.933 -5.189 27.255 1.00 88.81 384 LYS A CA 1
ATOM 3032 C C . LYS A 1 384 ? -7.037 -5.802 25.860 1.00 88.81 384 LYS A C 1
ATOM 3034 O O . LYS A 1 384 ? -6.025 -6.211 25.298 1.00 88.81 384 LYS A O 1
ATOM 3039 N N . THR A 1 385 ? -8.229 -5.775 25.268 1.00 92.50 385 THR A N 1
ATOM 3040 C CA . THR A 1 385 ? -8.472 -6.295 23.914 1.00 92.50 385 THR A CA 1
ATOM 3041 C C . THR A 1 385 ? -7.594 -5.596 22.874 1.00 92.50 385 THR A C 1
ATOM 3043 O O . THR A 1 385 ? -6.941 -6.264 22.073 1.00 92.50 385 THR A O 1
ATOM 3046 N N . LEU A 1 386 ? -7.511 -4.262 22.913 1.00 91.81 386 LEU A N 1
ATOM 3047 C CA . LEU A 1 386 ? -6.635 -3.490 22.024 1.00 91.81 386 LEU A CA 1
ATOM 3048 C C . LEU A 1 386 ? -5.160 -3.851 22.228 1.00 91.81 386 LEU A C 1
ATOM 3050 O O . LEU A 1 386 ? -4.424 -3.997 21.257 1.00 91.81 386 LEU A O 1
ATOM 3054 N N . THR A 1 387 ? -4.731 -4.044 23.476 1.00 92.62 387 THR A N 1
ATOM 3055 C CA . THR A 1 387 ? -3.356 -4.457 23.795 1.00 92.62 387 THR A CA 1
ATOM 3056 C C . THR A 1 387 ? -3.038 -5.836 23.215 1.00 92.62 387 THR A C 1
ATOM 3058 O O . THR A 1 387 ? -1.991 -6.014 22.595 1.00 92.62 387 THR A O 1
ATOM 3061 N N . SER A 1 388 ? -3.957 -6.795 23.343 1.00 94.88 388 SER A N 1
ATOM 3062 C CA . SER A 1 388 ? -3.818 -8.124 22.741 1.00 94.88 388 SER A CA 1
ATOM 3063 C C . SER A 1 388 ? -3.778 -8.071 21.213 1.00 94.88 388 SER A C 1
ATOM 3065 O O . SER A 1 388 ? -2.970 -8.769 20.608 1.00 94.88 388 SER A O 1
ATOM 3067 N N . GLN A 1 389 ? -4.602 -7.228 20.581 1.00 95.50 389 GLN A N 1
ATOM 3068 C CA . GLN A 1 389 ? -4.593 -7.045 19.125 1.00 95.50 389 GLN A CA 1
ATOM 3069 C C . GLN A 1 389 ? -3.284 -6.422 18.629 1.00 95.50 389 GLN A C 1
ATOM 3071 O O . GLN A 1 389 ? -2.723 -6.899 17.646 1.00 95.50 389 GLN A O 1
ATOM 3076 N N . VAL A 1 390 ? -2.772 -5.396 19.321 1.00 95.06 390 VAL A N 1
ATOM 3077 C CA . VAL A 1 390 ? -1.466 -4.794 19.009 1.00 95.06 390 VAL A CA 1
ATOM 3078 C C . VAL A 1 390 ? -0.370 -5.850 19.088 1.00 95.06 390 VAL A C 1
ATOM 3080 O O . VAL A 1 390 ? 0.377 -6.000 18.126 1.00 95.06 390 VAL A O 1
ATOM 3083 N N . LYS A 1 391 ? -0.327 -6.631 20.173 1.00 96.19 391 LYS A N 1
ATOM 3084 C CA . LYS A 1 391 ? 0.663 -7.700 20.336 1.00 96.19 391 LYS A CA 1
ATOM 3085 C C . LYS A 1 391 ? 0.564 -8.748 19.224 1.00 96.19 391 LYS A C 1
ATOM 3087 O O . LYS A 1 391 ? 1.570 -9.102 18.629 1.00 96.19 391 LYS A O 1
ATOM 3092 N N . ALA A 1 392 ? -0.648 -9.181 18.877 1.00 96.19 392 ALA A N 1
ATOM 3093 C CA . ALA A 1 392 ? -0.858 -10.147 17.800 1.00 96.19 392 ALA A CA 1
ATOM 3094 C C . ALA A 1 392 ? -0.405 -9.631 16.421 1.00 96.19 392 ALA A C 1
ATOM 3096 O O . ALA A 1 392 ? -0.034 -10.431 15.562 1.00 96.19 392 ALA A O 1
ATOM 3097 N N . LEU A 1 393 ? -0.452 -8.315 16.180 1.00 95.88 393 LEU A N 1
ATOM 3098 C CA . LEU A 1 393 ? 0.127 -7.716 14.977 1.00 95.88 393 LEU A CA 1
ATOM 3099 C C . LEU A 1 393 ? 1.649 -7.609 15.072 1.00 95.88 393 LEU A C 1
ATOM 3101 O O . LEU A 1 393 ? 2.321 -7.910 14.092 1.00 95.88 393 LEU A O 1
ATOM 3105 N N . GLU A 1 394 ? 2.199 -7.216 16.221 1.00 95.56 394 GLU A N 1
ATOM 3106 C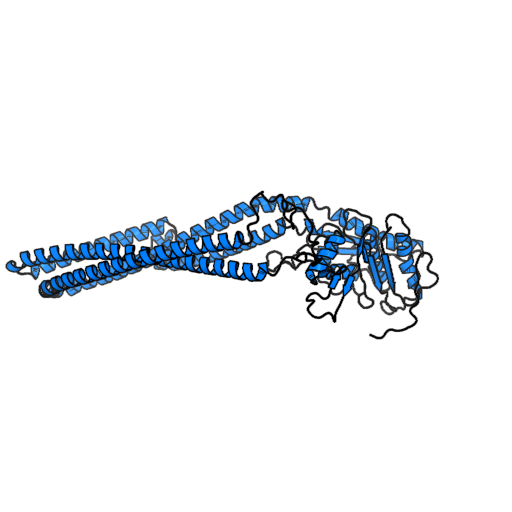 CA . GLU A 1 394 ? 3.650 -7.157 16.447 1.00 95.56 394 GLU A CA 1
ATOM 3107 C C . GLU A 1 394 ? 4.308 -8.529 16.250 1.00 95.56 394 GLU A C 1
ATOM 3109 O O . GLU A 1 394 ? 5.278 -8.630 15.501 1.00 95.56 394 GLU A O 1
ATOM 3114 N N . ASP A 1 395 ? 3.700 -9.590 16.785 1.00 96.69 395 ASP A N 1
ATOM 3115 C CA . ASP A 1 395 ? 4.152 -10.978 16.624 1.00 96.69 395 ASP A CA 1
ATOM 3116 C C . ASP A 1 395 ? 4.157 -11.431 15.145 1.00 96.69 395 ASP A C 1
ATOM 3118 O O . ASP A 1 395 ? 4.915 -12.322 14.764 1.00 96.69 395 ASP A O 1
ATOM 3122 N N . LYS A 1 396 ? 3.330 -10.817 14.282 1.00 96.50 396 LYS A N 1
ATOM 3123 C CA . LYS A 1 396 ? 3.336 -11.051 12.822 1.00 96.50 396 LYS A CA 1
ATOM 3124 C C . LYS A 1 396 ? 4.333 -10.161 12.082 1.00 96.50 396 LYS A C 1
ATOM 3126 O O . LYS A 1 396 ? 4.876 -10.575 11.060 1.00 96.50 396 LYS A O 1
ATOM 3131 N N . ILE A 1 397 ? 4.523 -8.929 12.553 1.00 97.31 397 ILE A N 1
ATOM 3132 C CA . ILE A 1 397 ? 5.407 -7.936 11.937 1.00 97.31 397 ILE A CA 1
ATOM 3133 C C . ILE A 1 397 ? 6.863 -8.372 12.059 1.00 97.31 397 ILE A C 1
ATOM 3135 O O . ILE A 1 397 ? 7.583 -8.231 11.078 1.00 97.31 397 ILE A O 1
ATOM 3139 N N . GLU A 1 398 ? 7.280 -8.902 13.209 1.00 96.19 398 GLU A N 1
ATOM 3140 C CA . GLU A 1 398 ? 8.685 -9.237 13.476 1.00 96.19 398 GLU A CA 1
ATOM 3141 C C . GLU A 1 398 ? 9.284 -10.227 12.453 1.00 96.19 398 GLU A C 1
ATOM 3143 O O . GLU A 1 398 ? 10.194 -9.833 11.721 1.00 96.19 398 GLU A O 1
ATOM 3148 N N . PRO A 1 399 ? 8.740 -11.450 12.263 1.00 96.56 399 PRO A N 1
ATOM 3149 C CA . PRO A 1 399 ? 9.309 -12.401 11.302 1.00 96.56 399 PRO A CA 1
ATOM 3150 C C . PRO A 1 399 ? 9.174 -11.928 9.848 1.00 96.56 399 PRO A C 1
ATOM 3152 O O . PRO A 1 399 ? 9.971 -12.286 8.981 1.00 96.56 399 PRO A O 1
ATOM 3155 N N . LEU A 1 400 ? 8.149 -11.130 9.534 1.00 96.06 400 LEU A N 1
ATOM 3156 C CA . LEU A 1 400 ? 7.998 -10.558 8.199 1.00 96.06 400 LEU A CA 1
ATOM 3157 C C . LEU A 1 400 ? 9.036 -9.457 7.944 1.00 96.06 400 LEU A C 1
ATOM 3159 O O . LEU A 1 400 ? 9.569 -9.380 6.841 1.00 96.06 400 LEU A O 1
ATOM 3163 N N . ALA A 1 401 ? 9.336 -8.630 8.946 1.00 95.69 401 ALA A N 1
ATOM 3164 C CA . ALA A 1 401 ? 10.355 -7.594 8.860 1.00 95.69 401 ALA A CA 1
ATOM 3165 C C . ALA A 1 401 ? 11.744 -8.198 8.641 1.00 95.69 401 ALA A C 1
ATOM 3167 O O . ALA A 1 401 ? 12.454 -7.728 7.757 1.00 95.69 401 ALA A O 1
ATOM 3168 N N . GLU A 1 402 ? 12.088 -9.268 9.362 1.00 95.56 402 GLU A N 1
ATOM 3169 C CA . GLU A 1 402 ? 13.350 -9.992 9.170 1.00 95.56 402 GLU A CA 1
ATOM 3170 C C . GLU A 1 402 ? 13.491 -10.516 7.735 1.00 95.56 402 GLU A C 1
ATOM 3172 O O . GLU A 1 402 ? 14.483 -10.223 7.070 1.00 95.56 402 GLU A O 1
ATOM 3177 N N . ARG A 1 403 ? 12.464 -11.199 7.206 1.00 94.25 403 ARG A N 1
ATOM 3178 C CA . ARG A 1 403 ? 12.472 -11.706 5.819 1.00 94.25 403 ARG A CA 1
ATOM 3179 C C . ARG A 1 403 ? 12.616 -10.594 4.781 1.00 94.25 403 ARG A C 1
ATOM 3181 O O . ARG A 1 403 ? 13.347 -10.747 3.804 1.00 94.25 403 ARG A O 1
ATOM 3188 N N . VAL A 1 404 ? 11.925 -9.471 4.981 1.00 94.38 404 VAL A N 1
ATOM 3189 C CA . VAL A 1 404 ? 12.020 -8.305 4.091 1.00 94.38 404 VAL A CA 1
ATOM 3190 C C . VAL A 1 404 ? 13.416 -7.681 4.152 1.00 94.38 404 VAL A C 1
ATOM 3192 O O . VAL A 1 404 ? 13.983 -7.356 3.110 1.00 94.38 404 VAL A O 1
ATOM 3195 N N . ASP A 1 405 ? 13.995 -7.536 5.344 1.00 93.56 405 ASP A N 1
ATOM 3196 C CA . ASP A 1 405 ? 15.334 -6.971 5.515 1.00 93.56 405 ASP A CA 1
ATOM 3197 C C . ASP A 1 405 ? 16.420 -7.884 4.924 1.00 93.56 405 ASP A C 1
ATOM 3199 O O . ASP A 1 405 ? 17.353 -7.391 4.286 1.00 93.56 405 ASP A O 1
ATOM 3203 N N . GLU A 1 406 ? 16.293 -9.205 5.070 1.00 93.44 406 GLU A N 1
ATOM 3204 C CA . GLU A 1 406 ? 17.160 -10.185 4.404 1.00 93.44 406 GLU A CA 1
ATOM 3205 C C . GLU A 1 406 ? 17.044 -10.101 2.880 1.00 93.44 406 GLU A C 1
ATOM 3207 O O . GLU A 1 406 ? 18.062 -10.013 2.187 1.00 93.44 406 GLU A O 1
ATOM 3212 N N . SER A 1 407 ? 15.814 -10.053 2.358 1.00 91.69 407 SER A N 1
ATOM 3213 C CA . SER A 1 407 ? 15.554 -9.891 0.926 1.00 91.69 407 SER A CA 1
ATOM 3214 C C . SER A 1 407 ? 16.193 -8.611 0.385 1.00 91.69 407 SER A C 1
ATOM 3216 O O . SER A 1 407 ? 16.869 -8.653 -0.641 1.00 91.69 407 SER A O 1
ATOM 3218 N N . PHE A 1 408 ? 16.072 -7.492 1.106 1.00 91.06 408 PHE A N 1
ATOM 3219 C CA . PHE A 1 408 ? 16.684 -6.224 0.712 1.00 91.06 408 PHE A CA 1
ATOM 3220 C C . PHE A 1 408 ? 18.211 -6.239 0.759 1.00 91.06 408 PHE A C 1
ATOM 3222 O O . PHE A 1 408 ? 18.835 -5.658 -0.126 1.00 91.06 408 PHE A O 1
ATOM 3229 N N . ARG A 1 409 ? 18.829 -6.898 1.747 1.00 91.50 409 ARG A N 1
ATOM 3230 C CA . ARG A 1 409 ? 20.297 -7.031 1.811 1.00 91.50 409 ARG A CA 1
ATOM 3231 C C . ARG A 1 409 ? 20.865 -7.845 0.651 1.00 91.50 409 ARG A C 1
ATOM 3233 O O . ARG A 1 409 ? 22.018 -7.640 0.291 1.00 91.50 409 ARG A O 1
ATOM 3240 N N . ALA A 1 410 ? 20.076 -8.751 0.080 1.00 93.62 410 ALA A N 1
ATOM 3241 C CA . ALA A 1 410 ? 20.479 -9.558 -1.066 1.00 93.62 410 ALA A CA 1
ATOM 3242 C C . ALA A 1 410 ? 20.391 -8.811 -2.414 1.00 93.62 410 ALA A C 1
ATOM 3244 O O . ALA A 1 410 ? 20.798 -9.362 -3.439 1.00 93.62 410 ALA A O 1
ATOM 3245 N N . ILE A 1 411 ? 19.845 -7.588 -2.450 1.00 95.62 411 ILE A N 1
ATOM 3246 C CA . ILE A 1 411 ? 19.726 -6.806 -3.686 1.00 95.62 411 ILE A CA 1
ATOM 3247 C C . ILE A 1 411 ? 21.058 -6.117 -4.001 1.00 95.62 411 ILE A C 1
ATOM 3249 O O . ILE A 1 411 ? 21.513 -5.248 -3.261 1.00 95.62 411 ILE A O 1
ATOM 3253 N N . ASP A 1 412 ? 21.640 -6.468 -5.146 1.00 95.94 412 ASP A N 1
ATOM 3254 C CA . ASP A 1 412 ? 22.850 -5.843 -5.682 1.00 95.94 412 ASP A CA 1
ATOM 3255 C C . ASP A 1 412 ? 22.509 -4.568 -6.475 1.00 95.94 412 ASP A C 1
ATOM 3257 O O . ASP A 1 412 ? 22.337 -4.588 -7.697 1.00 95.94 412 ASP A O 1
ATOM 3261 N N . PHE A 1 413 ? 22.346 -3.453 -5.758 1.00 97.12 413 PHE A N 1
ATOM 3262 C CA . PHE A 1 413 ? 22.099 -2.148 -6.379 1.00 97.12 413 PHE A CA 1
ATOM 3263 C C . PHE A 1 413 ? 23.321 -1.627 -7.142 1.00 97.12 413 PHE A C 1
ATOM 3265 O O . PHE A 1 413 ? 23.153 -1.043 -8.214 1.00 97.12 413 PHE A O 1
ATOM 3272 N N . ASP A 1 414 ? 24.526 -1.869 -6.620 1.00 96.88 414 ASP A N 1
ATOM 3273 C CA . ASP A 1 414 ? 25.780 -1.397 -7.210 1.00 96.88 414 ASP A CA 1
ATOM 3274 C C . ASP A 1 414 ? 26.028 -2.071 -8.564 1.00 96.88 414 ASP A C 1
ATOM 3276 O O . ASP A 1 414 ? 26.289 -1.394 -9.558 1.00 96.88 414 ASP A O 1
ATOM 3280 N N . GLY A 1 415 ? 25.858 -3.395 -8.647 1.00 96.88 415 GLY A N 1
ATOM 3281 C CA . GLY A 1 415 ? 25.987 -4.134 -9.902 1.00 96.88 415 GLY A CA 1
ATOM 3282 C C . GLY A 1 415 ? 24.978 -3.685 -10.961 1.00 96.88 415 GLY A C 1
ATOM 3283 O O . GLY A 1 415 ? 25.337 -3.511 -12.129 1.00 96.88 415 GLY A O 1
ATOM 3284 N N . ALA A 1 416 ? 23.729 -3.428 -10.563 1.00 97.12 416 ALA A N 1
ATOM 3285 C CA . ALA A 1 416 ? 22.704 -2.920 -11.472 1.00 97.12 416 ALA A CA 1
ATOM 3286 C C . ALA A 1 416 ? 23.000 -1.488 -11.953 1.00 97.12 416 ALA A C 1
ATOM 3288 O O . ALA A 1 416 ? 22.823 -1.185 -13.136 1.00 97.12 416 ALA A O 1
ATOM 3289 N N . ALA A 1 417 ? 23.475 -0.612 -11.063 1.00 97.81 417 ALA A N 1
ATOM 3290 C CA . ALA A 1 417 ? 23.901 0.737 -11.422 1.00 97.81 417 ALA A CA 1
ATOM 3291 C C . ALA A 1 417 ? 25.085 0.707 -12.397 1.00 97.81 417 ALA A C 1
ATOM 3293 O O . ALA A 1 417 ? 25.044 1.391 -13.424 1.00 97.81 417 ALA A O 1
ATOM 3294 N N . GLN A 1 418 ? 26.072 -0.159 -12.140 1.00 98.12 418 GLN A N 1
ATOM 3295 C CA . GLN A 1 418 ? 27.246 -0.342 -12.991 1.00 98.12 418 GLN A CA 1
ATOM 3296 C C . GLN A 1 418 ? 26.862 -0.721 -14.425 1.00 98.12 418 GLN A C 1
ATOM 3298 O O . GLN A 1 418 ? 27.460 -0.219 -15.370 1.00 98.12 418 GLN A O 1
ATOM 3303 N N . TRP A 1 419 ? 25.833 -1.553 -14.632 1.00 98.00 419 TRP A N 1
ATOM 3304 C CA . TRP A 1 419 ? 25.390 -1.902 -15.989 1.00 98.00 419 TRP A CA 1
ATOM 3305 C C . TRP A 1 419 ? 24.914 -0.687 -16.785 1.00 98.00 419 TRP A C 1
ATOM 3307 O O . TRP A 1 419 ? 25.222 -0.571 -17.973 1.00 98.00 419 TRP A O 1
ATOM 3317 N N . LEU A 1 420 ? 24.180 0.222 -16.138 1.00 98.25 420 LEU A N 1
ATOM 3318 C CA . LEU A 1 420 ? 23.740 1.457 -16.774 1.00 98.25 420 LEU A CA 1
ATOM 3319 C C . LEU A 1 420 ? 24.913 2.420 -16.982 1.00 98.25 420 LEU A C 1
ATOM 3321 O O . LEU A 1 420 ? 25.029 3.003 -18.059 1.00 98.25 420 LEU A O 1
ATOM 3325 N N . GLU A 1 421 ? 25.791 2.566 -15.986 1.00 98.19 421 GLU A N 1
ATOM 3326 C CA . GLU A 1 421 ? 27.014 3.367 -16.099 1.00 98.19 421 GLU A CA 1
ATOM 3327 C C . GLU A 1 421 ? 27.881 2.919 -17.273 1.00 98.19 421 GLU A C 1
ATOM 3329 O O . GLU A 1 421 ? 28.316 3.753 -18.068 1.00 98.19 421 GLU A O 1
ATOM 3334 N N . ASP A 1 422 ? 28.135 1.618 -17.394 1.00 98.44 422 ASP A N 1
ATOM 3335 C CA . ASP A 1 422 ? 28.969 1.043 -18.443 1.00 98.44 422 ASP A CA 1
ATOM 3336 C C . ASP A 1 422 ? 28.375 1.334 -19.817 1.00 98.44 422 ASP A C 1
ATOM 3338 O O . ASP A 1 422 ? 29.087 1.799 -20.707 1.00 98.44 422 ASP A O 1
ATOM 3342 N N . GLY A 1 423 ? 27.062 1.150 -19.976 1.00 98.19 423 GLY A N 1
ATOM 3343 C CA . GLY A 1 423 ? 26.357 1.485 -21.209 1.00 98.19 423 GLY A CA 1
ATOM 3344 C C . GLY A 1 423 ? 26.455 2.972 -21.557 1.00 98.19 423 GLY A C 1
ATOM 3345 O O . GLY A 1 423 ? 26.838 3.330 -22.672 1.00 98.19 423 GLY A O 1
ATOM 3346 N N . MET A 1 424 ? 26.170 3.857 -20.595 1.00 98.69 424 MET A N 1
ATOM 3347 C CA . MET A 1 424 ? 26.264 5.307 -20.796 1.00 98.69 424 MET A CA 1
ATOM 3348 C C . MET A 1 424 ? 27.691 5.743 -21.157 1.00 98.69 424 MET A C 1
ATOM 3350 O O . MET A 1 424 ? 27.895 6.521 -22.089 1.00 98.69 424 MET A O 1
ATOM 3354 N N . ASN A 1 425 ? 28.699 5.239 -20.446 1.00 98.62 425 ASN A N 1
ATOM 3355 C CA . ASN A 1 425 ? 30.091 5.594 -20.702 1.00 98.62 425 ASN A CA 1
ATOM 3356 C C . ASN A 1 425 ? 30.607 4.993 -22.018 1.00 98.62 425 ASN A C 1
ATOM 3358 O O . ASN A 1 425 ? 31.350 5.673 -22.722 1.00 98.62 425 ASN A O 1
ATOM 3362 N N . ALA A 1 426 ? 30.169 3.792 -22.409 1.00 98.44 426 ALA A N 1
ATOM 3363 C CA . ALA A 1 426 ? 30.521 3.189 -23.695 1.00 98.44 426 ALA A CA 1
ATOM 3364 C C . ALA A 1 426 ? 30.059 4.051 -24.882 1.00 98.44 426 ALA A C 1
ATOM 3366 O O . ALA A 1 426 ? 30.803 4.217 -25.850 1.00 98.44 426 ALA A O 1
ATOM 3367 N N . TYR A 1 427 ? 28.872 4.661 -24.789 1.00 98.56 427 TYR A N 1
ATOM 3368 C CA . TYR A 1 427 ? 28.401 5.631 -25.780 1.00 98.56 427 TYR A CA 1
ATOM 3369 C C . TYR A 1 427 ? 29.320 6.858 -25.870 1.00 98.56 427 TYR A C 1
ATOM 3371 O O . TYR A 1 427 ? 29.751 7.250 -26.955 1.00 98.56 427 TYR A O 1
ATOM 3379 N N . LEU A 1 428 ? 29.663 7.457 -24.728 1.00 98.12 428 LEU A N 1
ATOM 3380 C CA . LEU A 1 428 ? 30.512 8.654 -24.677 1.00 98.12 428 LEU A CA 1
ATOM 3381 C C . LEU A 1 428 ? 31.940 8.368 -25.170 1.00 98.12 428 LEU A C 1
ATOM 3383 O O . LEU A 1 428 ? 32.555 9.192 -25.852 1.00 98.12 428 LEU A O 1
ATOM 3387 N N . GLU A 1 429 ? 32.463 7.181 -24.869 1.00 97.69 429 GLU A N 1
ATOM 3388 C CA . GLU A 1 429 ? 33.729 6.687 -25.406 1.00 97.69 429 GLU A CA 1
ATOM 3389 C C . GLU A 1 429 ? 33.657 6.476 -26.924 1.00 97.69 429 GLU A C 1
ATOM 3391 O O . GLU A 1 429 ? 34.598 6.844 -27.629 1.00 97.69 429 GLU A O 1
ATOM 3396 N N . ALA A 1 430 ? 32.541 5.958 -27.452 1.00 96.94 430 ALA A N 1
ATOM 3397 C CA . ALA A 1 430 ? 32.332 5.805 -28.891 1.00 96.94 430 ALA A CA 1
ATOM 3398 C C . ALA A 1 430 ? 32.353 7.155 -29.625 1.00 96.94 430 ALA A C 1
ATOM 3400 O O . ALA A 1 430 ? 33.084 7.290 -30.608 1.00 96.94 430 ALA A O 1
ATOM 3401 N N . LEU A 1 431 ? 31.682 8.182 -29.088 1.00 96.12 431 LEU A N 1
ATOM 3402 C CA . LEU A 1 431 ? 31.765 9.548 -29.625 1.00 96.12 431 LEU A CA 1
ATOM 3403 C C . LEU A 1 431 ? 33.212 10.062 -29.660 1.00 96.12 431 LEU A C 1
ATOM 3405 O O . LEU A 1 431 ? 33.648 10.669 -30.639 1.00 96.12 431 LEU A O 1
ATOM 3409 N N . ASN A 1 432 ? 33.983 9.796 -28.602 1.00 95.50 432 ASN A N 1
ATOM 3410 C CA . ASN A 1 432 ? 35.390 10.184 -28.524 1.00 95.50 432 ASN A CA 1
ATOM 3411 C C . ASN A 1 432 ? 36.294 9.434 -29.516 1.00 95.50 432 ASN A C 1
ATOM 3413 O O . ASN A 1 432 ? 37.312 9.991 -29.938 1.00 95.50 432 ASN A O 1
ATOM 3417 N N . ARG A 1 433 ? 35.952 8.193 -29.891 1.00 94.12 433 ARG A N 1
ATOM 3418 C CA . ARG A 1 433 ? 36.669 7.441 -30.935 1.00 94.12 433 ARG A CA 1
ATOM 3419 C C . ARG A 1 433 ? 36.444 8.046 -32.314 1.00 94.12 433 ARG A C 1
ATOM 3421 O O . ARG A 1 433 ? 37.403 8.177 -33.069 1.00 94.12 433 ARG A O 1
ATOM 3428 N N . GLU A 1 434 ? 35.212 8.440 -32.620 1.00 89.31 434 GLU A N 1
ATOM 3429 C CA . GLU A 1 434 ? 34.876 9.099 -33.884 1.00 89.31 434 GLU A CA 1
ATOM 3430 C C . GLU A 1 434 ? 35.476 10.504 -33.984 1.00 89.31 434 GLU A C 1
ATOM 3432 O O . GLU A 1 434 ? 36.069 10.872 -34.999 1.00 89.31 434 GLU A O 1
ATOM 3437 N N . ARG A 1 435 ? 35.350 11.299 -32.915 1.00 91.50 435 ARG A N 1
ATOM 3438 C CA . ARG A 1 435 ? 35.907 12.651 -32.827 1.00 91.50 435 ARG A CA 1
ATOM 3439 C C . ARG A 1 435 ? 36.570 12.842 -31.469 1.00 91.50 435 ARG A C 1
ATOM 3441 O O . ARG A 1 435 ? 35.903 12.978 -30.443 1.00 91.50 435 ARG A O 1
ATOM 3448 N N . LYS A 1 436 ? 37.906 12.885 -31.467 1.00 91.88 436 LYS A N 1
ATOM 3449 C CA . LYS A 1 436 ? 38.701 13.053 -30.242 1.00 91.88 436 LYS A CA 1
ATOM 3450 C C . LYS A 1 436 ? 38.276 14.297 -29.464 1.00 91.88 436 LYS A C 1
ATOM 3452 O O . LYS A 1 436 ? 38.070 15.359 -30.045 1.00 91.88 436 LYS A O 1
ATOM 3457 N N . HIS A 1 437 ? 38.241 14.168 -28.138 1.00 90.19 437 HIS A N 1
ATOM 3458 C CA . HIS A 1 437 ? 37.884 15.241 -27.207 1.00 90.19 437 HIS A CA 1
ATOM 3459 C C . HIS A 1 437 ? 36.460 15.795 -27.386 1.00 90.19 437 HIS A C 1
ATOM 3461 O O . HIS A 1 437 ? 36.224 16.957 -27.055 1.00 90.19 437 HIS A O 1
ATOM 3467 N N . THR A 1 438 ? 35.518 14.988 -27.882 1.00 91.88 438 THR A N 1
ATOM 3468 C CA . THR A 1 438 ? 34.091 15.340 -27.880 1.00 91.88 438 THR A CA 1
ATOM 3469 C C . THR A 1 438 ? 33.557 15.372 -26.452 1.00 91.88 438 THR A C 1
ATOM 3471 O O . THR A 1 438 ? 33.067 16.400 -26.002 1.00 91.88 438 THR A O 1
ATOM 3474 N N . TRP A 1 439 ? 33.714 14.276 -25.709 1.00 95.06 439 TRP A N 1
ATOM 3475 C CA . TRP A 1 439 ? 33.411 14.212 -24.286 1.00 95.06 439 TRP A CA 1
ATOM 3476 C C . TRP A 1 439 ? 34.689 14.454 -23.481 1.00 95.06 439 TRP A C 1
ATOM 3478 O O . TRP A 1 439 ? 35.609 13.633 -23.499 1.00 95.06 439 TRP A O 1
ATOM 3488 N N . LYS A 1 440 ? 34.762 15.599 -22.794 1.00 93.88 440 LYS A N 1
ATOM 3489 C CA . LYS A 1 440 ? 35.933 16.020 -21.994 1.00 93.88 440 LYS A CA 1
ATOM 3490 C C . LYS A 1 440 ? 35.724 15.877 -20.487 1.00 93.88 440 LYS A C 1
ATOM 3492 O O . LYS A 1 440 ? 36.627 16.190 -19.713 1.00 93.88 440 LYS A O 1
ATOM 3497 N N . HIS A 1 441 ? 34.531 15.464 -20.074 1.00 95.38 441 HIS A N 1
ATOM 3498 C CA . HIS A 1 441 ? 34.156 15.376 -18.670 1.00 95.38 441 HIS A CA 1
ATOM 3499 C C . HIS A 1 441 ? 34.572 14.037 -18.059 1.00 95.38 441 HIS A C 1
ATOM 3501 O O . HIS A 1 441 ? 34.982 13.109 -18.757 1.00 95.38 441 HIS A O 1
ATOM 3507 N N . SER A 1 442 ? 34.453 13.935 -16.735 1.00 95.81 442 SER A N 1
ATOM 3508 C CA . SER A 1 442 ? 34.586 12.662 -16.024 1.00 95.81 442 SER A CA 1
ATOM 3509 C C . SER A 1 442 ? 33.563 11.629 -16.514 1.00 95.81 442 SER A C 1
ATOM 3511 O O . SER A 1 442 ? 32.584 11.971 -17.184 1.00 95.81 442 SER A O 1
ATOM 3513 N N . ARG A 1 443 ? 33.789 10.360 -16.156 1.00 96.94 443 ARG A N 1
ATOM 3514 C CA . ARG A 1 443 ? 32.812 9.290 -16.378 1.00 96.94 443 ARG A CA 1
ATOM 3515 C C . ARG A 1 443 ? 31.487 9.623 -15.687 1.00 96.94 443 ARG A C 1
ATOM 3517 O O . ARG A 1 443 ? 31.458 10.343 -14.683 1.00 96.94 443 ARG A O 1
ATOM 3524 N N . VAL A 1 444 ? 30.411 9.103 -16.259 1.00 98.06 444 VAL A N 1
ATOM 3525 C CA . VAL A 1 444 ? 29.090 9.095 -15.636 1.00 98.06 444 VAL A CA 1
ATOM 3526 C C . VAL A 1 444 ? 29.103 8.079 -14.501 1.00 98.06 444 VAL A C 1
ATOM 3528 O O . VAL A 1 444 ? 29.481 6.933 -14.731 1.00 98.06 444 VAL A O 1
ATOM 3531 N N . GLU A 1 445 ? 28.674 8.512 -13.320 1.00 98.00 445 GLU A N 1
ATOM 3532 C CA . GLU A 1 445 ? 28.429 7.675 -12.144 1.00 98.00 445 GLU A CA 1
ATOM 3533 C C . GLU A 1 445 ? 26.921 7.688 -11.834 1.00 98.00 445 GLU A C 1
ATOM 3535 O O . GLU A 1 445 ? 26.285 8.750 -11.840 1.00 98.00 445 GLU A O 1
ATOM 3540 N N . VAL A 1 446 ? 26.349 6.522 -11.560 1.00 98.00 446 VAL A N 1
ATOM 3541 C CA . VAL A 1 446 ? 24.962 6.275 -11.182 1.00 98.00 446 VAL A CA 1
ATOM 3542 C C . VAL A 1 446 ? 24.969 5.706 -9.771 1.00 98.00 446 VAL A C 1
ATOM 3544 O O . VAL A 1 446 ? 25.461 4.620 -9.516 1.00 98.00 446 VAL A O 1
ATOM 3547 N N . ASP A 1 447 ? 24.384 6.446 -8.841 1.00 96.75 447 ASP A N 1
ATOM 3548 C CA . ASP A 1 447 ? 24.160 5.977 -7.477 1.00 96.75 447 ASP A CA 1
ATOM 3549 C C . ASP A 1 447 ? 22.702 5.536 -7.364 1.00 96.75 447 ASP A C 1
ATOM 3551 O O . ASP A 1 447 ? 21.795 6.371 -7.469 1.00 96.75 447 ASP A O 1
ATOM 3555 N N . LEU A 1 448 ? 22.480 4.228 -7.233 1.00 96.75 448 LEU A N 1
ATOM 3556 C CA . LEU A 1 448 ? 21.163 3.608 -7.140 1.00 96.75 448 LEU A CA 1
ATOM 3557 C C . LEU A 1 448 ? 20.965 3.045 -5.736 1.00 96.75 448 LEU A C 1
ATOM 3559 O O . LEU A 1 448 ? 21.778 2.285 -5.228 1.00 96.75 448 LEU A O 1
ATOM 3563 N N . THR A 1 449 ? 19.837 3.377 -5.122 1.00 94.62 449 THR A N 1
ATOM 3564 C CA . THR A 1 449 ? 19.480 2.901 -3.784 1.00 94.62 449 THR A CA 1
ATOM 3565 C C . THR A 1 449 ? 18.050 2.384 -3.777 1.00 94.62 449 THR A C 1
ATOM 3567 O O . THR A 1 449 ? 17.312 2.529 -4.745 1.00 94.62 449 THR A O 1
ATOM 3570 N N . ARG A 1 450 ? 17.591 1.866 -2.635 1.00 90.12 450 ARG A N 1
ATOM 3571 C CA . ARG A 1 450 ? 16.180 1.496 -2.445 1.00 90.12 450 ARG A CA 1
ATOM 3572 C C . ARG A 1 450 ? 15.204 2.663 -2.653 1.00 90.12 450 ARG A C 1
ATOM 3574 O O . ARG A 1 450 ? 14.044 2.444 -2.989 1.00 90.12 450 ARG A O 1
ATOM 3581 N N . THR A 1 451 ? 15.624 3.893 -2.365 1.00 90.12 451 THR A N 1
ATOM 3582 C CA . THR A 1 451 ? 14.714 5.048 -2.245 1.00 90.12 451 THR A CA 1
ATOM 3583 C C . THR A 1 451 ? 14.901 6.099 -3.326 1.00 90.12 451 THR A C 1
ATOM 3585 O O . THR A 1 451 ? 14.161 7.081 -3.347 1.00 90.12 451 THR A O 1
ATOM 3588 N N . GLY A 1 452 ? 15.887 5.938 -4.199 1.00 93.69 452 GLY A N 1
ATOM 3589 C CA . GLY A 1 452 ? 16.191 6.939 -5.202 1.00 93.69 452 GLY A CA 1
ATOM 3590 C C . GLY A 1 452 ? 17.424 6.600 -6.016 1.00 93.69 452 GLY A C 1
ATOM 3591 O O . GLY A 1 452 ? 18.192 5.697 -5.690 1.00 93.69 452 GLY A O 1
ATOM 3592 N N . VAL A 1 453 ? 17.603 7.386 -7.069 1.00 96.19 453 VAL A N 1
ATOM 3593 C CA . VAL A 1 453 ? 18.729 7.298 -7.990 1.00 96.19 453 VAL A CA 1
ATOM 3594 C C . VAL A 1 453 ? 19.311 8.689 -8.223 1.00 96.19 453 VAL A C 1
ATOM 3596 O O . VAL A 1 453 ? 18.577 9.682 -8.265 1.00 96.19 453 VAL A O 1
ATOM 3599 N N . SER A 1 454 ? 20.627 8.785 -8.393 1.00 95.88 454 SER A N 1
ATOM 3600 C CA . SER A 1 454 ? 21.289 10.024 -8.784 1.00 95.88 454 SER A CA 1
ATOM 3601 C C . SER A 1 454 ? 22.354 9.790 -9.851 1.00 95.88 454 SER A C 1
ATOM 3603 O O . SER A 1 454 ? 23.051 8.786 -9.836 1.00 95.88 454 SER A O 1
ATOM 3605 N N . PHE A 1 455 ? 22.475 10.741 -10.778 1.00 97.81 455 PHE A N 1
ATOM 3606 C CA . PHE A 1 455 ? 23.450 10.701 -11.866 1.00 97.81 455 PHE A CA 1
ATOM 3607 C C . PHE A 1 455 ? 24.457 11.835 -11.673 1.00 97.81 455 PHE A C 1
ATOM 3609 O O . PHE A 1 455 ? 24.078 13.014 -11.575 1.00 97.81 455 PHE A O 1
ATOM 3616 N N . ARG A 1 456 ? 25.740 11.488 -11.607 1.00 97.50 456 ARG A N 1
ATOM 3617 C CA . ARG A 1 456 ? 26.841 12.411 -11.333 1.00 97.50 456 ARG A CA 1
ATOM 3618 C C . ARG A 1 456 ? 27.884 12.367 -12.440 1.00 97.50 456 ARG A C 1
ATOM 3620 O O . ARG A 1 456 ? 28.115 11.339 -13.063 1.00 97.50 456 ARG A O 1
ATOM 3627 N N . ILE A 1 457 ? 28.524 13.511 -12.652 1.00 97.00 457 ILE A N 1
ATOM 3628 C CA . ILE A 1 457 ? 29.721 13.663 -13.477 1.00 97.00 457 ILE A CA 1
ATOM 3629 C C . ILE A 1 457 ? 30.835 14.112 -12.533 1.00 97.00 457 ILE A C 1
ATOM 3631 O O . ILE A 1 457 ? 30.856 15.257 -12.058 1.00 97.00 457 ILE A O 1
ATOM 3635 N N . GLY A 1 458 ? 31.712 13.175 -12.173 1.00 92.44 458 GLY A N 1
ATOM 3636 C CA . GLY A 1 458 ? 32.647 13.353 -11.064 1.00 92.44 458 GLY A CA 1
ATOM 3637 C C . GLY A 1 458 ? 31.907 13.696 -9.762 1.00 92.44 458 GLY A C 1
ATOM 3638 O O . GLY A 1 458 ? 31.033 12.968 -9.300 1.00 92.44 458 GLY A O 1
ATOM 3639 N N . ARG A 1 459 ? 32.220 14.849 -9.156 1.00 91.19 459 ARG A N 1
ATOM 3640 C CA . ARG A 1 459 ? 31.648 15.247 -7.851 1.00 91.19 459 ARG A CA 1
ATOM 3641 C C . ARG A 1 459 ? 30.302 15.977 -7.924 1.00 91.19 459 ARG A C 1
ATOM 3643 O O . ARG A 1 459 ? 29.727 16.271 -6.880 1.00 91.19 459 ARG A O 1
ATOM 3650 N N . LYS A 1 460 ? 29.809 16.330 -9.115 1.00 94.62 460 LYS A N 1
ATOM 3651 C CA . LYS A 1 460 ? 28.592 17.145 -9.287 1.00 94.62 460 LYS A CA 1
ATOM 3652 C C . LYS A 1 460 ? 27.459 16.325 -9.898 1.00 94.62 460 LYS A C 1
ATOM 3654 O O . LYS A 1 460 ? 27.711 15.431 -10.698 1.00 94.62 460 LYS A O 1
ATOM 3659 N N . LYS A 1 461 ? 26.207 16.674 -9.580 1.00 94.94 461 LYS A N 1
ATOM 3660 C CA . LYS A 1 461 ? 25.037 16.198 -10.341 1.00 94.94 461 LYS A CA 1
ATOM 3661 C C . LYS A 1 461 ? 25.139 16.674 -11.789 1.00 94.94 461 LYS A C 1
ATOM 3663 O O . LYS A 1 461 ? 25.585 17.801 -12.021 1.00 94.94 461 LYS A O 1
ATOM 3668 N N . TRP A 1 462 ? 24.707 15.848 -12.738 1.00 95.00 462 TRP A N 1
ATOM 3669 C CA . TRP A 1 462 ? 24.886 16.127 -14.167 1.00 95.00 462 TRP A CA 1
ATOM 3670 C C . TRP A 1 462 ? 24.293 17.477 -14.603 1.00 95.00 462 TRP A C 1
ATOM 3672 O O . TRP A 1 462 ? 24.954 18.205 -15.338 1.00 95.00 462 TRP A O 1
ATOM 3682 N N . GLN A 1 463 ? 23.127 17.878 -14.073 1.00 91.00 463 GLN A N 1
ATOM 3683 C CA . GLN A 1 463 ? 22.480 19.153 -14.427 1.00 91.00 463 GLN A CA 1
ATOM 3684 C C . GLN A 1 463 ? 23.338 20.381 -14.093 1.00 91.00 463 GLN A C 1
ATOM 3686 O O . GLN A 1 463 ? 23.215 21.415 -14.736 1.00 91.00 463 GLN A O 1
ATOM 3691 N N . GLY A 1 464 ? 24.184 20.288 -13.062 1.00 90.31 464 GLY A N 1
ATOM 3692 C CA . GLY A 1 464 ? 25.093 21.365 -12.659 1.00 90.31 464 GLY A CA 1
ATOM 3693 C C . GLY A 1 464 ? 26.517 21.205 -13.198 1.00 90.31 464 GLY A C 1
ATOM 3694 O O . GLY A 1 464 ? 27.374 22.046 -12.914 1.00 90.31 464 GLY A O 1
ATOM 3695 N N . ALA A 1 465 ? 26.797 20.106 -13.899 1.00 92.31 465 ALA A N 1
ATOM 3696 C CA . ALA A 1 465 ? 28.102 19.797 -14.475 1.00 92.31 465 ALA A CA 1
ATOM 3697 C C . ALA A 1 465 ? 28.144 20.038 -15.988 1.00 92.31 465 ALA A C 1
ATOM 3699 O O . ALA A 1 465 ? 29.204 20.370 -16.513 1.00 92.31 465 ALA A O 1
ATOM 3700 N N . LEU A 1 466 ? 27.009 19.870 -16.667 1.00 93.38 466 LEU A N 1
ATOM 3701 C CA . LEU A 1 466 ? 26.904 19.866 -18.122 1.00 93.38 466 LEU A CA 1
ATOM 3702 C C . LEU A 1 466 ? 26.078 21.053 -18.624 1.00 93.38 466 LEU A C 1
ATOM 3704 O O . LEU A 1 466 ? 25.171 21.532 -17.943 1.00 93.38 466 LEU A O 1
ATOM 3708 N N . GLY A 1 467 ? 26.383 21.511 -19.836 1.00 89.19 467 GLY A N 1
ATOM 3709 C CA . GLY A 1 467 ? 25.631 22.552 -20.530 1.00 89.19 467 GLY A CA 1
ATOM 3710 C C . GLY A 1 467 ? 25.735 22.399 -22.045 1.00 89.19 467 GLY A C 1
ATOM 3711 O O . GLY A 1 467 ? 26.636 21.730 -22.552 1.00 89.19 467 GLY A O 1
ATOM 3712 N N . GLY A 1 468 ? 24.805 23.024 -22.773 1.00 87.19 468 GLY A N 1
ATOM 3713 C CA . GLY A 1 468 ? 24.798 23.023 -24.236 1.00 87.19 468 GLY A CA 1
ATOM 3714 C C . GLY A 1 468 ? 24.842 21.611 -24.825 1.00 87.19 468 GLY A C 1
ATOM 3715 O O . GLY A 1 468 ? 24.155 20.708 -24.354 1.00 87.19 468 GLY A O 1
ATOM 3716 N N . THR A 1 469 ? 25.685 21.408 -25.838 1.00 88.44 469 THR A N 1
ATOM 3717 C CA . THR A 1 469 ? 25.801 20.122 -26.547 1.00 88.44 469 THR A CA 1
ATOM 3718 C C . THR A 1 469 ? 26.228 18.954 -25.628 1.00 88.44 469 THR A C 1
ATOM 3720 O O . THR A 1 469 ? 25.839 17.817 -25.875 1.00 88.44 469 THR A O 1
ATOM 3723 N N . ASP A 1 470 ? 26.945 19.185 -24.523 1.00 92.62 470 ASP A N 1
ATOM 3724 C CA . ASP A 1 470 ? 27.348 18.086 -23.626 1.00 92.62 470 ASP A CA 1
ATOM 3725 C C . ASP A 1 470 ? 26.149 17.451 -22.906 1.00 92.62 470 ASP A C 1
ATOM 3727 O O . ASP A 1 470 ? 26.118 16.239 -22.681 1.00 92.62 470 ASP A O 1
ATOM 3731 N N . SER A 1 471 ? 25.120 18.250 -22.602 1.00 94.00 471 SER A N 1
ATOM 3732 C CA . SER A 1 471 ? 23.860 17.735 -22.062 1.00 94.00 471 SER A CA 1
ATOM 3733 C C . SER A 1 471 ? 23.141 16.848 -23.081 1.00 94.00 471 SER A C 1
ATOM 3735 O O . SER A 1 471 ? 22.579 15.827 -22.698 1.00 94.00 471 SER A O 1
ATOM 3737 N N . LEU A 1 472 ? 23.212 17.176 -24.379 1.00 93.25 472 LEU A N 1
ATOM 3738 C CA . LEU A 1 472 ? 22.668 16.331 -25.448 1.00 93.25 472 LEU A CA 1
ATOM 3739 C C . LEU A 1 472 ? 23.351 14.960 -25.455 1.00 93.25 472 LEU A C 1
ATOM 3741 O O . LEU A 1 472 ? 22.673 13.934 -25.457 1.00 93.25 472 LEU A O 1
ATOM 3745 N N . TYR A 1 473 ? 24.686 14.934 -25.414 1.00 95.56 473 TYR A N 1
ATOM 3746 C CA . TYR A 1 473 ? 25.445 13.684 -25.395 1.00 95.56 473 TYR A CA 1
ATOM 3747 C C . TYR A 1 473 ? 25.123 12.837 -24.167 1.00 95.56 473 TYR A C 1
ATOM 3749 O O . TYR A 1 473 ? 24.952 11.631 -24.298 1.00 95.56 473 TYR A O 1
ATOM 3757 N N . PHE A 1 474 ? 24.973 13.452 -22.995 1.00 97.31 474 PHE A N 1
ATOM 3758 C CA . PHE A 1 474 ? 24.574 12.750 -21.778 1.00 97.31 474 PHE A CA 1
ATOM 3759 C C . PHE A 1 474 ? 23.157 12.154 -21.864 1.00 97.31 474 PHE A C 1
ATOM 3761 O O . PHE A 1 474 ? 22.941 11.009 -21.467 1.00 97.31 474 PHE A O 1
ATOM 3768 N N . LEU A 1 475 ? 22.190 12.893 -22.415 1.00 96.00 475 LEU A N 1
ATOM 3769 C CA . LEU A 1 475 ? 20.821 12.395 -22.597 1.00 96.00 475 LEU A CA 1
ATOM 3770 C C . LEU A 1 475 ? 20.759 11.248 -23.615 1.00 96.00 475 LEU A C 1
ATOM 3772 O O . LEU A 1 475 ? 20.040 10.273 -23.397 1.00 96.00 475 LEU A O 1
ATOM 3776 N N . MET A 1 476 ? 21.548 11.328 -24.688 1.00 97.12 476 MET A N 1
ATOM 3777 C CA . MET A 1 476 ? 21.712 10.226 -25.639 1.00 97.12 476 MET A CA 1
ATOM 3778 C C . MET A 1 476 ? 22.389 9.019 -24.985 1.00 97.12 476 MET A C 1
ATOM 3780 O O . MET A 1 476 ? 21.921 7.894 -25.153 1.00 97.12 476 MET A O 1
ATOM 3784 N N . ALA A 1 477 ? 23.422 9.252 -24.168 1.00 98.25 477 ALA A N 1
ATOM 3785 C CA . ALA A 1 477 ? 24.102 8.208 -23.410 1.00 98.25 477 ALA A CA 1
ATOM 3786 C C . ALA A 1 477 ? 23.125 7.436 -22.522 1.00 98.25 477 ALA A C 1
ATOM 3788 O O . ALA A 1 477 ? 23.216 6.219 -22.446 1.00 98.25 477 ALA A O 1
ATOM 3789 N N . TYR A 1 478 ? 22.161 8.114 -21.892 1.00 98.19 478 TYR A N 1
ATOM 3790 C CA . TYR A 1 478 ? 21.138 7.458 -21.077 1.00 98.19 478 TYR A CA 1
ATOM 3791 C C . TYR A 1 478 ? 20.277 6.480 -21.884 1.00 98.19 478 TYR A C 1
ATOM 3793 O O . TYR A 1 478 ? 20.117 5.328 -21.486 1.00 98.19 478 TYR A O 1
ATOM 3801 N N . ASN A 1 479 ? 19.749 6.913 -23.033 1.00 97.81 479 ASN A N 1
ATOM 3802 C CA . ASN A 1 479 ? 18.944 6.049 -23.897 1.00 97.81 479 ASN A CA 1
ATOM 3803 C C . ASN A 1 479 ? 19.773 4.894 -24.485 1.00 97.81 479 ASN A C 1
ATOM 3805 O O . ASN A 1 479 ? 19.272 3.775 -24.573 1.00 97.81 479 ASN A O 1
ATOM 3809 N N . TYR A 1 480 ? 21.042 5.139 -24.821 1.00 98.50 480 TYR A N 1
ATOM 3810 C CA . TYR A 1 480 ? 21.981 4.087 -25.211 1.00 98.50 480 TYR A CA 1
ATOM 3811 C C . TYR A 1 480 ? 22.220 3.097 -24.069 1.00 98.50 480 TYR A C 1
ATOM 3813 O O . TYR A 1 480 ? 22.171 1.890 -24.277 1.00 98.50 480 TYR A O 1
ATOM 3821 N N . GLY A 1 481 ? 22.447 3.598 -22.854 1.00 98.25 481 GLY A N 1
ATOM 3822 C CA . GLY A 1 481 ? 22.677 2.793 -21.662 1.00 98.25 481 GLY A CA 1
ATOM 3823 C C . GLY A 1 481 ? 21.501 1.868 -21.374 1.00 98.25 481 GLY A C 1
ATOM 3824 O O . GLY A 1 481 ? 21.707 0.677 -21.172 1.00 98.25 481 GLY A O 1
ATOM 3825 N N . LEU A 1 482 ? 20.271 2.377 -21.467 1.00 98.25 482 LEU A N 1
ATOM 3826 C CA . LEU A 1 482 ? 19.067 1.552 -21.371 1.00 98.25 482 LEU A CA 1
ATOM 3827 C C . LEU A 1 482 ? 18.998 0.490 -22.477 1.00 98.25 482 LEU A C 1
ATOM 3829 O O . LEU A 1 482 ? 18.782 -0.681 -22.179 1.00 98.25 482 LEU A O 1
ATOM 3833 N N . LEU A 1 483 ? 19.242 0.866 -23.737 1.00 97.94 483 LEU A N 1
ATOM 3834 C CA . LEU A 1 483 ? 19.259 -0.085 -24.852 1.00 97.94 483 LEU A CA 1
ATOM 3835 C C . LEU A 1 483 ? 20.344 -1.158 -24.681 1.00 97.94 483 LEU A C 1
ATOM 3837 O O . LEU A 1 483 ? 20.117 -2.314 -25.029 1.00 97.94 483 LEU A O 1
ATOM 3841 N N . SER A 1 484 ? 21.482 -0.817 -24.074 1.00 97.88 484 SER A N 1
ATOM 3842 C CA . SER A 1 484 ? 22.574 -1.751 -23.778 1.00 97.88 484 SER A CA 1
ATOM 3843 C C . SER A 1 484 ? 22.211 -2.830 -22.745 1.00 97.88 484 SER A C 1
ATOM 3845 O O . SER A 1 484 ? 22.925 -3.824 -22.622 1.00 97.88 484 SER A O 1
ATOM 3847 N N . LEU A 1 485 ? 21.092 -2.669 -22.025 1.00 97.31 485 LEU A N 1
ATOM 3848 C CA . LEU A 1 485 ? 20.581 -3.675 -21.091 1.00 97.31 485 LEU A CA 1
ATOM 3849 C C . LEU A 1 485 ? 19.919 -4.857 -21.810 1.00 97.31 485 LEU A C 1
ATOM 3851 O O . LEU A 1 485 ? 19.926 -5.952 -21.271 1.00 97.31 485 LEU A O 1
ATOM 3855 N N . SER A 1 486 ? 19.413 -4.669 -23.033 1.00 95.38 486 SER A N 1
ATOM 3856 C CA . SER A 1 486 ? 18.634 -5.671 -23.789 1.00 95.38 486 SER A CA 1
ATOM 3857 C C . SER A 1 486 ? 19.183 -7.112 -23.789 1.00 95.38 486 SER A C 1
ATOM 3859 O O . SER A 1 486 ? 18.391 -8.029 -23.592 1.00 95.38 486 SER A O 1
ATOM 3861 N N . PRO A 1 487 ? 20.494 -7.369 -23.984 1.00 94.25 487 PRO A N 1
ATOM 3862 C CA . PRO A 1 487 ? 21.028 -8.734 -23.977 1.00 94.25 487 PRO A CA 1
ATOM 3863 C C . PRO A 1 487 ? 21.136 -9.364 -22.580 1.00 94.25 487 PRO A C 1
ATOM 3865 O O . PRO A 1 487 ? 21.515 -10.529 -22.471 1.00 94.25 487 PRO A O 1
ATOM 3868 N N . ARG A 1 488 ? 20.883 -8.617 -21.497 1.00 94.31 488 ARG A N 1
ATOM 3869 C CA . ARG A 1 488 ? 21.111 -9.071 -20.119 1.00 94.31 488 ARG A CA 1
ATOM 3870 C C . ARG A 1 488 ? 19.866 -9.775 -19.567 1.00 94.31 488 ARG A C 1
ATOM 3872 O O . ARG A 1 488 ? 18.860 -9.101 -19.337 1.00 94.31 488 ARG A O 1
ATOM 3879 N N . PRO A 1 489 ? 19.937 -11.081 -19.239 1.00 90.44 489 PRO A N 1
ATOM 3880 C CA . PRO A 1 489 ? 18.781 -11.841 -18.749 1.00 90.44 489 PRO A CA 1
ATOM 3881 C C . PRO A 1 489 ? 18.196 -11.336 -17.425 1.00 90.44 489 PRO A C 1
ATOM 3883 O O . PRO A 1 489 ? 17.034 -11.585 -17.131 1.00 90.44 489 PRO A O 1
ATOM 3886 N N . GLN A 1 490 ? 19.000 -10.653 -16.607 1.00 93.00 490 GLN A N 1
ATOM 3887 C CA . GLN A 1 490 ? 18.587 -10.113 -15.309 1.00 93.00 490 GLN A CA 1
ATOM 3888 C C . GLN A 1 490 ? 17.854 -8.770 -15.418 1.00 93.00 490 GLN A C 1
ATOM 3890 O O . GLN A 1 490 ? 17.512 -8.192 -14.395 1.00 93.00 490 GLN A O 1
ATOM 3895 N N . THR A 1 491 ? 17.662 -8.247 -16.628 1.00 96.00 491 THR A N 1
ATOM 3896 C CA . THR A 1 491 ? 17.028 -6.950 -16.882 1.00 96.00 491 THR A CA 1
ATOM 3897 C C . THR A 1 491 ? 15.723 -7.147 -17.647 1.00 96.00 491 THR A C 1
ATOM 3899 O O . THR A 1 491 ? 15.501 -8.189 -18.259 1.00 96.00 491 THR A O 1
ATOM 3902 N N . HIS A 1 492 ? 14.853 -6.140 -17.626 1.00 95.88 492 HIS A N 1
ATOM 3903 C CA . HIS A 1 492 ? 13.557 -6.186 -18.313 1.00 95.88 492 HIS A CA 1
ATOM 3904 C C . HIS A 1 492 ? 13.413 -5.069 -19.352 1.00 95.88 492 HIS A C 1
ATOM 3906 O O . HIS A 1 492 ? 12.311 -4.580 -19.610 1.00 95.88 492 HIS A O 1
ATOM 3912 N N . TYR A 1 493 ? 14.526 -4.603 -19.927 1.00 96.25 493 TYR A N 1
ATOM 3913 C CA . TYR A 1 493 ? 14.454 -3.624 -21.006 1.00 96.25 493 TYR A CA 1
ATOM 3914 C C . TYR A 1 493 ? 13.956 -4.294 -22.299 1.00 96.25 493 TYR A C 1
ATOM 3916 O O . TYR A 1 493 ? 14.553 -5.275 -22.735 1.00 96.25 493 TYR A O 1
ATOM 3924 N N . PRO A 1 494 ? 12.900 -3.776 -22.956 1.00 94.12 494 PRO A N 1
ATOM 3925 C CA . PRO A 1 494 ? 12.227 -4.470 -24.059 1.00 94.12 494 PRO A CA 1
ATOM 3926 C C . PRO A 1 494 ? 12.986 -4.425 -25.393 1.00 94.12 494 PRO A C 1
ATOM 3928 O O . PRO A 1 494 ? 12.428 -4.778 -26.428 1.00 94.12 494 PRO A O 1
ATOM 3931 N N . GLY A 1 495 ? 14.224 -3.929 -25.403 1.00 94.19 495 GLY A N 1
ATOM 3932 C CA . GLY A 1 495 ? 15.032 -3.839 -26.614 1.00 94.19 495 GLY A CA 1
ATOM 3933 C C . GLY A 1 495 ? 14.544 -2.822 -27.634 1.00 94.19 495 GLY A C 1
ATOM 3934 O O . GLY A 1 495 ? 14.894 -2.936 -28.798 1.00 94.19 495 GLY A O 1
ATOM 3935 N N . VAL A 1 496 ? 13.757 -1.819 -27.241 1.00 95.19 496 VAL A N 1
ATOM 3936 C CA . VAL A 1 496 ? 13.288 -0.778 -28.163 1.00 95.19 496 VAL A CA 1
ATOM 3937 C C . VAL A 1 496 ? 13.593 0.613 -27.635 1.00 95.19 496 VAL A C 1
ATOM 3939 O O . VAL A 1 496 ? 13.347 0.892 -26.466 1.00 95.19 496 VAL A O 1
ATOM 3942 N N . ALA A 1 497 ? 14.078 1.494 -28.510 1.00 96.94 497 ALA A N 1
ATOM 3943 C CA . ALA A 1 497 ? 14.250 2.917 -28.235 1.00 96.94 497 ALA A CA 1
ATOM 3944 C C . ALA A 1 497 ? 13.681 3.765 -29.383 1.00 96.94 497 ALA A C 1
ATOM 3946 O O . ALA A 1 497 ? 13.887 3.464 -30.559 1.00 96.94 497 ALA A O 1
ATOM 3947 N N . ILE A 1 498 ? 12.963 4.834 -29.034 1.00 97.25 498 ILE A N 1
ATOM 3948 C CA . ILE A 1 498 ? 12.392 5.799 -29.978 1.00 97.25 498 ILE A CA 1
ATOM 3949 C C . ILE A 1 498 ? 12.906 7.184 -29.589 1.00 97.25 498 ILE A C 1
ATOM 3951 O O . ILE A 1 498 ? 12.599 7.674 -28.504 1.00 97.25 498 ILE A O 1
ATOM 3955 N N . ILE A 1 499 ? 13.706 7.815 -30.439 1.00 96.25 499 ILE A N 1
ATOM 3956 C CA . ILE A 1 499 ? 14.365 9.083 -30.116 1.00 96.25 499 ILE A CA 1
ATOM 3957 C C . ILE A 1 499 ? 14.012 10.117 -31.171 1.00 96.25 499 ILE A C 1
ATOM 3959 O O . ILE A 1 499 ? 14.381 9.990 -32.331 1.00 96.25 499 ILE A O 1
ATOM 3963 N N . ASP A 1 500 ? 13.324 11.165 -30.749 1.00 93.62 500 ASP A N 1
ATOM 3964 C CA . ASP A 1 500 ? 12.952 12.279 -31.604 1.00 93.62 500 ASP A CA 1
ATOM 3965 C C . ASP A 1 500 ? 13.866 13.473 -31.327 1.00 93.62 500 ASP A C 1
ATOM 3967 O O . ASP A 1 500 ? 13.719 14.182 -30.324 1.00 93.62 500 ASP A O 1
ATOM 3971 N N . VAL A 1 501 ? 14.885 13.611 -32.177 1.00 91.44 501 VAL A N 1
ATOM 3972 C CA . VAL A 1 501 ? 15.986 14.570 -32.052 1.00 91.44 501 VAL A CA 1
ATOM 3973 C C . VAL A 1 501 ? 15.491 15.977 -32.424 1.00 91.44 501 VAL A C 1
ATOM 3975 O O . VAL A 1 501 ? 14.832 16.160 -33.451 1.00 91.44 501 VAL A O 1
ATOM 3978 N N . PRO A 1 502 ? 15.746 17.005 -31.594 1.00 87.19 502 PRO A N 1
ATOM 3979 C CA . PRO A 1 502 ? 15.252 18.348 -31.857 1.00 87.19 502 PRO A CA 1
ATOM 3980 C C . PRO A 1 502 ? 16.061 19.003 -32.976 1.00 87.19 502 PRO A C 1
ATOM 3982 O O . PRO A 1 502 ? 17.259 18.805 -33.056 1.00 87.19 502 PRO A O 1
ATOM 3985 N N . GLY A 1 503 ? 15.450 19.828 -33.830 1.00 80.62 503 GLY A N 1
ATOM 3986 C CA . GLY A 1 503 ? 16.221 20.542 -34.865 1.00 80.62 503 GLY A CA 1
ATOM 3987 C C . GLY A 1 503 ? 17.258 21.518 -34.281 1.00 80.62 503 GLY A C 1
ATOM 3988 O O . GLY A 1 503 ? 18.311 21.757 -34.872 1.00 80.62 503 GLY A O 1
ATOM 3989 N N . GLU A 1 504 ? 16.978 22.033 -33.081 1.00 82.38 504 GLU A N 1
ATOM 3990 C CA . GLU A 1 504 ? 17.851 22.913 -32.308 1.00 82.38 504 GLU A CA 1
ATOM 3991 C C . GLU A 1 504 ? 17.953 22.425 -30.858 1.00 82.38 504 GLU A C 1
ATOM 3993 O O . GLU A 1 504 ? 16.958 22.020 -30.255 1.00 82.38 504 GLU A O 1
ATOM 3998 N N . PHE A 1 505 ? 19.142 22.508 -30.261 1.00 83.38 505 PHE A N 1
ATOM 3999 C CA . PHE A 1 505 ? 19.364 22.161 -28.861 1.00 83.38 505 PHE A CA 1
ATOM 4000 C C . PHE A 1 505 ? 20.183 23.242 -28.158 1.00 83.38 505 PHE A C 1
ATOM 4002 O O . PHE A 1 505 ? 21.282 23.582 -28.588 1.00 83.38 505 PHE A O 1
ATOM 4009 N N . SER A 1 506 ? 19.651 23.794 -27.061 1.00 78.44 506 SER A N 1
ATOM 4010 C CA . SER A 1 506 ? 20.276 24.913 -26.331 1.00 78.44 506 SER A CA 1
ATOM 4011 C C . SER A 1 506 ? 20.632 26.123 -27.215 1.00 78.44 506 SER A C 1
ATOM 4013 O O . SER A 1 506 ? 21.610 26.816 -26.953 1.00 78.44 506 SER A O 1
ATOM 4015 N N . GLY A 1 507 ? 19.829 26.380 -28.254 1.00 75.06 507 GLY A N 1
ATOM 4016 C CA . GLY A 1 507 ? 20.010 27.505 -29.179 1.00 75.06 507 GLY A CA 1
ATOM 4017 C C . GLY A 1 507 ? 21.003 27.258 -30.321 1.00 75.06 507 GLY A C 1
ATOM 4018 O O . GLY A 1 507 ? 21.259 28.176 -31.095 1.00 75.06 507 GLY A O 1
ATOM 4019 N N . GLU A 1 508 ? 21.552 26.045 -30.452 1.00 78.62 508 GLU A N 1
ATOM 4020 C CA . GLU A 1 508 ? 22.384 25.640 -31.591 1.00 78.62 508 GLU A CA 1
ATOM 4021 C C . GLU A 1 508 ? 21.631 24.663 -32.502 1.00 78.62 508 GLU A C 1
ATOM 4023 O O . GLU A 1 508 ? 21.007 23.719 -32.016 1.00 78.62 508 GLU A O 1
ATOM 4028 N N . SER A 1 509 ? 21.745 24.836 -33.823 1.00 80.06 509 SER A N 1
ATOM 4029 C CA . SER A 1 509 ? 21.306 23.819 -34.789 1.00 80.06 509 SER A CA 1
ATOM 4030 C C . SER A 1 509 ? 22.146 22.552 -34.635 1.00 80.06 509 SER A C 1
ATOM 4032 O O . SER A 1 509 ? 23.375 22.623 -34.519 1.00 80.06 509 SER A O 1
ATOM 4034 N N . ILE A 1 510 ? 21.491 21.388 -34.637 1.00 80.50 510 ILE A N 1
ATOM 4035 C CA . ILE A 1 510 ? 22.177 20.098 -34.483 1.00 80.50 510 ILE A CA 1
ATOM 4036 C C . ILE A 1 510 ? 22.203 19.241 -35.746 1.00 80.50 510 ILE A C 1
ATOM 4038 O O . ILE A 1 510 ? 22.803 18.170 -35.707 1.00 80.50 510 ILE A O 1
ATOM 4042 N N . GLY A 1 511 ? 21.667 19.727 -36.872 1.00 75.44 511 GLY A N 1
ATOM 4043 C CA . GLY A 1 511 ? 21.603 18.976 -38.135 1.00 75.44 511 GLY A CA 1
ATOM 4044 C C . GLY A 1 511 ? 22.948 18.372 -38.567 1.00 75.44 511 GLY A C 1
ATOM 4045 O O . GLY A 1 511 ? 23.034 17.181 -38.850 1.00 75.44 511 GLY A O 1
ATOM 4046 N N . ASP A 1 512 ? 24.036 19.143 -38.487 1.00 74.44 512 ASP A N 1
ATOM 4047 C CA . ASP A 1 512 ? 25.386 18.678 -38.863 1.00 74.44 512 ASP A CA 1
ATOM 4048 C C . ASP A 1 512 ? 25.998 17.663 -37.871 1.00 74.44 512 ASP A C 1
ATOM 4050 O O . ASP A 1 512 ? 27.051 17.066 -38.127 1.00 74.44 512 ASP A O 1
ATOM 4054 N N . LYS A 1 513 ? 25.370 17.486 -36.703 1.00 82.31 513 LYS A N 1
ATOM 4055 C CA . LYS A 1 513 ? 25.804 16.599 -35.614 1.00 82.31 513 LYS A CA 1
ATOM 4056 C C . LYS A 1 513 ? 24.942 15.331 -35.517 1.00 82.31 513 LYS A C 1
ATOM 4058 O O . LYS A 1 513 ? 25.355 14.398 -34.834 1.00 82.31 513 LYS A O 1
ATOM 4063 N N . GLU A 1 514 ? 23.794 15.260 -36.196 1.00 87.25 514 GLU A N 1
ATOM 4064 C CA . GLU A 1 514 ? 22.826 14.159 -36.059 1.00 87.25 514 GLU A CA 1
ATOM 4065 C C . GLU A 1 514 ? 23.415 12.790 -36.416 1.00 87.25 514 GLU A C 1
ATOM 4067 O O . GLU A 1 514 ? 23.315 11.853 -35.628 1.00 87.25 514 GLU A O 1
ATOM 4072 N N . ASN A 1 515 ? 24.104 12.672 -37.555 1.00 89.56 515 ASN A N 1
ATOM 4073 C CA . ASN A 1 515 ? 24.752 11.410 -37.926 1.00 89.56 515 ASN A CA 1
ATOM 4074 C C . ASN A 1 515 ? 25.762 10.946 -36.864 1.00 89.56 515 ASN A C 1
ATOM 4076 O O . ASN A 1 515 ? 25.823 9.766 -36.536 1.00 89.56 515 ASN A O 1
ATOM 4080 N N . PHE A 1 516 ? 26.532 11.891 -36.319 1.00 91.31 516 PHE A N 1
ATOM 4081 C CA . PHE A 1 516 ? 27.587 11.632 -35.341 1.00 91.31 516 PHE A CA 1
ATOM 4082 C C . PHE A 1 516 ? 27.030 11.118 -34.004 1.00 91.31 516 PHE A C 1
ATOM 4084 O 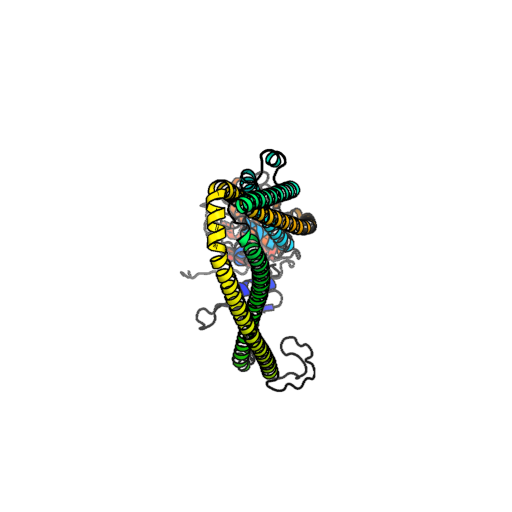O . PHE A 1 516 ? 27.595 10.206 -33.415 1.00 91.31 516 PHE A O 1
ATOM 4091 N N . ILE A 1 517 ? 25.901 11.653 -33.530 1.00 93.00 517 ILE A N 1
ATOM 4092 C CA . ILE A 1 517 ? 25.284 11.189 -32.272 1.00 93.00 517 ILE A CA 1
ATOM 4093 C C . ILE A 1 517 ? 24.510 9.872 -32.426 1.00 93.00 517 ILE A C 1
ATOM 4095 O O . ILE A 1 517 ? 24.247 9.191 -31.438 1.00 93.00 517 ILE A O 1
ATOM 4099 N N . VAL A 1 518 ? 24.136 9.499 -33.652 1.00 94.25 518 VAL A N 1
ATOM 4100 C CA . VAL A 1 518 ? 23.401 8.256 -33.934 1.00 94.25 518 VAL A CA 1
ATOM 4101 C C . VAL A 1 518 ? 24.334 7.084 -34.241 1.00 94.25 518 VAL A C 1
ATOM 4103 O O . VAL A 1 518 ? 23.995 5.942 -33.928 1.00 94.25 518 VAL A O 1
ATOM 4106 N N . GLN A 1 519 ? 25.516 7.339 -34.801 1.00 94.44 519 GLN A N 1
ATOM 4107 C CA . GLN A 1 519 ? 26.448 6.292 -35.223 1.00 94.44 519 GLN A CA 1
ATOM 4108 C C . GLN A 1 519 ? 26.794 5.264 -34.122 1.00 94.44 519 GLN A C 1
ATOM 4110 O O . GLN A 1 519 ? 26.711 4.067 -34.417 1.00 94.44 519 GLN A O 1
ATOM 4115 N N . PRO A 1 520 ? 27.035 5.642 -32.846 1.00 96.69 520 PRO A N 1
ATOM 4116 C CA . PRO A 1 520 ? 27.258 4.661 -31.784 1.00 96.69 520 PRO A CA 1
ATOM 4117 C C . PRO A 1 520 ? 26.113 3.658 -31.616 1.00 96.69 520 PRO A C 1
ATOM 4119 O O . PRO A 1 520 ? 26.357 2.478 -31.380 1.00 96.69 520 PRO A O 1
ATOM 4122 N N . PHE A 1 521 ? 24.860 4.098 -31.757 1.00 97.25 521 PHE A N 1
ATOM 4123 C CA . PHE A 1 521 ? 23.709 3.204 -31.652 1.00 97.25 521 PHE A CA 1
ATOM 4124 C C . PHE A 1 521 ? 23.634 2.217 -32.819 1.00 97.25 521 PHE A C 1
ATOM 4126 O O . PHE A 1 521 ? 23.282 1.056 -32.621 1.00 97.25 521 PHE A O 1
ATOM 4133 N N . ILE A 1 522 ? 23.965 2.676 -34.030 1.00 95.31 522 ILE A N 1
ATOM 4134 C CA . ILE A 1 522 ? 24.047 1.807 -35.208 1.00 95.31 522 ILE A CA 1
ATOM 4135 C C . ILE A 1 522 ? 25.096 0.722 -34.963 1.00 95.31 522 ILE A C 1
ATOM 4137 O O . ILE A 1 522 ? 24.860 -0.442 -35.271 1.00 95.31 522 ILE A O 1
ATOM 4141 N N . ASP A 1 523 ? 26.241 1.092 -34.392 1.00 95.31 523 ASP A N 1
ATOM 4142 C CA . ASP A 1 523 ? 27.315 0.144 -34.114 1.00 95.31 523 ASP A CA 1
ATOM 4143 C C . ASP A 1 523 ? 26.967 -0.832 -32.983 1.00 95.31 523 ASP A C 1
ATOM 4145 O O . ASP A 1 523 ? 27.305 -2.008 -33.095 1.00 95.31 523 ASP A O 1
ATOM 4149 N N . LEU A 1 524 ? 26.227 -0.394 -31.958 1.00 96.00 524 LEU A N 1
ATOM 4150 C CA . LEU A 1 524 ? 25.690 -1.276 -30.915 1.00 96.00 524 LEU A CA 1
ATOM 4151 C C . LEU A 1 524 ? 24.773 -2.357 -31.506 1.00 96.00 524 LEU A C 1
ATOM 4153 O O . LEU A 1 524 ? 24.922 -3.534 -31.199 1.00 96.00 524 LEU A O 1
ATOM 4157 N N . LEU A 1 525 ? 23.841 -1.964 -32.379 1.00 96.00 525 LEU A N 1
ATOM 4158 C CA . LEU A 1 525 ? 22.844 -2.873 -32.954 1.00 96.00 525 LEU A CA 1
ATOM 4159 C C . LEU A 1 525 ? 23.396 -3.818 -34.034 1.00 96.00 525 LEU A C 1
ATOM 4161 O O . LEU A 1 525 ? 22.678 -4.713 -34.475 1.00 96.00 525 LEU A O 1
ATOM 4165 N N . LYS A 1 526 ? 24.650 -3.640 -34.468 1.00 94.19 526 LYS A N 1
ATOM 4166 C CA . LYS A 1 526 ? 25.335 -4.599 -35.354 1.00 94.19 526 LYS A CA 1
ATOM 4167 C C . LYS A 1 526 ? 25.796 -5.857 -34.622 1.00 94.19 526 LYS A C 1
ATOM 4169 O O . LYS A 1 526 ? 26.082 -6.851 -35.282 1.00 94.19 526 LYS A O 1
ATOM 4174 N N . ASP A 1 527 ? 25.932 -5.802 -33.301 1.00 94.88 527 ASP A N 1
ATOM 4175 C CA . ASP A 1 527 ? 26.348 -6.949 -32.502 1.00 94.88 527 ASP A CA 1
ATOM 4176 C C . ASP A 1 527 ? 25.194 -7.966 -32.400 1.00 94.88 527 ASP A C 1
ATOM 4178 O O . ASP A 1 527 ? 24.048 -7.613 -32.114 1.00 94.88 527 ASP A O 1
ATOM 4182 N N . GLU A 1 528 ? 25.502 -9.245 -32.636 1.00 93.94 528 GLU A N 1
ATOM 4183 C CA . GLU A 1 528 ? 24.549 -10.361 -32.577 1.00 93.94 528 GLU A CA 1
ATOM 4184 C C . GLU A 1 528 ? 23.846 -10.468 -31.217 1.00 93.94 528 GLU A C 1
ATOM 4186 O O . GLU A 1 528 ? 22.703 -10.924 -31.153 1.00 93.94 528 GLU A O 1
ATOM 4191 N N . ALA A 1 529 ? 24.476 -10.006 -30.131 1.00 94.94 529 ALA A N 1
ATOM 4192 C CA . ALA A 1 529 ? 23.848 -9.956 -28.812 1.00 94.94 529 ALA A CA 1
ATOM 4193 C C . ALA A 1 529 ? 22.579 -9.079 -28.789 1.00 94.94 529 ALA A C 1
ATOM 4195 O O . ALA A 1 529 ? 21.684 -9.312 -27.981 1.00 94.94 529 ALA A O 1
ATOM 4196 N N . PHE A 1 530 ? 22.469 -8.101 -29.693 1.00 94.81 530 PHE A N 1
ATOM 4197 C CA . PHE A 1 530 ? 21.329 -7.186 -29.804 1.00 94.81 530 PHE A CA 1
ATOM 4198 C C . PHE A 1 530 ? 20.314 -7.616 -30.863 1.00 94.81 530 PHE A C 1
ATOM 4200 O O . PHE A 1 530 ? 19.427 -6.843 -31.234 1.00 94.81 530 PHE A O 1
ATOM 4207 N N . LYS A 1 531 ? 20.403 -8.853 -31.357 1.00 89.75 531 LYS A N 1
ATOM 4208 C CA . LYS A 1 531 ? 19.445 -9.385 -32.322 1.00 89.75 531 LYS A CA 1
ATOM 4209 C C . LYS A 1 531 ? 18.017 -9.307 -31.773 1.00 89.75 531 LYS A C 1
ATOM 4211 O O . LYS A 1 531 ? 17.700 -9.876 -30.735 1.00 89.75 531 LYS A O 1
ATOM 4216 N N . GLY A 1 532 ? 17.148 -8.614 -32.508 1.00 86.25 532 GLY A N 1
ATOM 4217 C CA . GLY A 1 532 ? 15.755 -8.370 -32.119 1.00 86.25 532 GLY A CA 1
ATOM 4218 C C . GLY A 1 532 ? 15.517 -7.024 -31.429 1.00 86.25 532 GLY A C 1
ATOM 4219 O O . GLY A 1 532 ? 14.362 -6.622 -31.306 1.00 86.25 532 GLY A O 1
ATOM 4220 N N . ALA A 1 533 ? 16.572 -6.296 -31.048 1.00 93.31 533 ALA A N 1
ATOM 4221 C CA . ALA A 1 533 ? 16.439 -4.920 -30.595 1.00 93.31 533 ALA A CA 1
ATOM 4222 C C . ALA A 1 533 ? 16.150 -3.971 -31.774 1.00 93.31 533 ALA A C 1
ATOM 4224 O O . ALA A 1 533 ? 16.595 -4.185 -32.904 1.00 93.31 533 ALA A O 1
ATOM 4225 N N . GLN A 1 534 ? 15.401 -2.903 -31.509 1.00 93.88 534 GLN A N 1
ATOM 4226 C CA . GLN A 1 534 ? 14.972 -1.929 -32.501 1.00 93.88 534 GLN A CA 1
ATOM 4227 C C . GLN A 1 534 ? 15.228 -0.500 -32.029 1.00 93.88 534 GLN A C 1
ATOM 4229 O O . GLN A 1 534 ? 14.883 -0.102 -30.919 1.00 93.88 534 GLN A O 1
ATOM 4234 N N . LEU A 1 535 ? 15.766 0.311 -32.930 1.00 96.50 535 LEU A N 1
ATOM 4235 C CA . LEU A 1 535 ? 15.933 1.738 -32.725 1.00 96.50 535 LEU A CA 1
ATOM 4236 C C . LEU A 1 535 ? 15.216 2.506 -33.827 1.00 96.50 535 LEU A C 1
ATOM 4238 O O . LEU A 1 535 ? 15.395 2.227 -35.012 1.00 96.50 535 LEU A O 1
ATOM 4242 N N . ILE A 1 536 ? 14.427 3.493 -33.421 1.00 96.38 536 ILE A N 1
ATOM 4243 C CA . ILE A 1 536 ? 13.756 4.433 -34.313 1.00 96.38 536 ILE A CA 1
ATOM 4244 C C . ILE A 1 536 ? 14.229 5.826 -33.919 1.00 96.38 536 ILE A C 1
ATOM 4246 O O . ILE A 1 536 ? 13.965 6.264 -32.802 1.00 96.38 536 ILE A O 1
ATOM 4250 N N . ILE A 1 537 ? 14.927 6.521 -34.816 1.00 95.00 537 ILE A N 1
ATOM 4251 C CA . ILE A 1 537 ? 15.344 7.906 -34.581 1.00 95.00 537 ILE A CA 1
ATOM 4252 C C . ILE A 1 537 ? 14.772 8.807 -35.667 1.00 95.00 537 ILE A C 1
ATOM 4254 O O . ILE A 1 537 ? 14.901 8.510 -36.855 1.00 95.00 537 ILE A O 1
ATOM 4258 N N . THR A 1 538 ? 14.159 9.911 -35.254 1.00 92.75 538 THR A N 1
ATOM 4259 C CA . THR A 1 538 ? 13.747 11.009 -36.133 1.00 92.75 538 THR A CA 1
ATOM 4260 C C . THR A 1 538 ? 14.670 12.203 -35.927 1.00 92.75 538 THR A C 1
ATOM 4262 O O . THR A 1 538 ? 15.120 12.467 -34.816 1.00 92.75 538 THR A O 1
ATOM 4265 N N . GLY A 1 539 ? 14.990 12.887 -37.021 1.00 89.12 539 GLY A N 1
ATOM 4266 C CA . GLY A 1 539 ? 15.941 13.994 -37.082 1.00 89.12 539 GLY A CA 1
ATOM 4267 C C . GLY A 1 539 ? 15.753 14.770 -38.382 1.00 89.12 539 GLY A C 1
ATOM 4268 O O . GLY A 1 539 ? 15.017 14.334 -39.274 1.00 89.12 539 GLY A O 1
ATOM 4269 N N . ALA A 1 540 ? 16.373 15.938 -38.480 1.00 84.12 540 ALA A N 1
ATOM 4270 C CA . ALA A 1 540 ? 16.174 16.875 -39.578 1.00 84.12 540 ALA A CA 1
ATOM 4271 C C . ALA A 1 540 ? 17.086 16.623 -40.795 1.00 84.12 540 ALA A C 1
ATOM 4273 O O . ALA A 1 540 ? 16.747 17.050 -41.899 1.00 84.12 540 ALA A O 1
ATOM 4274 N N . ALA A 1 541 ? 18.240 15.975 -40.615 1.00 83.94 541 ALA A N 1
ATOM 4275 C CA . ALA A 1 541 ? 19.356 16.044 -41.561 1.00 83.94 541 ALA A CA 1
ATOM 4276 C C . ALA A 1 541 ? 20.166 14.737 -41.713 1.00 83.94 541 ALA A C 1
ATOM 4278 O O . ALA A 1 541 ? 21.327 14.775 -42.134 1.00 83.94 541 ALA A O 1
ATOM 4279 N N . PHE A 1 542 ? 19.578 13.567 -41.433 1.00 87.69 542 PHE A N 1
ATOM 4280 C CA . PHE A 1 542 ? 20.267 12.286 -41.645 1.00 87.69 542 PHE A CA 1
ATOM 4281 C C . PHE A 1 542 ? 20.700 12.083 -43.102 1.00 87.69 542 PHE A C 1
ATOM 4283 O O . PHE A 1 542 ? 19.889 12.143 -44.028 1.00 87.69 542 PHE A O 1
ATOM 4290 N N . THR A 1 543 ? 21.982 11.777 -43.310 1.00 85.06 543 THR A N 1
ATOM 4291 C CA . THR A 1 543 ? 22.555 11.570 -44.652 1.00 85.06 543 THR A CA 1
ATOM 4292 C C . THR A 1 543 ? 23.606 10.461 -44.657 1.00 85.06 543 THR A C 1
ATOM 4294 O O . THR A 1 543 ? 24.475 10.422 -43.799 1.00 85.06 543 THR A O 1
ATOM 4297 N N . GLY A 1 544 ? 23.563 9.543 -45.627 1.00 84.19 544 GLY A N 1
ATOM 4298 C CA . GLY A 1 544 ? 24.651 8.574 -45.841 1.00 84.19 544 GLY A CA 1
ATOM 4299 C C . GLY A 1 544 ? 24.950 7.609 -44.679 1.00 84.19 544 GLY A C 1
ATOM 4300 O O . GLY A 1 544 ? 26.064 7.095 -44.608 1.00 84.19 544 GLY A O 1
ATOM 4301 N N . LEU A 1 545 ? 23.993 7.357 -43.777 1.00 87.31 545 LEU A N 1
ATOM 4302 C CA . LEU A 1 545 ? 24.164 6.419 -42.661 1.00 87.31 545 LEU A CA 1
ATOM 4303 C C . LEU A 1 545 ? 24.252 4.970 -43.163 1.00 87.31 545 LEU A C 1
ATOM 4305 O O . LEU A 1 545 ? 23.327 4.459 -43.794 1.00 87.31 545 LEU A O 1
ATOM 4309 N N . VAL A 1 546 ? 25.361 4.291 -42.860 1.00 87.31 546 VAL A N 1
ATOM 4310 C CA . VAL A 1 546 ? 25.597 2.892 -43.248 1.00 87.31 546 VAL A CA 1
ATOM 4311 C C . VAL A 1 546 ? 25.136 1.955 -42.134 1.00 87.31 546 VAL A C 1
ATOM 4313 O O . VAL A 1 546 ? 25.577 2.075 -40.995 1.00 87.31 546 VAL A O 1
ATOM 4316 N N . GLY A 1 547 ? 24.298 0.971 -42.474 1.00 87.00 547 GLY A N 1
ATOM 4317 C CA . GLY A 1 547 ? 23.743 0.014 -41.507 1.00 87.00 547 GLY A CA 1
ATOM 4318 C C . GLY A 1 547 ? 22.424 0.457 -40.867 1.00 87.00 547 GLY A C 1
ATOM 4319 O O . GLY A 1 547 ? 21.949 -0.209 -39.956 1.00 87.00 547 GLY A O 1
ATOM 4320 N N . ALA A 1 548 ? 21.818 1.543 -41.357 1.00 90.44 548 ALA A N 1
ATOM 4321 C CA . ALA A 1 548 ? 20.492 2.002 -40.954 1.00 90.44 548 ALA A CA 1
ATOM 4322 C C . ALA A 1 548 ? 19.533 2.036 -42.153 1.00 90.44 548 ALA A C 1
ATOM 4324 O O . ALA A 1 548 ? 19.932 2.326 -43.282 1.00 90.44 548 ALA A O 1
ATOM 4325 N N . HIS A 1 549 ? 18.251 1.771 -41.902 1.00 91.06 549 HIS A N 1
ATOM 4326 C CA . HIS A 1 549 ? 17.196 2.025 -42.878 1.00 91.06 549 HIS A CA 1
ATOM 4327 C C . HIS A 1 549 ? 16.732 3.480 -42.751 1.00 91.06 549 HIS A C 1
ATOM 4329 O O . HIS A 1 549 ? 16.147 3.855 -41.738 1.00 91.06 549 HIS A O 1
ATOM 4335 N N . VAL A 1 550 ? 17.001 4.300 -43.769 1.00 88.81 550 VAL A N 1
ATOM 4336 C CA . VAL A 1 550 ? 16.653 5.728 -43.766 1.00 88.81 550 VAL A CA 1
ATOM 4337 C C . VAL A 1 550 ? 15.420 5.964 -44.632 1.00 88.81 550 VAL A C 1
ATOM 4339 O O . VAL A 1 550 ? 15.437 5.692 -45.833 1.00 88.81 550 VAL A O 1
ATOM 4342 N N . GLN A 1 551 ? 14.367 6.518 -44.030 1.00 88.50 551 GLN A N 1
ATOM 4343 C CA . GLN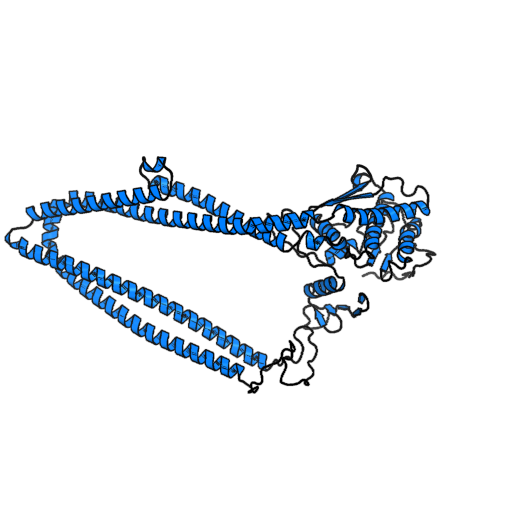 A 1 551 ? 13.148 6.920 -44.726 1.00 88.50 551 GLN A CA 1
ATOM 4344 C C . GLN A 1 551 ? 12.983 8.442 -44.663 1.00 88.50 551 GLN A C 1
ATOM 4346 O O . GLN A 1 551 ? 12.752 9.010 -43.599 1.00 88.50 551 GLN A O 1
ATOM 4351 N N . ALA A 1 552 ? 13.067 9.110 -45.816 1.00 84.75 552 ALA A N 1
ATOM 4352 C CA . ALA A 1 552 ? 12.834 10.548 -45.910 1.00 84.75 552 ALA A CA 1
ATOM 4353 C C . ALA A 1 552 ? 11.328 10.850 -45.964 1.00 84.75 552 ALA A C 1
ATOM 4355 O O . ALA A 1 552 ? 10.635 10.453 -46.906 1.00 84.75 552 ALA A O 1
ATOM 4356 N N . MET A 1 553 ? 10.816 11.581 -44.973 1.00 79.75 553 MET A N 1
ATOM 4357 C CA . MET A 1 553 ? 9.436 12.068 -44.975 1.00 79.75 553 MET A CA 1
ATOM 4358 C C . MET A 1 553 ? 9.375 13.463 -45.602 1.00 79.75 553 MET A C 1
ATOM 4360 O O . MET A 1 553 ? 9.720 14.457 -44.976 1.00 79.75 553 MET A O 1
ATOM 4364 N N . THR A 1 554 ? 8.930 13.546 -46.856 1.00 73.12 554 THR A N 1
ATOM 4365 C CA . THR A 1 554 ? 8.819 14.814 -47.607 1.00 73.12 554 THR A CA 1
ATOM 4366 C C . THR A 1 554 ? 7.447 15.481 -47.490 1.00 73.12 554 THR A C 1
ATOM 4368 O O . THR A 1 554 ? 7.259 16.602 -47.957 1.00 73.12 554 THR A O 1
ATOM 4371 N N . LYS A 1 555 ? 6.472 14.803 -46.872 1.00 72.44 555 LYS A N 1
ATOM 4372 C CA . LYS A 1 555 ? 5.118 15.318 -46.641 1.00 72.44 555 LYS A CA 1
ATOM 4373 C C . LYS A 1 555 ? 4.936 15.636 -45.163 1.00 72.44 555 LYS A C 1
ATOM 4375 O O . LYS A 1 555 ? 4.989 14.740 -44.324 1.00 72.44 555 LYS A O 1
ATOM 4380 N N . VAL A 1 556 ? 4.684 16.908 -44.861 1.00 61.72 556 VAL A N 1
ATOM 4381 C CA . VAL A 1 556 ? 4.288 17.343 -43.519 1.00 61.72 556 VAL A CA 1
ATOM 4382 C C . VAL A 1 556 ? 2.843 16.910 -43.299 1.00 61.72 556 VAL A C 1
ATOM 4384 O O . VAL A 1 556 ? 1.921 17.443 -43.916 1.00 61.72 556 VAL A O 1
ATOM 4387 N N . HIS A 1 557 ? 2.645 15.920 -42.437 1.00 59.41 557 HIS A N 1
ATOM 4388 C CA . HIS A 1 557 ? 1.320 15.552 -41.962 1.00 59.41 557 HIS A CA 1
ATOM 4389 C C . HIS A 1 557 ? 0.975 16.462 -40.782 1.00 59.41 557 HIS A C 1
ATOM 4391 O O . HIS A 1 557 ? 1.395 16.212 -39.656 1.00 59.41 557 HIS A O 1
ATOM 4397 N N . VAL A 1 558 ? 0.262 17.556 -41.059 1.00 44.62 558 VAL A N 1
ATOM 4398 C CA . VAL A 1 558 ? -0.323 18.401 -40.011 1.00 44.62 558 VAL A CA 1
ATOM 4399 C C . VAL A 1 558 ? -1.526 17.643 -39.452 1.00 44.62 558 VAL A C 1
ATOM 4401 O O . VAL A 1 558 ? -2.463 17.360 -40.200 1.00 44.62 558 VAL A O 1
ATOM 4404 N N . ALA A 1 559 ? -1.441 17.246 -38.182 1.00 40.72 559 ALA A N 1
ATOM 4405 C CA . ALA A 1 559 ? -2.530 16.613 -37.441 1.00 40.72 559 ALA A CA 1
ATOM 4406 C C . ALA A 1 559 ? -3.483 17.659 -36.858 1.00 40.72 559 ALA A C 1
ATOM 4408 O O . ALA A 1 559 ? -2.979 18.714 -36.404 1.00 40.72 559 ALA A O 1
#

Foldseek 3Di:
DDQPPDDWDWAQQPPDPPQPQSIDTHNFRDHPVRVQVVVCVSLVFDWFFFDPPDLLPPDGGDILTVVLLVQQFADAQVHLLDLRPPDDFRSVQLSLCRQLLNNCLLRPPLVNVLSVLVNVLVVLVVVLVVLLVVLQVLVVVLADPVLNVVGDDPVSLVVSLVVLVVLLVVLVVVLVVLLVVLLVVQDDPVCVVVLVVLVVVLVVLVVLLVVLVVQLVVLVVVLVVLVVVLVVLVVVLVVLVVVLVCCVVCVVVPCCADPVGRHGDDPDDDPQADPNPRHGDPPDPPPPCPVVVVSVVVSVVSVVVSVVSVVVSVVSVVSSVVSVVSSVVSVVSSVVSCVVCVVSCVSSCVRRVVVSVVSVVVSVVSVVSSVSSVVSVVSVVVSVVSVVVSVVSVVVSVVSVVVSVVSQVPDDFVVSQVLLQVQLQLLVVLLCVVPPPPDVFAGWGWDRDSRGIFIDTPPHGDSVVDDWVRSVSNSLSNSRSSLSSQLPPSGSRSLHHEEEHHCDTNRHGCQVPVLSSCLSVLVVCVDPSSVPHDYHYHYDHDDDRPNDDDDDDPDDDDD

Solvent-accessible surface area (backbone atoms only — not comparable to full-atom values): 31216 Å² total; per-residue (Å²): 89,75,55,90,93,45,77,45,52,72,47,73,50,82,84,49,81,91,54,87,43,33,31,25,56,64,87,32,78,30,42,71,65,57,44,43,52,52,51,31,53,73,54,65,34,82,85,37,44,47,55,82,67,67,67,89,70,77,68,82,48,52,69,66,48,65,72,63,44,42,43,65,31,41,36,49,55,92,43,76,90,45,88,49,60,95,54,55,69,56,56,48,39,49,40,49,30,39,34,51,52,41,33,63,72,75,42,23,69,65,49,54,49,46,48,52,51,52,50,51,36,50,52,46,48,53,50,44,54,54,48,53,52,54,50,48,62,62,42,59,83,72,45,56,81,78,46,56,78,73,46,92,44,73,68,49,52,54,51,52,53,49,54,46,48,55,49,47,53,49,48,50,53,51,46,50,51,52,50,51,56,25,40,69,73,54,51,58,79,89,50,44,66,60,49,50,52,49,49,51,52,46,52,53,39,50,52,50,45,50,53,38,47,53,52,37,50,57,40,50,52,52,46,51,51,52,53,49,52,42,48,54,48,50,59,47,47,54,48,51,49,52,51,48,54,48,46,58,60,44,62,75,51,58,77,49,33,41,93,88,60,67,46,75,56,74,98,75,76,68,91,51,40,38,92,86,79,65,45,78,42,74,96,62,81,85,53,90,55,52,69,59,51,50,51,48,49,51,47,52,48,51,52,49,54,42,50,54,46,49,56,50,48,54,53,41,49,52,50,40,53,50,37,52,50,52,41,50,54,41,51,52,52,43,48,55,49,48,60,70,44,37,66,60,49,49,42,22,38,76,69,31,47,71,64,49,51,56,46,50,52,51,46,52,53,45,52,52,50,50,54,54,51,52,53,53,52,56,51,50,53,51,50,51,50,46,52,53,53,36,48,59,43,49,70,54,43,54,67,48,49,53,54,44,52,53,56,56,72,70,56,64,42,64,64,49,25,47,54,40,27,52,26,22,40,49,42,46,51,44,45,28,70,79,39,77,74,65,64,80,69,62,65,58,44,50,52,49,56,99,87,44,68,48,54,24,38,66,97,35,50,40,84,83,64,45,58,59,70,56,43,52,53,52,51,49,14,49,50,47,7,51,52,62,36,40,68,41,88,66,35,29,39,82,24,56,40,34,41,34,51,49,63,53,53,84,88,38,76,36,46,94,47,48,55,66,73,45,46,52,57,52,59,55,60,69,39,74,71,35,69,86,50,47,80,46,76,47,67,84,51,80,66,91,65,82,90,60,92,85,80,86,81,88,71,88,80,84,128